Protein AF-A0A1B9M5E2-F1 (afdb_monomer_lite)

Sequence (490 aa):
MSISGECVKQTEFSPSENTYFYKIHNIDIVFPFNMDRYLSDYNEVEIALTQNFAIAVKLNDHKIGSALYATYLADEKNEKQSSVYWLSGASKFSKGENLDENIKHTVIPHPKLSEKLGYEILSVRKETSQESASRNKLNRGILTAFFCFFVVSYFNRFWDTKELNDLFWFGVNFLAAIYFYFRKPKYKAKVRFINQVKGKINKKIVKFNEIKIGHDLKLKYPKNWQSFIPENSTFDVNLDVDIDSKKIVRYGYDMSVSKEVEQFGPPKFWGRNLWLFLVGMFYLYAVNYQAKVSDNFSFVYHQYNHDSKRWFFDDPSKLVTSDIKSGDVVKLNFLDVSLACEVPVKNQANRCIQSLIHSATTDTSFHLASSTRYFVLHGINEKISSQSGESVDQQSDKNFHVDHIVVTMSGFVSNVDYDTNHTISTLTINTQELYQKDISENLLPICVNLLLFLLLASVTIFNGIMFLLKLIQNRLRNNRIKKLYANGII

pLDDT: mean 81.45, std 15.22, range [25.69, 97.0]

Radius of gyration: 38.82 Å; chains: 1; bounding box: 81×66×91 Å

Structure (mmCIF, N/CA/C/O backbone):
data_AF-A0A1B9M5E2-F1
#
_entry.id   AF-A0A1B9M5E2-F1
#
loop_
_atom_site.group_PDB
_atom_site.id
_atom_site.type_symbol
_atom_site.label_atom_id
_atom_site.label_alt_id
_atom_site.label_comp_id
_atom_site.label_asym_id
_atom_site.label_entity_id
_atom_site.label_seq_id
_atom_site.pdbx_PDB_ins_code
_atom_site.Cartn_x
_atom_site.Cartn_y
_atom_site.Cartn_z
_atom_site.occupancy
_atom_site.B_iso_or_equiv
_atom_site.auth_seq_id
_atom_site.auth_comp_id
_atom_site.auth_asym_id
_atom_site.auth_atom_id
_atom_site.pdbx_PDB_model_num
ATOM 1 N N . MET A 1 1 ? -21.268 -46.090 30.034 1.00 86.00 1 MET A N 1
ATOM 2 C CA . MET A 1 1 ? -21.660 -46.657 31.346 1.00 86.00 1 MET A CA 1
ATOM 3 C C . MET A 1 1 ? -22.835 -45.835 31.850 1.00 86.00 1 MET A C 1
ATOM 5 O O . MET A 1 1 ? -22.751 -44.624 31.715 1.00 86.00 1 MET A O 1
ATOM 9 N N . SER A 1 2 ? -23.925 -46.446 32.326 1.00 89.50 2 SER A N 1
ATOM 10 C CA . SER A 1 2 ? -25.046 -45.697 32.926 1.00 89.50 2 SER A CA 1
ATOM 11 C C . SER A 1 2 ? -24.920 -45.745 34.443 1.00 89.50 2 SER A C 1
ATOM 13 O O . SER A 1 2 ? -24.608 -46.800 34.997 1.00 89.50 2 SER A O 1
ATOM 15 N N . ILE A 1 3 ? -25.101 -44.601 35.089 1.00 91.62 3 ILE A N 1
ATOM 16 C CA . ILE A 1 3 ? -25.125 -44.456 36.542 1.00 91.62 3 ILE A CA 1
ATOM 17 C C . ILE A 1 3 ? -26.343 -43.623 36.911 1.00 91.62 3 ILE A C 1
ATOM 19 O O . ILE A 1 3 ? -26.669 -42.662 36.220 1.00 91.62 3 ILE A O 1
ATOM 23 N N . SER A 1 4 ? -27.015 -43.977 37.997 1.00 90.88 4 SER A N 1
ATOM 24 C CA . SER A 1 4 ? -28.169 -43.230 38.482 1.00 90.88 4 SER A CA 1
ATOM 25 C C . SER A 1 4 ? -27.966 -42.802 39.923 1.00 90.88 4 SER A C 1
ATOM 27 O O . SER A 1 4 ? -27.207 -43.443 40.644 1.00 90.88 4 SER A O 1
ATOM 29 N N . GLY A 1 5 ? -28.594 -41.710 40.347 1.00 90.44 5 GLY A N 1
ATOM 30 C CA . GLY A 1 5 ? -28.528 -41.244 41.730 1.00 90.44 5 GLY A CA 1
ATOM 31 C C . GLY A 1 5 ? -28.767 -39.751 41.898 1.00 90.44 5 GLY A C 1
ATOM 32 O O . GLY A 1 5 ? -28.984 -39.009 40.936 1.00 90.44 5 GLY A O 1
ATOM 33 N N . GLU A 1 6 ? -28.705 -39.318 43.153 1.00 89.88 6 GLU A N 1
ATOM 34 C CA . GLU A 1 6 ? -28.688 -37.903 43.504 1.00 89.88 6 GLU A CA 1
ATOM 35 C C . GLU A 1 6 ? -27.359 -37.278 43.060 1.00 89.88 6 GLU A C 1
ATOM 37 O O . GLU A 1 6 ? -26.288 -37.882 43.186 1.00 89.88 6 GLU A O 1
ATOM 42 N N . CYS A 1 7 ? -27.437 -36.072 42.503 1.00 87.31 7 CYS A N 1
ATOM 43 C CA . CYS A 1 7 ? -26.298 -35.391 41.915 1.00 87.31 7 CYS A CA 1
ATOM 44 C C . CYS A 1 7 ? -25.886 -34.201 42.780 1.00 87.31 7 CYS A C 1
ATOM 46 O O . CYS A 1 7 ? -26.574 -33.182 42.822 1.00 87.31 7 CYS A O 1
ATOM 48 N N . VAL A 1 8 ? -24.729 -34.305 43.435 1.00 86.25 8 VAL A N 1
ATOM 49 C CA . VAL A 1 8 ? -24.229 -33.254 44.330 1.00 86.25 8 VAL A CA 1
ATOM 50 C C . VAL A 1 8 ? -23.219 -32.386 43.587 1.00 86.25 8 VAL A C 1
ATOM 52 O O . VAL A 1 8 ? -22.197 -32.879 43.105 1.00 86.25 8 VAL A O 1
ATOM 55 N N . LYS A 1 9 ? -23.489 -31.081 43.489 1.00 85.38 9 LYS A N 1
ATOM 56 C CA . LYS A 1 9 ? -22.559 -30.108 42.900 1.00 85.38 9 LYS A CA 1
ATOM 57 C C . LYS A 1 9 ? -21.347 -29.922 43.813 1.00 85.38 9 LYS A C 1
ATOM 59 O O . LYS A 1 9 ? -21.508 -29.551 44.973 1.00 85.38 9 LYS A O 1
ATOM 64 N N . GLN A 1 10 ? -20.143 -30.133 43.288 1.00 81.06 10 GLN A N 1
ATOM 65 C CA . GLN A 1 10 ? -18.903 -29.840 44.002 1.00 81.06 10 GLN A CA 1
ATOM 66 C C . GLN A 1 10 ? -18.427 -28.410 43.715 1.00 81.06 10 GLN A C 1
ATOM 68 O O . GLN A 1 10 ? -18.617 -27.865 42.627 1.00 81.06 10 GLN A O 1
ATOM 73 N N . THR A 1 11 ? -17.829 -27.776 44.723 1.00 57.81 11 THR A N 1
ATOM 74 C CA . THR A 1 11 ? -17.414 -26.364 44.718 1.00 57.81 11 THR A CA 1
ATOM 75 C C . THR A 1 11 ? -16.064 -26.102 44.053 1.00 57.81 11 THR A C 1
ATOM 77 O O . THR A 1 11 ? -15.691 -24.936 43.913 1.00 57.81 11 THR A O 1
ATOM 80 N N . GLU A 1 12 ? -15.334 -27.132 43.618 1.00 54.78 12 GLU A N 1
ATOM 81 C CA . GLU A 1 12 ? -14.042 -26.944 42.955 1.00 54.78 12 GLU A CA 1
ATOM 82 C C . GLU A 1 12 ? -14.234 -26.439 41.519 1.00 54.78 12 GLU A C 1
ATOM 84 O O . GLU A 1 12 ? -14.534 -27.163 40.573 1.00 54.78 12 GLU A O 1
ATOM 89 N N . PHE A 1 13 ? -14.119 -25.122 41.393 1.00 53.09 13 PHE A N 1
ATOM 90 C CA . PHE A 1 13 ? -14.175 -24.370 40.154 1.00 53.09 13 PHE A CA 1
ATOM 91 C C . PHE A 1 13 ? -12.818 -24.440 39.449 1.00 53.09 13 PHE A C 1
ATOM 93 O O . PHE A 1 13 ? -11.824 -23.979 40.006 1.00 53.09 13 PHE A O 1
ATOM 100 N N . SER A 1 14 ? -12.768 -24.948 38.213 1.00 49.34 14 SER A N 1
ATOM 101 C CA . SER A 1 14 ? -11.597 -24.745 37.351 1.00 49.34 14 SER A CA 1
ATOM 102 C C . SER A 1 14 ? -11.673 -23.349 36.710 1.00 49.34 14 SER A C 1
ATOM 104 O O . SER A 1 14 ? -12.530 -23.122 35.844 1.00 49.34 14 SER A O 1
ATOM 106 N N . PRO A 1 15 ? -10.798 -22.389 37.080 1.00 44.62 15 PRO A N 1
ATOM 107 C CA . PRO A 1 15 ? -10.915 -20.999 36.635 1.00 44.62 15 PRO A CA 1
ATOM 108 C C . PRO A 1 15 ? -10.666 -20.785 35.144 1.00 44.62 15 PRO A C 1
ATOM 110 O O . PRO A 1 15 ? -11.011 -19.734 34.605 1.00 44.62 15 PRO A O 1
ATOM 113 N N . SER A 1 16 ? -10.047 -21.755 34.469 1.00 43.22 16 SER A N 1
ATOM 114 C CA . SER A 1 16 ? -9.716 -21.651 33.049 1.00 43.22 16 SER A CA 1
ATOM 115 C C . SER A 1 16 ? -10.883 -21.990 32.122 1.00 43.22 16 SER A C 1
ATOM 117 O O . SER A 1 16 ? -10.883 -21.512 30.989 1.00 43.22 16 SER A O 1
ATOM 119 N N . GLU A 1 17 ? -11.868 -22.775 32.579 1.00 50.56 17 GLU A N 1
ATOM 120 C CA . GLU A 1 17 ? -12.925 -23.324 31.708 1.00 50.56 17 GLU A CA 1
ATOM 121 C C . GLU A 1 17 ? -14.359 -23.076 32.190 1.00 50.56 17 GLU A C 1
ATOM 123 O O . GLU A 1 17 ? -15.295 -23.338 31.441 1.00 50.56 17 GLU A O 1
ATOM 128 N N . ASN A 1 18 ? -14.555 -22.484 33.375 1.00 55.53 18 ASN A N 1
ATOM 129 C CA . ASN A 1 18 ? -15.895 -22.181 33.896 1.00 55.53 18 ASN A CA 1
ATOM 130 C C . ASN A 1 18 ? -16.772 -23.450 34.054 1.00 55.53 18 ASN A C 1
ATOM 132 O O . ASN A 1 18 ? -17.993 -23.394 33.912 1.00 55.53 18 ASN A O 1
ATOM 136 N N . THR A 1 19 ? -16.137 -24.592 34.335 1.00 63.69 19 THR A N 1
ATOM 137 C CA . THR A 1 19 ? -16.762 -25.922 34.401 1.00 63.69 19 THR A CA 1
ATOM 138 C C . THR A 1 19 ? -16.916 -26.359 35.858 1.00 63.69 19 THR A C 1
ATOM 140 O O . THR A 1 19 ? -15.962 -26.270 36.632 1.00 63.69 19 THR A O 1
ATOM 143 N N . TYR A 1 20 ? -18.109 -26.831 36.231 1.00 77.56 20 TYR A N 1
ATOM 144 C CA . TYR A 1 20 ? -18.397 -27.389 37.556 1.00 77.56 20 TYR A CA 1
ATOM 145 C C . TYR A 1 20 ? -18.292 -28.915 37.538 1.00 77.56 20 TYR A C 1
ATOM 147 O O . TYR A 1 20 ? -18.754 -29.557 36.590 1.00 77.56 20 TYR A O 1
ATOM 155 N N . PHE A 1 21 ? -17.743 -29.483 38.611 1.00 84.06 21 PHE A N 1
ATOM 156 C CA . PHE A 1 21 ? -17.773 -30.920 38.860 1.00 84.06 21 PHE A CA 1
ATOM 157 C C . PHE A 1 21 ? -19.003 -31.297 39.685 1.00 84.06 21 PHE A C 1
ATOM 159 O O . PHE A 1 21 ? -19.445 -30.560 40.568 1.00 84.06 21 PHE A O 1
ATOM 166 N N . TYR A 1 22 ? -19.550 -32.466 39.393 1.00 89.25 22 TYR A N 1
ATOM 167 C CA . TYR A 1 22 ? -20.706 -33.041 40.064 1.00 89.25 22 TYR A CA 1
ATOM 168 C C . TYR A 1 22 ? -20.375 -34.463 40.498 1.00 89.25 22 TYR A C 1
ATOM 170 O O . TYR A 1 22 ? -19.611 -35.136 39.819 1.00 89.25 22 TYR A O 1
ATOM 178 N N . LYS A 1 23 ? -20.933 -34.945 41.608 1.00 89.50 23 LYS A N 1
ATOM 179 C CA . LYS A 1 23 ? -20.671 -36.303 42.096 1.00 89.50 23 LYS A CA 1
ATOM 180 C C . LYS A 1 23 ? -21.949 -37.117 42.200 1.00 89.50 23 LYS A C 1
ATOM 182 O O . LYS A 1 23 ? -22.924 -36.670 42.798 1.00 89.50 23 LYS A O 1
ATOM 187 N N . ILE A 1 24 ? -21.894 -38.325 41.639 1.00 89.75 24 ILE A N 1
ATOM 188 C CA . ILE A 1 24 ? -22.909 -39.377 41.777 1.00 89.75 24 ILE A CA 1
ATOM 189 C C . ILE A 1 24 ? -22.171 -40.647 42.199 1.00 89.75 24 ILE A C 1
ATOM 191 O O . ILE A 1 24 ? -21.230 -41.061 41.525 1.00 89.75 24 ILE A O 1
ATOM 195 N N . HIS A 1 25 ? -22.558 -41.249 43.328 1.00 83.94 25 HIS A N 1
ATOM 196 C CA . HIS A 1 25 ? -21.968 -42.502 43.831 1.00 83.94 25 HIS A CA 1
ATOM 197 C C . HIS A 1 25 ? -20.424 -42.515 43.859 1.00 83.94 25 HIS A C 1
ATOM 199 O O . HIS A 1 25 ? -19.782 -43.501 43.510 1.00 83.94 25 HIS A O 1
ATOM 205 N N . ASN A 1 26 ? -19.824 -41.400 44.291 1.00 84.12 26 ASN A N 1
ATOM 206 C CA . ASN A 1 26 ? -18.374 -41.193 44.385 1.00 84.12 26 ASN A CA 1
ATOM 207 C C . ASN A 1 26 ? -17.606 -41.094 43.047 1.00 84.12 26 ASN A C 1
ATOM 209 O O . ASN A 1 26 ? -16.379 -41.096 43.061 1.00 84.12 26 ASN A O 1
ATOM 213 N N . ILE A 1 27 ? -18.303 -40.948 41.918 1.00 86.38 27 ILE A N 1
ATOM 214 C CA . ILE A 1 27 ? -17.710 -40.655 40.606 1.00 86.38 27 ILE A CA 1
ATOM 215 C C . ILE A 1 27 ? -17.845 -39.158 40.331 1.00 86.38 27 ILE A C 1
ATOM 217 O O . ILE A 1 27 ? -18.956 -38.628 40.399 1.00 86.38 27 ILE A O 1
ATOM 221 N N . ASP A 1 28 ? -16.738 -38.493 40.000 1.00 89.44 28 ASP A N 1
ATOM 222 C CA . ASP A 1 28 ? -16.749 -37.094 39.567 1.00 89.44 28 ASP A CA 1
ATOM 223 C C . ASP A 1 28 ? -17.133 -37.002 38.086 1.00 89.44 28 ASP A C 1
ATOM 225 O O . ASP A 1 28 ? -16.550 -37.662 37.223 1.00 89.44 28 ASP A O 1
ATOM 229 N N . ILE A 1 29 ? -18.144 -36.192 37.797 1.00 90.38 29 ILE A N 1
ATOM 230 C CA . ILE A 1 29 ? -18.811 -36.057 36.507 1.00 90.38 29 ILE A CA 1
ATOM 231 C C . ILE A 1 29 ? -18.772 -34.595 36.079 1.00 90.38 29 ILE A C 1
ATOM 233 O O . ILE A 1 29 ? -19.069 -33.685 36.853 1.00 90.38 29 ILE A O 1
ATOM 237 N N . VAL A 1 30 ? -18.462 -34.379 34.809 1.00 90.38 30 VAL A N 1
ATOM 238 C CA . VAL A 1 30 ? -18.560 -33.089 34.136 1.00 90.38 30 VAL A CA 1
ATOM 239 C C . VAL A 1 30 ? -19.780 -33.098 33.222 1.00 90.38 30 VAL A C 1
ATOM 241 O O . VAL A 1 30 ? -19.924 -33.981 32.369 1.00 90.38 30 VAL A O 1
ATOM 244 N N . PHE A 1 31 ? -20.639 -32.089 33.375 1.00 89.88 31 PHE A N 1
ATOM 245 C CA . PHE A 1 31 ? -21.773 -31.841 32.487 1.00 89.88 31 PHE A CA 1
ATOM 246 C C . PHE A 1 31 ? -21.391 -30.819 31.407 1.00 89.88 31 PHE A C 1
ATOM 248 O O . PHE A 1 31 ? -21.314 -29.622 31.695 1.00 89.88 31 PHE A O 1
ATOM 255 N N . PRO A 1 32 ? -21.151 -31.247 30.156 1.00 86.19 32 PRO A N 1
ATOM 256 C CA . PRO A 1 32 ? -20.847 -30.324 29.070 1.00 86.19 32 PRO A CA 1
ATOM 257 C C . PRO A 1 32 ? -22.091 -29.524 28.652 1.00 86.19 32 PRO A C 1
ATOM 259 O O . PRO A 1 32 ? -23.224 -29.926 28.905 1.00 86.19 32 PRO A O 1
ATOM 262 N N . PHE A 1 33 ? -21.884 -28.389 27.978 1.00 85.81 33 PHE A N 1
ATOM 263 C CA . PHE A 1 33 ? -22.941 -27.587 27.333 1.00 85.81 33 PHE A CA 1
ATOM 264 C C . PHE A 1 33 ? -24.124 -27.209 28.242 1.00 85.81 33 PHE A C 1
ATOM 266 O O . PHE A 1 33 ? -25.263 -27.148 27.773 1.00 85.81 33 PHE A O 1
ATOM 273 N N . ASN A 1 34 ? -23.853 -26.949 29.526 1.00 84.75 34 ASN A N 1
ATOM 274 C CA . ASN A 1 34 ? -24.856 -26.640 30.552 1.00 84.75 34 ASN A CA 1
ATOM 275 C C . ASN A 1 34 ? -25.940 -27.722 30.675 1.00 84.75 34 ASN A C 1
ATOM 277 O O . ASN A 1 34 ? -27.127 -27.421 30.828 1.00 84.75 34 ASN A O 1
ATOM 281 N N . MET A 1 35 ? -25.556 -28.997 30.541 1.00 87.56 35 MET A N 1
ATOM 282 C CA . MET A 1 35 ? -26.475 -30.114 30.766 1.00 87.56 35 MET A CA 1
ATOM 283 C C . MET A 1 35 ? -26.994 -30.156 32.206 1.00 87.56 35 MET A C 1
ATOM 285 O O . MET A 1 35 ? -28.086 -30.658 32.426 1.00 87.56 35 MET A O 1
ATOM 289 N N . ASP A 1 36 ? -26.291 -29.549 33.158 1.00 87.38 36 ASP A N 1
ATOM 290 C CA . ASP A 1 36 ? -26.710 -29.411 34.555 1.00 87.38 36 ASP A CA 1
ATOM 291 C C . ASP A 1 36 ? -28.093 -28.758 34.746 1.00 87.38 36 ASP A C 1
ATOM 293 O O . ASP A 1 36 ? -28.761 -29.016 35.742 1.00 87.38 36 ASP A O 1
ATOM 297 N N . ARG A 1 37 ? -28.597 -27.996 33.767 1.00 86.81 37 ARG A N 1
ATOM 298 C CA . ARG A 1 37 ? -29.985 -27.485 33.780 1.00 86.81 37 ARG A CA 1
ATOM 299 C C . ARG A 1 37 ? -31.067 -28.569 33.709 1.00 86.81 37 ARG A C 1
ATOM 301 O O . ARG A 1 37 ? -32.234 -28.265 33.930 1.00 86.81 37 ARG A O 1
ATOM 308 N N . TYR A 1 38 ? -30.698 -29.784 33.313 1.00 89.62 38 TYR A N 1
ATOM 309 C CA . TYR A 1 38 ? -31.599 -30.930 33.203 1.00 89.62 38 TYR A CA 1
ATOM 310 C C . TYR A 1 38 ? -31.542 -31.837 34.433 1.00 89.62 38 TYR A C 1
ATOM 312 O O . TYR A 1 38 ? -32.099 -32.933 34.396 1.00 89.62 38 TYR A O 1
ATOM 320 N N . LEU A 1 39 ? -30.852 -31.410 35.496 1.00 90.56 39 LEU A N 1
ATOM 321 C CA . LEU A 1 39 ? -30.828 -32.125 36.762 1.00 90.56 39 LEU A CA 1
ATOM 322 C C . LEU A 1 39 ? -32.213 -32.122 37.422 1.00 90.56 39 LEU A C 1
ATOM 324 O O . LEU A 1 39 ? -32.949 -31.139 37.376 1.00 90.56 39 LEU A O 1
ATOM 328 N N . SER A 1 40 ? -32.527 -33.236 38.067 1.00 89.25 40 SER A N 1
ATOM 329 C CA . SER A 1 40 ? -33.670 -33.435 38.955 1.00 89.25 40 SER A CA 1
ATOM 330 C C . SER A 1 40 ? -33.195 -34.059 40.273 1.00 89.25 40 SER A C 1
ATOM 332 O O . SER A 1 40 ? -31.995 -34.286 40.445 1.00 89.25 40 SER A O 1
ATOM 334 N N . ASP A 1 41 ? -34.108 -34.354 41.197 1.00 88.19 41 ASP A N 1
ATOM 335 C CA . ASP A 1 41 ? -33.763 -34.977 42.484 1.00 88.19 41 ASP A CA 1
ATOM 336 C C . ASP A 1 41 ? -33.109 -36.363 42.302 1.00 88.19 41 ASP A C 1
ATOM 338 O O . ASP A 1 41 ? -32.246 -36.762 43.082 1.00 88.19 41 ASP A O 1
ATOM 342 N N . TYR A 1 42 ? -33.458 -37.080 41.227 1.00 91.00 42 TYR A N 1
ATOM 343 C CA . TYR A 1 42 ? -32.872 -38.372 40.878 1.00 91.00 42 TYR A CA 1
ATOM 344 C C . TYR A 1 42 ? -32.545 -38.432 39.389 1.00 91.00 42 TYR A C 1
ATOM 346 O O . TYR A 1 42 ? -33.432 -38.337 38.546 1.00 91.00 42 TYR A O 1
ATOM 354 N N . ASN A 1 43 ? -31.267 -38.605 39.054 1.00 91.69 43 ASN A N 1
ATOM 355 C CA . ASN A 1 43 ? -30.799 -38.497 37.676 1.00 91.69 43 ASN A CA 1
ATOM 356 C C . ASN A 1 43 ? -30.312 -39.834 37.144 1.00 91.69 43 ASN A C 1
ATOM 358 O O . ASN A 1 43 ? -29.637 -40.564 37.863 1.00 91.69 43 ASN A O 1
ATOM 362 N N . GLU A 1 44 ? -30.580 -40.112 35.872 1.00 93.81 44 GLU A N 1
ATOM 363 C CA . GLU A 1 44 ? -29.910 -41.164 35.110 1.00 93.81 44 GLU A CA 1
ATOM 364 C C . GLU A 1 44 ? -28.884 -40.520 34.173 1.00 93.81 44 GLU A C 1
ATOM 366 O O . GLU A 1 44 ? -29.222 -39.665 33.357 1.00 93.81 44 GLU A O 1
ATOM 371 N N . VAL A 1 45 ? -27.613 -40.897 34.285 1.00 93.75 45 VAL A N 1
ATOM 372 C CA . VAL A 1 45 ? -26.521 -40.301 33.511 1.00 93.75 45 VAL A CA 1
ATOM 373 C C . VAL A 1 45 ? -25.778 -41.387 32.751 1.00 93.75 45 VAL A C 1
ATOM 375 O O . VAL A 1 45 ? -25.157 -42.269 33.343 1.00 93.75 45 VAL A O 1
ATOM 378 N N . GLU A 1 46 ? -25.769 -41.291 31.423 1.00 94.44 46 GLU A N 1
ATOM 379 C CA . GLU A 1 46 ? -24.837 -42.071 30.615 1.00 94.44 46 GLU A CA 1
ATOM 380 C C . GLU A 1 46 ? -23.523 -41.304 30.527 1.00 94.44 46 GLU A C 1
ATOM 382 O O . GLU A 1 46 ? -23.467 -40.182 30.018 1.00 94.44 46 GLU A O 1
ATOM 387 N N . ILE A 1 47 ? -22.456 -41.926 31.013 1.00 93.19 47 ILE A N 1
ATOM 388 C CA . ILE A 1 47 ? -21.125 -41.340 31.083 1.00 93.19 47 ILE A CA 1
ATOM 389 C C . ILE A 1 47 ? -20.116 -42.057 30.183 1.00 93.19 47 ILE A C 1
ATOM 391 O O . ILE A 1 47 ? -20.170 -43.280 29.976 1.00 93.19 47 ILE A O 1
ATOM 395 N N . ALA A 1 48 ? -19.151 -41.275 29.703 1.00 92.50 48 ALA A N 1
ATOM 396 C CA . ALA A 1 48 ? -17.888 -41.730 29.142 1.00 92.50 48 ALA A CA 1
ATOM 397 C C . ALA A 1 48 ? -16.771 -41.470 30.163 1.00 92.50 48 ALA A C 1
ATOM 399 O O . ALA A 1 48 ? -16.573 -40.335 30.595 1.00 92.50 48 ALA A O 1
ATOM 400 N N . LEU A 1 49 ? -16.061 -42.521 30.572 1.00 90.12 49 LEU A N 1
ATOM 401 C CA . LEU A 1 49 ? -14.969 -42.416 31.540 1.00 90.12 49 LEU A CA 1
ATOM 402 C C . LEU A 1 49 ? -13.713 -41.848 30.869 1.00 90.12 49 LEU A C 1
ATOM 404 O O . LEU A 1 49 ? -13.327 -42.289 29.787 1.00 90.12 49 LEU A O 1
ATOM 408 N N . THR A 1 50 ? -13.064 -40.896 31.533 1.00 86.12 50 THR A N 1
ATOM 409 C CA . THR A 1 50 ? -11.704 -40.438 31.219 1.00 86.12 50 THR A CA 1
ATOM 410 C C . THR A 1 50 ? -10.737 -40.924 32.303 1.00 86.12 50 THR A C 1
ATOM 412 O O . THR A 1 50 ? -11.144 -41.621 33.230 1.00 86.12 50 THR A O 1
ATOM 415 N N . GLN A 1 51 ? -9.453 -40.566 32.207 1.00 83.81 51 GLN A N 1
ATOM 416 C CA . GLN A 1 51 ? -8.456 -40.941 33.219 1.00 83.81 51 GLN A CA 1
ATOM 417 C C . GLN A 1 51 ? -8.758 -40.354 34.608 1.00 83.81 51 GLN A C 1
ATOM 419 O O . GLN A 1 51 ? -8.430 -40.989 35.604 1.00 83.81 51 GLN A O 1
ATOM 424 N N . ASN A 1 52 ? -9.398 -39.178 34.673 1.00 82.81 52 ASN A N 1
ATOM 425 C CA . ASN A 1 52 ? -9.537 -38.413 35.920 1.00 82.81 52 ASN A CA 1
ATOM 426 C C . ASN A 1 52 ? -10.995 -38.127 36.320 1.00 82.81 52 ASN A C 1
ATOM 428 O O . ASN A 1 52 ? -11.255 -37.837 37.480 1.00 82.81 52 ASN A O 1
ATOM 432 N N . PHE A 1 53 ? -11.941 -38.167 35.379 1.00 87.19 53 PHE A N 1
ATOM 433 C CA . PHE A 1 53 ? -13.363 -37.883 35.624 1.00 87.19 53 PHE A CA 1
ATOM 434 C C . PHE A 1 53 ? -14.255 -38.510 34.544 1.00 87.19 53 PHE A C 1
ATOM 436 O O . PHE A 1 53 ? -13.783 -38.994 33.516 1.00 87.19 53 PHE A O 1
ATOM 443 N N . ALA A 1 54 ? -15.563 -38.483 34.744 1.00 89.94 54 ALA A N 1
ATOM 444 C CA . ALA A 1 54 ? -16.561 -38.926 33.785 1.00 89.94 54 ALA A CA 1
ATOM 445 C C . ALA A 1 54 ? -17.168 -37.735 33.025 1.00 89.94 54 ALA A C 1
ATOM 447 O O . ALA A 1 54 ? -17.461 -36.700 33.611 1.00 89.94 54 ALA A O 1
ATOM 448 N N . ILE A 1 55 ? -17.405 -37.867 31.722 1.00 90.88 55 ILE A N 1
ATOM 449 C CA . ILE A 1 55 ? -18.145 -36.871 30.932 1.00 90.88 55 ILE A CA 1
ATOM 450 C C . ILE A 1 55 ? -19.554 -37.396 30.694 1.00 90.88 55 ILE A C 1
ATOM 452 O O . ILE A 1 55 ? -19.716 -38.507 30.186 1.00 90.88 55 ILE A O 1
ATOM 456 N N . ALA A 1 56 ? -20.572 -36.600 31.015 1.00 92.12 56 ALA A N 1
ATOM 457 C CA . ALA A 1 56 ? -21.954 -36.949 30.710 1.00 92.12 56 ALA A CA 1
ATOM 458 C C . ALA A 1 56 ? -22.228 -36.859 29.198 1.00 92.12 56 ALA A C 1
ATOM 460 O O . ALA A 1 56 ? -22.131 -35.795 28.586 1.00 92.12 56 ALA A O 1
ATOM 461 N N . VAL A 1 57 ? -22.593 -37.991 28.602 1.00 92.75 57 VAL A N 1
ATOM 462 C CA . VAL A 1 57 ? -23.013 -38.134 27.199 1.00 92.75 57 VAL A CA 1
ATOM 463 C C . VAL A 1 57 ? -24.540 -38.065 27.083 1.00 92.75 57 VAL A C 1
ATOM 465 O O . VAL A 1 57 ? -25.077 -37.656 26.050 1.00 92.75 57 VAL A O 1
ATOM 468 N N . LYS A 1 58 ? -25.253 -38.409 28.156 1.00 93.50 58 LYS A N 1
ATOM 469 C CA . LYS A 1 58 ? -26.698 -38.229 28.306 1.00 93.50 58 LYS A CA 1
ATOM 470 C C . LYS A 1 58 ? -27.011 -37.989 29.779 1.00 93.50 58 LYS A C 1
ATOM 472 O O . LYS A 1 58 ? -26.386 -38.599 30.639 1.00 93.50 58 LYS A O 1
ATOM 477 N N . LEU A 1 59 ? -27.958 -37.105 30.050 1.00 93.25 59 LEU A N 1
ATOM 478 C CA . LEU A 1 59 ? -28.497 -36.834 31.377 1.00 93.25 59 LEU A CA 1
ATOM 479 C C . LEU A 1 59 ? -30.018 -36.855 31.264 1.00 93.25 59 LEU A C 1
ATOM 481 O O . LEU A 1 59 ? -30.589 -36.057 30.518 1.00 93.25 59 LEU A O 1
ATOM 485 N N . ASN A 1 60 ? -30.654 -37.772 31.985 1.00 92.19 60 ASN A N 1
ATOM 486 C CA . ASN A 1 60 ? -32.073 -38.083 31.883 1.00 92.19 60 ASN A CA 1
ATOM 487 C C . ASN A 1 60 ? -32.434 -38.321 30.405 1.00 92.19 60 ASN A C 1
ATOM 489 O O . ASN A 1 60 ? -31.704 -39.010 29.690 1.00 92.19 60 ASN A O 1
ATOM 493 N N . ASP A 1 61 ? -33.487 -37.694 29.892 1.00 90.69 61 ASP A N 1
ATOM 494 C CA . ASP A 1 61 ? -33.890 -37.838 28.488 1.00 90.69 61 ASP A CA 1
ATOM 495 C C . ASP A 1 61 ? -33.083 -36.967 27.503 1.00 90.69 61 ASP A C 1
ATOM 497 O O . ASP A 1 61 ? -33.365 -36.935 26.301 1.00 90.69 61 ASP A O 1
ATOM 501 N N . HIS A 1 62 ? -32.043 -36.266 27.971 1.00 91.00 62 HIS A N 1
ATOM 502 C CA . HIS A 1 62 ? -31.285 -35.306 27.171 1.00 91.00 62 HIS A CA 1
ATOM 503 C C . HIS A 1 62 ? -29.900 -35.829 26.789 1.00 91.00 62 HIS A C 1
ATOM 505 O O . HIS A 1 62 ? -29.012 -36.004 27.622 1.00 91.00 62 HIS A O 1
ATOM 511 N N . LYS A 1 63 ? -29.672 -36.011 25.485 1.00 92.94 63 LYS A N 1
ATOM 512 C CA . LYS A 1 63 ? -28.357 -36.367 24.932 1.00 92.94 63 LYS A CA 1
ATOM 513 C C . LYS A 1 63 ? -27.453 -35.139 24.818 1.00 92.94 63 LYS A C 1
ATOM 515 O O . LYS A 1 63 ? -27.923 -34.028 24.548 1.00 92.94 63 LYS A O 1
ATOM 520 N N . ILE A 1 64 ? -26.144 -35.358 24.876 1.00 89.75 64 ILE A N 1
ATOM 521 C CA . ILE A 1 64 ? -25.117 -34.322 24.701 1.00 89.75 64 ILE A CA 1
ATOM 522 C C . ILE A 1 64 ? -25.291 -33.535 23.395 1.00 89.75 64 ILE A C 1
ATOM 524 O O . ILE A 1 64 ? -25.159 -32.315 23.392 1.00 89.75 64 ILE A O 1
ATOM 528 N N . GLY A 1 65 ? -25.689 -34.197 22.301 1.00 87.12 65 GLY A N 1
ATOM 529 C CA . GLY A 1 65 ? -25.954 -33.540 21.016 1.00 87.12 65 GLY A CA 1
ATOM 530 C C . GLY A 1 65 ? -27.132 -32.560 21.066 1.00 87.12 65 GLY A C 1
ATOM 531 O O . GLY A 1 65 ? -27.039 -31.459 20.527 1.00 87.12 65 GLY A O 1
ATOM 532 N N . SER A 1 66 ? -28.218 -32.912 21.765 1.00 86.31 66 SER A N 1
ATOM 533 C CA . SER A 1 66 ? -29.358 -32.002 21.957 1.00 86.31 66 SER A CA 1
ATOM 534 C C . SER A 1 66 ? -29.013 -30.819 22.861 1.00 86.31 66 SER A C 1
ATOM 536 O O . SER A 1 66 ? -29.441 -29.698 22.588 1.00 86.31 66 SER A O 1
ATOM 538 N N . ALA A 1 67 ? -28.193 -31.038 23.893 1.00 85.75 67 ALA A N 1
ATOM 539 C CA . ALA A 1 67 ? -27.714 -29.967 24.759 1.00 85.75 67 ALA A CA 1
ATOM 540 C C . ALA A 1 67 ? -26.780 -29.005 24.009 1.00 85.75 67 ALA A C 1
ATOM 542 O O . ALA A 1 67 ? -26.974 -27.792 24.084 1.00 85.75 67 ALA A O 1
ATOM 543 N N . LEU A 1 68 ? -25.844 -29.538 23.215 1.00 86.06 68 LEU A N 1
ATOM 544 C CA . LEU A 1 68 ? -24.976 -28.763 22.327 1.00 86.06 68 LEU A CA 1
ATOM 545 C C . LEU A 1 68 ? -25.793 -27.910 21.348 1.00 86.06 68 LEU A C 1
ATOM 547 O O . LEU A 1 68 ? -25.555 -26.710 21.238 1.00 86.06 68 LEU A O 1
ATOM 551 N N . TYR A 1 69 ? -26.781 -28.505 20.673 1.00 83.62 69 TYR A N 1
ATOM 552 C CA . TYR A 1 69 ? -27.631 -27.786 19.721 1.00 83.62 69 TYR A CA 1
ATOM 553 C C . TYR A 1 69 ? -28.452 -26.676 20.393 1.00 83.62 69 TYR A C 1
ATOM 555 O O . TYR A 1 69 ? -28.525 -25.557 19.889 1.00 83.62 69 TYR A O 1
ATOM 563 N N . ALA A 1 70 ? -29.021 -26.943 21.570 1.00 83.75 70 ALA A N 1
ATOM 564 C CA . ALA A 1 70 ? -29.747 -25.935 22.336 1.00 83.75 70 ALA A CA 1
ATOM 565 C C . ALA A 1 70 ? -28.838 -24.789 22.822 1.00 83.75 70 ALA A C 1
ATOM 567 O O . ALA A 1 70 ? -29.273 -23.638 22.849 1.00 83.75 70 ALA A O 1
ATOM 568 N N . THR A 1 71 ? -27.584 -25.081 23.179 1.00 82.56 71 THR A N 1
ATOM 569 C CA . THR A 1 71 ? -26.580 -24.064 23.531 1.00 82.56 71 THR A CA 1
ATOM 570 C C . THR A 1 71 ? -26.197 -23.224 22.315 1.00 82.56 71 THR A C 1
ATOM 572 O O . THR A 1 71 ? -26.246 -22.001 22.392 1.00 82.56 71 THR A O 1
ATOM 575 N N . TYR A 1 72 ? -25.967 -23.854 21.160 1.00 82.31 72 TYR A N 1
ATOM 576 C CA . TYR A 1 72 ? -25.739 -23.151 19.895 1.00 82.31 72 TYR A CA 1
ATOM 577 C C . TYR A 1 72 ? -26.889 -22.191 19.540 1.00 82.31 72 TYR A C 1
ATOM 579 O O . TYR A 1 72 ? -26.651 -21.021 19.243 1.00 82.31 72 TYR A O 1
ATOM 587 N N . LEU A 1 73 ? -28.146 -22.644 19.633 1.00 83.50 73 LEU A N 1
ATOM 588 C CA . LEU A 1 73 ? -29.315 -21.794 19.374 1.00 83.50 73 LEU A CA 1
ATOM 589 C C . LEU A 1 73 ? -29.435 -20.631 20.371 1.00 83.50 73 LEU A C 1
ATOM 591 O O . LEU A 1 73 ? -29.860 -19.531 20.004 1.00 83.50 73 LEU A O 1
ATOM 595 N N . ALA A 1 74 ? -29.084 -20.859 21.639 1.00 81.75 74 ALA A N 1
ATOM 596 C CA . ALA A 1 74 ? -29.073 -19.811 22.653 1.00 81.75 74 ALA A CA 1
ATOM 597 C C . ALA A 1 74 ? -27.998 -18.753 22.358 1.00 81.75 74 ALA A C 1
ATOM 599 O O . ALA A 1 74 ? -28.288 -17.556 22.453 1.00 81.75 74 ALA A O 1
ATOM 600 N N . ASP A 1 75 ? -26.806 -19.178 21.941 1.00 78.69 75 ASP A N 1
ATOM 601 C CA . ASP A 1 75 ? -25.705 -18.294 21.555 1.00 78.69 75 ASP A CA 1
ATOM 602 C C . ASP A 1 75 ? -26.053 -17.477 20.309 1.00 78.69 75 ASP A C 1
ATOM 604 O O . ASP A 1 75 ? -25.914 -16.253 20.319 1.00 78.69 75 ASP A O 1
ATOM 608 N N . GLU A 1 76 ? -26.625 -18.108 19.280 1.00 80.69 76 GLU A N 1
ATOM 609 C CA . GLU A 1 76 ? -27.076 -17.417 18.068 1.00 80.69 76 GLU A CA 1
ATOM 610 C C . GLU A 1 76 ? -28.156 -16.367 18.391 1.00 80.69 76 GLU A C 1
ATOM 612 O O . GLU A 1 76 ? -28.129 -15.231 17.900 1.00 80.69 76 GLU A O 1
ATOM 617 N N . LYS A 1 77 ? -29.110 -16.708 19.269 1.00 83.00 77 LYS A N 1
ATOM 618 C CA . LYS A 1 77 ? -30.139 -15.770 19.740 1.00 83.00 77 LYS A CA 1
ATOM 619 C C . LYS A 1 77 ? -29.521 -14.602 20.511 1.00 83.00 77 LYS A C 1
ATOM 621 O O . LYS A 1 77 ? -29.952 -13.461 20.326 1.00 83.00 77 LYS A O 1
ATOM 626 N N . ASN A 1 78 ? -28.528 -14.863 21.357 1.00 80.19 78 ASN A N 1
ATOM 627 C CA . ASN A 1 78 ? -27.818 -13.833 22.112 1.00 80.19 78 ASN A CA 1
ATOM 628 C C . ASN A 1 78 ? -27.007 -12.909 21.192 1.00 80.19 78 ASN A C 1
ATOM 630 O O . ASN A 1 78 ? -27.066 -11.692 21.363 1.00 80.19 78 ASN A O 1
ATOM 634 N N . GLU A 1 79 ? -26.323 -13.448 20.183 1.00 81.00 79 GLU A N 1
ATOM 635 C CA . GLU A 1 79 ? -25.561 -12.667 19.203 1.00 81.00 79 GLU A CA 1
ATOM 636 C C . GLU A 1 79 ? -26.475 -11.754 18.374 1.00 81.00 79 GLU A C 1
ATOM 638 O O . GLU A 1 79 ? -26.190 -10.561 18.206 1.00 81.00 79 GLU A O 1
ATOM 643 N N . LYS A 1 80 ? -27.627 -12.273 17.925 1.00 83.62 80 LYS A N 1
ATOM 644 C CA . LYS A 1 80 ? -28.656 -11.471 17.245 1.00 83.62 80 LYS A CA 1
ATOM 645 C C . LYS A 1 80 ? -29.176 -10.354 18.149 1.00 83.62 80 LYS A C 1
ATOM 647 O O . LYS A 1 80 ? -29.223 -9.202 17.721 1.00 83.62 80 LYS A O 1
ATOM 652 N N . GLN A 1 81 ? -29.516 -10.657 19.404 1.00 83.44 81 GLN A N 1
ATOM 653 C CA . GLN A 1 81 ? -29.986 -9.654 20.370 1.00 83.44 81 GLN A CA 1
ATOM 654 C C . GLN A 1 81 ? -28.927 -8.585 20.670 1.00 83.44 81 GLN A C 1
ATOM 656 O O . GLN A 1 81 ? -29.253 -7.399 20.686 1.00 83.44 81 GLN A O 1
ATOM 661 N N . SER A 1 82 ? -27.664 -8.979 20.852 1.00 84.25 82 SER A N 1
ATOM 662 C CA . SER A 1 82 ? -26.548 -8.052 21.065 1.00 84.25 82 SER A CA 1
ATOM 663 C C . SER A 1 82 ? -26.331 -7.146 19.852 1.00 84.25 82 SER A C 1
ATOM 665 O O . SER A 1 82 ? -26.169 -5.936 20.006 1.00 84.25 82 SER A O 1
ATOM 667 N N . SER A 1 83 ? -26.403 -7.701 18.639 1.00 84.81 83 SER A N 1
ATOM 668 C CA . SER A 1 83 ? -26.249 -6.943 17.393 1.00 84.81 83 SER A CA 1
ATOM 669 C C . SER A 1 83 ? -27.378 -5.931 17.192 1.00 84.81 83 SER A C 1
ATOM 671 O O . SER A 1 83 ? -27.117 -4.771 16.869 1.00 84.81 83 SER A O 1
ATOM 673 N N . VAL A 1 84 ? -28.627 -6.334 17.444 1.00 84.81 84 VAL A N 1
ATOM 674 C CA . VAL A 1 84 ? -29.786 -5.429 17.405 1.00 84.81 84 VAL A CA 1
ATOM 675 C C . VAL A 1 84 ? -29.650 -4.337 18.462 1.00 84.81 84 VAL A C 1
ATOM 677 O O . VAL A 1 84 ? -29.840 -3.165 18.146 1.00 84.81 84 VAL A O 1
ATOM 680 N N . TYR A 1 85 ? -29.256 -4.682 19.691 1.00 86.69 85 TYR A N 1
ATOM 681 C CA . TYR A 1 85 ? -29.052 -3.696 20.753 1.00 86.69 85 TYR A CA 1
ATOM 682 C C . TYR A 1 85 ? -27.942 -2.697 20.409 1.00 86.69 85 TYR A C 1
ATOM 684 O O . TYR A 1 85 ? -28.140 -1.491 20.545 1.00 86.69 85 TYR A O 1
ATOM 692 N N . TRP A 1 86 ? -26.812 -3.178 19.882 1.00 88.12 86 TRP A N 1
ATOM 693 C CA . TRP A 1 86 ? -25.683 -2.350 19.449 1.00 88.12 86 TRP A CA 1
ATOM 694 C C . TRP A 1 86 ? -26.081 -1.316 18.391 1.00 88.12 86 TRP A C 1
ATOM 696 O O . TRP A 1 86 ? -25.645 -0.165 18.442 1.00 88.12 86 TRP A O 1
ATOM 706 N N . LEU A 1 87 ? -26.931 -1.727 17.447 1.00 85.56 87 LEU A N 1
ATOM 707 C CA . LEU A 1 87 ? -27.434 -0.876 16.371 1.00 85.56 87 LEU A CA 1
ATOM 708 C C . LEU A 1 87 ? -28.650 -0.038 16.785 1.00 85.56 87 LEU A C 1
ATOM 710 O O . LEU A 1 87 ? -28.976 0.926 16.092 1.00 85.56 87 LEU A O 1
ATOM 714 N N . SER A 1 88 ? -29.309 -0.362 17.902 1.00 78.56 88 SER A N 1
ATOM 715 C CA . SER A 1 88 ? -30.562 0.279 18.320 1.00 78.56 88 SER A CA 1
ATOM 716 C C . SER A 1 88 ? -30.407 1.791 18.489 1.00 78.56 88 SER A C 1
ATOM 718 O O . SER A 1 88 ? -31.247 2.550 18.004 1.00 78.56 88 SER A O 1
ATOM 720 N N . GLY A 1 89 ? -29.274 2.235 19.040 1.00 66.56 89 GLY A N 1
ATOM 721 C CA . GLY A 1 89 ? -28.951 3.650 19.192 1.00 66.56 89 GLY A CA 1
ATOM 722 C C . GLY A 1 89 ? -28.835 4.410 17.865 1.00 66.56 89 GLY A C 1
ATOM 723 O O . GLY A 1 89 ? -29.169 5.589 17.816 1.00 66.56 89 GLY A O 1
ATOM 724 N N . ALA A 1 90 ? -28.420 3.744 16.780 1.00 66.81 90 ALA A N 1
ATOM 725 C CA . ALA A 1 90 ? -28.316 4.352 15.452 1.00 66.81 90 ALA A CA 1
ATOM 726 C C . ALA A 1 90 ? -29.553 4.139 14.563 1.00 66.81 90 ALA A C 1
ATOM 728 O O . ALA A 1 90 ? -29.738 4.861 13.586 1.00 66.81 90 ALA A O 1
ATOM 729 N N . SER A 1 91 ? -30.397 3.155 14.885 1.00 61.03 91 SER A N 1
ATOM 730 C CA . SER A 1 91 ? -31.548 2.749 14.066 1.00 61.03 91 SER A CA 1
ATOM 731 C C . SER A 1 91 ? -32.626 3.828 13.912 1.00 61.03 91 SER A C 1
ATOM 733 O O . SER A 1 91 ? -33.359 3.815 12.927 1.00 61.03 91 SER A O 1
ATOM 735 N N . LYS A 1 92 ? -32.685 4.800 14.833 1.00 56.28 92 LYS A N 1
ATOM 736 C CA . LYS A 1 92 ? -33.574 5.968 14.724 1.00 56.28 92 LYS A CA 1
ATOM 737 C C . LYS A 1 92 ? -33.099 7.012 13.706 1.00 56.28 92 LYS A C 1
ATOM 739 O O . LYS A 1 92 ? -33.876 7.892 13.360 1.00 56.28 92 LYS A O 1
ATOM 744 N N . PHE A 1 93 ? -31.870 6.917 13.193 1.00 58.56 93 PHE A N 1
ATOM 745 C CA . PHE A 1 93 ? -31.353 7.856 12.198 1.00 58.56 93 PHE A CA 1
ATOM 746 C C . PHE A 1 93 ? -31.657 7.357 10.783 1.00 58.56 93 PHE A C 1
ATOM 748 O O . PHE A 1 93 ? -30.890 6.606 10.174 1.00 58.56 93 PHE A O 1
ATOM 755 N N . SER A 1 94 ? -32.793 7.800 10.243 1.00 46.12 94 SER A N 1
ATOM 756 C CA . SER A 1 94 ? -33.070 7.713 8.808 1.00 46.12 94 SER A CA 1
ATOM 757 C C . SER A 1 94 ? -31.960 8.418 8.011 1.00 46.12 94 SER A C 1
ATOM 759 O O . SER A 1 94 ? -31.420 9.447 8.427 1.00 46.12 94 SER A O 1
ATOM 761 N N . LYS A 1 95 ? -31.613 7.863 6.842 1.00 45.16 95 LYS A N 1
ATOM 762 C CA . LYS A 1 95 ? -30.719 8.475 5.843 1.00 45.16 95 LYS A CA 1
ATOM 763 C C . LYS A 1 95 ? -31.288 9.846 5.424 1.00 45.16 95 LYS A C 1
ATOM 765 O O . LYS A 1 95 ? -32.015 9.927 4.442 1.00 45.16 95 LYS A O 1
ATOM 770 N N . GLY A 1 96 ? -30.949 10.922 6.131 1.00 48.00 96 GLY A N 1
ATOM 771 C CA . GLY A 1 96 ? -31.351 12.274 5.723 1.00 48.00 96 GLY A CA 1
ATOM 772 C C . GLY A 1 96 ? -31.367 13.345 6.810 1.00 48.00 96 GLY A C 1
ATOM 773 O O . GLY A 1 96 ? -31.303 14.519 6.463 1.00 48.00 96 GLY A O 1
ATOM 774 N N . GLU A 1 97 ? -31.403 12.995 8.099 1.00 48.66 97 GLU A N 1
ATOM 775 C CA . GLU A 1 97 ? -31.454 14.020 9.150 1.00 48.66 97 GLU A CA 1
ATOM 776 C C . GLU A 1 97 ? -30.086 14.684 9.386 1.00 48.66 97 GLU A C 1
ATOM 778 O O . GLU A 1 97 ? -29.078 14.047 9.729 1.00 48.66 97 GLU A O 1
ATOM 783 N N . ASN A 1 98 ? -30.056 16.008 9.208 1.00 45.50 98 ASN A N 1
ATOM 784 C CA . ASN A 1 98 ? -28.946 16.878 9.585 1.00 45.50 98 ASN A CA 1
ATOM 785 C C . ASN A 1 98 ? -28.842 16.946 11.113 1.00 45.50 98 ASN A C 1
ATOM 787 O O . ASN A 1 98 ? -29.241 17.928 11.725 1.00 45.50 98 ASN A O 1
ATOM 791 N N . LEU A 1 99 ? -28.306 15.900 11.746 1.00 53.06 99 LEU A N 1
ATOM 792 C CA . LEU A 1 99 ? -27.910 16.026 13.149 1.00 53.06 99 LEU A CA 1
ATOM 793 C C . LEU A 1 99 ? -26.767 17.028 13.249 1.00 53.06 99 LEU A C 1
ATOM 795 O O . LEU A 1 99 ? -25.742 16.856 12.580 1.00 53.06 99 LEU A O 1
ATOM 799 N N . ASP A 1 100 ? -26.957 18.038 14.077 1.00 55.88 100 ASP A N 1
ATOM 800 C CA . ASP A 1 100 ? -25.896 18.936 14.494 1.00 55.88 100 ASP A CA 1
ATOM 801 C C . ASP A 1 100 ? -24.799 18.126 15.216 1.00 55.88 100 ASP A C 1
ATOM 803 O O . ASP A 1 100 ? -25.100 17.173 15.942 1.00 55.88 100 ASP A O 1
ATOM 807 N N . GLU A 1 101 ? -23.522 18.458 15.005 1.00 56.00 101 GLU A N 1
ATOM 808 C CA . GLU A 1 101 ? -22.387 17.705 15.579 1.00 56.00 101 GLU A CA 1
ATOM 809 C C . GLU A 1 101 ? -22.394 17.730 17.121 1.00 56.00 101 GLU A C 1
ATOM 811 O O . GLU A 1 101 ? -21.799 16.862 17.763 1.00 56.00 101 GLU A O 1
ATOM 816 N N . ASN A 1 102 ? -23.121 18.684 17.712 1.00 56.75 102 ASN A N 1
ATOM 817 C CA . ASN A 1 102 ? -23.172 18.933 19.150 1.00 56.75 102 ASN A CA 1
ATOM 818 C C . ASN A 1 102 ? -24.346 18.261 19.883 1.00 56.75 102 ASN A C 1
ATOM 820 O O . ASN A 1 102 ? -24.357 18.246 21.116 1.00 56.75 102 ASN A O 1
ATOM 824 N N . ILE A 1 103 ? -25.330 17.695 19.173 1.00 60.72 103 ILE A N 1
ATOM 825 C CA . ILE A 1 103 ? -26.520 17.119 19.816 1.00 60.72 103 ILE A CA 1
ATOM 826 C C . ILE A 1 103 ? -26.256 15.652 20.173 1.00 60.72 103 ILE A C 1
ATOM 828 O O . ILE A 1 103 ? -26.082 14.789 19.311 1.00 60.72 103 ILE A O 1
ATOM 832 N N . LYS A 1 104 ? -26.239 15.362 21.478 1.00 63.06 104 LYS A N 1
ATOM 833 C CA . LYS A 1 104 ? -26.244 13.994 22.010 1.00 63.06 104 LYS A CA 1
ATOM 834 C C . LYS A 1 104 ? -27.683 13.528 22.153 1.00 63.06 104 LYS A C 1
ATOM 836 O O . LYS A 1 104 ? -28.472 14.182 22.831 1.00 63.06 104 LYS A O 1
ATOM 841 N N . HIS A 1 105 ? -28.004 12.376 21.579 1.00 66.75 105 HIS A N 1
ATOM 842 C CA . HIS A 1 105 ? -29.310 11.758 21.772 1.00 66.75 105 HIS A CA 1
ATOM 843 C C . HIS A 1 105 ? -29.214 10.663 22.819 1.00 66.75 105 HIS A C 1
ATOM 845 O O . HIS A 1 105 ? -28.568 9.639 22.595 1.00 66.75 105 HIS A O 1
ATOM 851 N N . THR A 1 106 ? -29.864 10.881 23.956 1.00 68.12 106 THR A N 1
ATOM 852 C CA . THR A 1 106 ? -30.011 9.867 24.998 1.00 68.12 106 THR A CA 1
ATOM 853 C C . THR A 1 106 ? -30.809 8.691 24.446 1.00 68.12 106 THR A C 1
ATOM 855 O O . THR A 1 106 ? -31.887 8.868 23.871 1.00 68.12 106 THR A O 1
ATOM 858 N N . VAL A 1 107 ? -30.265 7.484 24.584 1.00 73.12 107 VAL A N 1
ATOM 859 C CA . VAL A 1 107 ? -30.969 6.259 24.198 1.00 73.12 107 VAL A CA 1
ATOM 860 C C . VAL A 1 107 ? -31.928 5.894 25.328 1.00 73.12 107 VAL A C 1
ATOM 862 O O . VAL A 1 107 ? -31.605 6.064 26.500 1.00 73.12 107 VAL A O 1
ATOM 865 N N . ILE A 1 108 ? -33.129 5.420 24.986 1.00 70.00 108 ILE A N 1
ATOM 866 C CA . ILE A 1 108 ? -34.085 4.954 25.997 1.00 70.00 108 ILE A CA 1
ATOM 867 C C . ILE A 1 108 ? -33.451 3.754 26.720 1.00 70.00 108 ILE A C 1
ATOM 869 O O . ILE A 1 108 ? -33.056 2.801 26.039 1.00 70.00 108 ILE A O 1
ATOM 873 N N . PRO A 1 109 ? -33.356 3.769 28.062 1.00 65.19 109 PRO A N 1
ATOM 874 C CA . PRO A 1 109 ? -32.759 2.670 28.805 1.00 65.19 109 PRO A CA 1
ATOM 875 C C . PRO A 1 109 ? -33.494 1.359 28.517 1.00 65.19 109 PRO A C 1
ATOM 877 O O . PRO A 1 109 ? -34.715 1.272 28.649 1.00 65.19 109 PRO A O 1
ATOM 880 N N . HIS A 1 110 ? -32.745 0.316 28.160 1.00 76.50 110 HIS A N 1
ATOM 881 C CA . HIS A 1 110 ? -33.244 -1.058 28.095 1.00 76.50 110 HIS A CA 1
ATOM 882 C C . HIS A 1 110 ? -32.648 -1.859 29.262 1.00 76.50 110 HIS A C 1
ATOM 884 O O . HIS A 1 110 ? -31.720 -2.639 29.045 1.00 76.50 110 HIS A O 1
ATOM 890 N N . PRO A 1 111 ? -33.154 -1.686 30.501 1.00 77.44 111 PRO A N 1
ATOM 891 C CA . PRO A 1 111 ? -32.510 -2.205 31.710 1.00 77.44 111 PRO A CA 1
ATOM 892 C C . PRO A 1 111 ? -32.332 -3.725 31.674 1.00 77.44 111 PRO A C 1
ATOM 894 O O . PRO A 1 111 ? -31.230 -4.208 31.891 1.00 77.44 111 PRO A O 1
ATOM 897 N N . LYS A 1 112 ? -33.364 -4.475 31.257 1.00 81.81 112 LYS A N 1
ATOM 898 C CA . LYS A 1 112 ? -33.301 -5.945 31.138 1.00 81.81 112 LYS A CA 1
ATOM 899 C C . LYS A 1 112 ? -32.205 -6.432 30.184 1.00 81.81 112 LYS A C 1
ATOM 901 O O . LYS A 1 112 ? -31.617 -7.486 30.396 1.00 81.81 112 LYS A O 1
ATOM 906 N N . LEU A 1 113 ? -31.969 -5.700 29.093 1.00 81.44 113 LEU A N 1
ATOM 907 C CA . LEU A 1 113 ? -30.994 -6.098 28.077 1.00 81.44 113 LEU A CA 1
ATOM 908 C C . LEU A 1 113 ? -29.587 -5.611 28.433 1.00 81.44 113 LEU A C 1
ATOM 910 O O . LEU A 1 113 ? -28.627 -6.331 28.184 1.00 81.44 113 LEU A O 1
ATOM 914 N N . SER A 1 114 ? -29.486 -4.436 29.057 1.00 83.06 114 SER A N 1
ATOM 915 C CA . SER A 1 114 ? -28.249 -3.905 29.633 1.00 83.06 114 SER A CA 1
ATOM 916 C C . SER A 1 114 ? -27.702 -4.837 30.715 1.00 83.06 114 SER A C 1
ATOM 918 O O . SER A 1 114 ? -26.543 -5.239 30.651 1.00 83.06 114 SER A O 1
ATOM 920 N N . GLU A 1 115 ? -28.563 -5.276 31.637 1.00 85.62 115 GLU A N 1
ATOM 921 C CA . GLU A 1 115 ? -28.224 -6.247 32.680 1.00 85.62 115 GLU A CA 1
ATOM 922 C C . GLU A 1 115 ? -27.773 -7.580 32.070 1.00 85.62 115 GLU A C 1
ATOM 924 O O . GLU A 1 115 ? -26.692 -8.069 32.384 1.00 85.62 115 GLU A O 1
ATOM 929 N N . LYS A 1 116 ? -28.541 -8.115 31.109 1.00 85.06 116 LYS A N 1
ATOM 930 C CA . LYS A 1 116 ? -28.202 -9.365 30.413 1.00 85.06 116 LYS A CA 1
ATOM 931 C C . LYS A 1 116 ? -26.883 -9.294 29.634 1.00 85.06 116 LYS A C 1
ATOM 933 O O . LYS A 1 116 ? -26.217 -10.312 29.485 1.00 85.06 116 LYS A O 1
ATOM 938 N N . LEU A 1 117 ? -26.538 -8.146 29.053 1.00 86.44 117 LEU A N 1
ATOM 939 C CA . LEU A 1 117 ? -25.332 -7.989 28.232 1.00 86.44 117 LEU A CA 1
ATOM 940 C C . LEU A 1 117 ? -24.128 -7.482 29.035 1.00 86.44 117 LEU A C 1
ATOM 942 O O . LEU A 1 117 ? -22.995 -7.633 28.576 1.00 86.44 117 LEU A O 1
ATOM 946 N N . GLY A 1 118 ? -24.350 -6.937 30.231 1.00 87.31 118 GLY A N 1
ATOM 947 C CA . GLY A 1 118 ? -23.320 -6.377 31.105 1.00 87.31 118 GLY A CA 1
ATOM 948 C C . GLY A 1 118 ? -22.768 -5.027 30.632 1.00 87.31 118 GLY A C 1
ATOM 949 O O . GLY A 1 118 ? -21.642 -4.675 30.988 1.00 87.31 118 GLY A O 1
ATOM 950 N N . TYR A 1 119 ? -23.510 -4.299 29.791 1.00 91.12 119 TYR A N 1
ATOM 951 C CA . TYR A 1 119 ? -23.166 -2.943 29.356 1.00 91.12 119 TYR A CA 1
ATOM 952 C C . TYR A 1 119 ? -24.402 -2.146 28.932 1.00 91.12 119 TYR A C 1
ATOM 954 O O . TYR A 1 119 ? -25.356 -2.690 28.376 1.00 91.12 119 TYR A O 1
ATOM 962 N N . GLU A 1 120 ? -24.326 -0.831 29.108 1.00 91.62 120 GLU A N 1
ATOM 963 C CA . GLU A 1 120 ? -25.384 0.117 28.780 1.00 91.62 120 GLU A CA 1
ATOM 964 C C . GLU A 1 120 ? -24.944 1.072 27.665 1.00 91.62 120 GLU A C 1
ATOM 966 O O . GLU A 1 120 ? -23.826 1.588 27.677 1.00 91.62 120 GLU A O 1
ATOM 971 N N . ILE A 1 121 ? -25.832 1.347 26.707 1.00 90.38 121 ILE A N 1
ATOM 972 C CA . ILE A 1 121 ? -25.659 2.432 25.733 1.00 90.38 121 ILE A CA 1
ATOM 973 C C . ILE A 1 121 ? -26.379 3.672 26.271 1.00 90.38 121 ILE A C 1
ATOM 975 O O . ILE A 1 121 ? -27.605 3.709 26.305 1.00 90.38 121 ILE A O 1
ATOM 979 N N . LEU A 1 122 ? -25.614 4.686 26.669 1.00 90.25 122 LEU A N 1
ATOM 980 C CA . LEU A 1 122 ? -26.118 5.922 27.273 1.00 90.25 122 LEU A CA 1
ATOM 981 C C . LEU A 1 122 ? -26.679 6.886 26.222 1.00 90.25 122 LEU A C 1
ATOM 983 O O . LEU A 1 122 ? -27.752 7.468 26.376 1.00 90.25 122 LEU A O 1
ATOM 987 N N . SER A 1 123 ? -25.923 7.100 25.148 1.00 88.12 123 SER A N 1
ATOM 988 C CA . SER A 1 123 ? -26.295 8.041 24.097 1.00 88.12 123 SER A CA 1
ATOM 989 C C . SER A 1 123 ? -25.616 7.704 22.775 1.00 88.12 123 SER A C 1
ATOM 991 O O . SER A 1 123 ? -24.645 6.942 22.735 1.00 88.12 123 SER A O 1
ATOM 993 N N . VAL A 1 124 ? -26.113 8.300 21.694 1.00 88.56 124 VAL A N 1
ATOM 994 C CA . VAL A 1 124 ? -25.459 8.271 20.384 1.00 88.56 124 VAL A CA 1
ATOM 995 C C . VAL A 1 124 ? -25.186 9.690 19.914 1.00 88.56 124 VAL A C 1
ATOM 997 O O . VAL A 1 124 ? -26.022 10.586 20.053 1.00 88.56 124 VAL A O 1
ATOM 1000 N N . ARG A 1 125 ? -23.996 9.888 19.348 1.00 88.62 125 ARG A N 1
ATOM 1001 C CA . ARG A 1 125 ? -23.573 11.143 18.719 1.00 88.62 125 ARG A CA 1
ATOM 1002 C C . ARG A 1 125 ? -22.921 10.886 17.365 1.00 88.62 125 ARG A C 1
ATOM 1004 O O . ARG A 1 125 ? -22.543 9.756 17.051 1.00 88.62 125 ARG A O 1
ATOM 1011 N N . LYS A 1 126 ? -22.740 11.939 16.573 1.00 87.25 126 LYS A N 1
ATOM 1012 C CA . LYS A 1 126 ? -21.883 11.895 15.380 1.00 87.25 126 LYS A CA 1
ATOM 1013 C C . LYS A 1 126 ? -20.398 11.891 15.767 1.00 87.25 126 LYS A C 1
ATOM 1015 O O . LYS A 1 126 ? -20.020 12.384 16.834 1.00 87.25 126 LYS A O 1
ATOM 1020 N N . GLU A 1 127 ? -19.561 11.305 14.908 1.00 87.81 127 GLU A N 1
ATOM 1021 C CA . GLU A 1 127 ? -18.101 11.454 14.997 1.00 87.81 127 GLU A CA 1
ATOM 1022 C C . GLU A 1 127 ? -17.734 12.943 14.922 1.00 87.81 127 GLU A C 1
ATOM 1024 O O . GLU A 1 127 ? -18.319 13.678 14.126 1.00 87.81 127 GLU A O 1
ATOM 1029 N N . THR A 1 128 ? -16.773 13.393 15.731 1.00 89.31 128 THR A N 1
ATOM 1030 C CA . THR A 1 128 ? -16.278 14.775 15.629 1.00 89.31 128 THR A CA 1
ATOM 1031 C C . THR A 1 128 ? -15.408 14.948 14.384 1.00 89.31 128 THR A C 1
ATOM 1033 O O . THR A 1 128 ? -14.874 13.979 13.826 1.00 89.31 128 THR A O 1
ATOM 1036 N N . SER A 1 129 ? -15.193 16.193 13.951 1.00 87.62 129 SER A N 1
ATOM 1037 C CA . SER A 1 129 ? -14.287 16.489 12.832 1.00 87.62 129 SER A CA 1
ATOM 1038 C C . SER A 1 129 ? -12.859 15.954 13.065 1.00 87.62 129 SER A C 1
ATOM 1040 O O . SER A 1 129 ? -12.234 15.419 12.142 1.00 87.62 129 SER A O 1
ATOM 1042 N N . GLN A 1 130 ? -12.368 16.004 14.308 1.00 90.56 130 GLN A N 1
ATOM 1043 C CA . GLN A 1 130 ? -11.067 15.480 14.728 1.00 90.56 130 GLN A CA 1
ATOM 1044 C C . GLN A 1 130 ? -11.019 13.946 14.661 1.00 90.56 130 GLN A C 1
ATOM 1046 O O . GLN A 1 130 ? -10.068 13.372 14.119 1.00 90.56 130 GLN A O 1
ATOM 1051 N N . GLU A 1 131 ? -12.061 13.264 15.144 1.00 90.50 131 GLU A N 1
ATOM 1052 C CA . GLU A 1 131 ? -12.197 11.806 15.035 1.00 90.50 131 GLU A CA 1
ATOM 1053 C C . GLU A 1 131 ? -12.254 11.376 13.561 1.00 90.50 131 GLU A C 1
ATOM 1055 O O . GLU A 1 131 ? -11.529 10.466 13.146 1.00 90.50 131 GLU A O 1
ATOM 1060 N N . SER A 1 132 ? -13.005 12.101 12.727 1.00 88.06 132 SER A N 1
ATOM 1061 C CA . SER A 1 132 ? -13.078 11.860 11.282 1.00 88.06 132 SER A CA 1
ATOM 1062 C C . SER A 1 132 ? -11.732 12.079 10.577 1.00 88.06 132 SER A C 1
ATOM 1064 O O . SER A 1 132 ? -11.389 11.356 9.633 1.00 88.06 132 SER A O 1
ATOM 1066 N N . ALA A 1 133 ? -10.930 13.048 11.032 1.00 86.81 133 ALA A N 1
ATOM 1067 C CA . ALA A 1 133 ? -9.579 13.292 10.526 1.00 86.81 133 ALA A CA 1
ATOM 1068 C C . ALA A 1 133 ? -8.591 12.173 10.908 1.00 86.81 133 ALA A C 1
ATOM 1070 O O . ALA A 1 133 ? -7.638 11.915 10.168 1.00 86.81 133 ALA A O 1
ATOM 1071 N N . SER A 1 134 ? -8.840 11.465 12.015 1.00 87.81 134 SER A N 1
ATOM 1072 C CA . SER A 1 134 ? -8.049 10.303 12.445 1.00 87.81 134 SER A CA 1
ATOM 1073 C C . SER A 1 134 ? -8.302 9.033 11.620 1.00 87.81 134 SER A C 1
ATOM 1075 O O . SER A 1 134 ? -7.513 8.081 11.651 1.00 87.81 134 SER A O 1
ATOM 1077 N N . ARG A 1 135 ? -9.385 9.015 10.834 1.00 84.88 135 ARG A N 1
ATOM 1078 C CA . ARG A 1 135 ? -9.834 7.847 10.079 1.00 84.88 135 ARG A CA 1
ATOM 1079 C C . ARG A 1 135 ? -9.131 7.730 8.731 1.00 84.88 135 ARG A C 1
ATOM 1081 O O . ARG A 1 135 ? -9.175 8.630 7.894 1.00 84.88 135 ARG A O 1
ATOM 1088 N N . ASN A 1 136 ? -8.551 6.557 8.468 1.00 76.94 136 ASN A N 1
ATOM 1089 C CA . ASN A 1 136 ? -8.023 6.247 7.142 1.00 76.94 136 ASN A CA 1
ATOM 1090 C C . ASN A 1 136 ? -9.183 6.079 6.150 1.00 76.94 136 ASN A C 1
ATOM 1092 O O . ASN A 1 136 ? -9.904 5.085 6.196 1.00 76.94 136 ASN A O 1
ATOM 1096 N N . LYS A 1 137 ? -9.338 7.030 5.224 1.00 74.62 137 LYS A N 1
ATOM 1097 C CA . LYS A 1 137 ? -10.386 7.026 4.186 1.00 74.62 137 LYS A CA 1
ATOM 1098 C C . LYS A 1 137 ? -10.033 6.157 2.962 1.00 74.62 137 LYS A C 1
ATOM 1100 O O . LYS A 1 137 ? -10.602 6.347 1.896 1.00 74.62 137 LYS A O 1
ATOM 1105 N N . LEU A 1 138 ? -9.086 5.219 3.108 1.00 68.62 138 LEU A N 1
ATOM 1106 C CA . LEU A 1 138 ? -8.717 4.192 2.116 1.00 68.62 138 LEU A CA 1
ATOM 1107 C C . LEU A 1 138 ? -8.306 4.723 0.729 1.00 68.62 138 LEU A C 1
ATOM 1109 O O . LEU A 1 138 ? -8.406 4.012 -0.268 1.00 68.62 138 LEU A O 1
ATOM 1113 N N . ASN A 1 139 ? -7.762 5.937 0.639 1.00 75.12 139 ASN A N 1
ATOM 1114 C CA . ASN A 1 139 ? -7.217 6.424 -0.627 1.00 75.12 139 ASN A CA 1
ATOM 1115 C C . ASN A 1 139 ? -5.857 5.765 -0.914 1.00 75.12 139 ASN A C 1
ATOM 1117 O O . ASN A 1 139 ? -4.834 6.232 -0.420 1.00 75.12 139 ASN A O 1
ATOM 1121 N N . ARG A 1 140 ? -5.848 4.680 -1.695 1.00 75.69 140 ARG A N 1
ATOM 1122 C CA . ARG A 1 140 ? -4.626 3.945 -2.070 1.00 75.69 140 ARG A CA 1
ATOM 1123 C C . ARG A 1 140 ? -3.942 4.474 -3.339 1.00 75.69 140 ARG A C 1
ATOM 1125 O O . ARG A 1 140 ? -2.859 4.012 -3.652 1.00 75.69 140 ARG A O 1
ATOM 1132 N N . GLY A 1 141 ? -4.530 5.445 -4.048 1.00 82.69 141 GLY A N 1
ATOM 1133 C CA . GLY A 1 141 ? -3.964 5.962 -5.305 1.00 82.69 141 GLY A CA 1
ATOM 1134 C C . GLY A 1 141 ? -4.095 5.014 -6.504 1.00 82.69 141 GLY A C 1
ATOM 1135 O O . GLY A 1 141 ? -3.444 5.240 -7.517 1.00 82.69 141 GLY A O 1
ATOM 1136 N N . ILE A 1 142 ? -4.946 3.984 -6.405 1.00 86.00 142 ILE A N 1
ATOM 1137 C CA . ILE A 1 142 ? -5.154 2.959 -7.447 1.00 86.00 142 ILE A CA 1
ATOM 1138 C C . ILE A 1 142 ? -5.501 3.595 -8.794 1.00 86.00 142 ILE A C 1
ATOM 1140 O O . ILE A 1 142 ? -4.969 3.193 -9.818 1.00 86.00 142 ILE A O 1
ATOM 1144 N N . LEU A 1 143 ? -6.353 4.620 -8.788 1.00 88.75 143 LEU A N 1
ATOM 1145 C CA . LEU A 1 143 ? -6.790 5.265 -10.020 1.00 88.75 143 LEU A CA 1
ATOM 1146 C C . LEU A 1 143 ? -5.639 6.009 -10.716 1.00 88.75 143 LEU A C 1
ATOM 1148 O O . LEU A 1 143 ? -5.501 5.917 -11.926 1.00 88.75 143 LEU A O 1
ATOM 1152 N N . THR A 1 144 ? -4.751 6.662 -9.959 1.00 90.62 144 THR A N 1
ATOM 1153 C CA . THR A 1 144 ? -3.517 7.237 -10.517 1.00 90.62 144 THR A CA 1
ATOM 1154 C C . THR A 1 144 ? -2.630 6.152 -11.122 1.00 90.62 144 THR A C 1
ATOM 1156 O O . THR A 1 144 ? -2.185 6.304 -12.250 1.00 90.62 144 THR A O 1
ATOM 1159 N N . ALA A 1 145 ? -2.409 5.046 -10.402 1.00 89.38 145 ALA A N 1
ATOM 1160 C CA . ALA A 1 145 ? -1.600 3.928 -10.888 1.00 89.38 145 ALA A CA 1
ATOM 1161 C C . ALA A 1 145 ? -2.166 3.304 -12.178 1.00 89.38 145 ALA A C 1
ATOM 1163 O O . ALA A 1 145 ? -1.400 2.971 -13.080 1.00 89.38 145 ALA A O 1
ATOM 1164 N N . PHE A 1 146 ? -3.494 3.197 -12.271 1.00 91.44 146 PHE A N 1
ATOM 1165 C CA . PHE A 1 146 ? -4.211 2.732 -13.456 1.00 91.44 146 PHE A CA 1
ATOM 1166 C C . PHE A 1 146 ? -3.964 3.644 -14.660 1.00 91.44 146 PHE A C 1
ATOM 1168 O O . PHE A 1 146 ? -3.591 3.160 -15.718 1.00 91.44 146 PHE A O 1
ATOM 1175 N N . PHE A 1 147 ? -4.078 4.964 -14.508 1.00 93.06 147 PHE A N 1
ATOM 1176 C CA . PHE A 1 147 ? -3.777 5.880 -15.613 1.00 93.06 147 PHE A CA 1
ATOM 1177 C C . PHE A 1 147 ? -2.284 5.901 -15.975 1.00 93.06 147 PHE A C 1
ATOM 1179 O O . PHE A 1 147 ? -1.950 5.941 -17.155 1.00 93.06 147 PHE A O 1
ATOM 1186 N N . CYS A 1 148 ? -1.377 5.780 -14.998 1.00 90.12 148 CYS A N 1
ATOM 1187 C CA . CYS A 1 148 ? 0.059 5.642 -15.266 1.00 90.12 148 CYS A CA 1
ATOM 1188 C C . CYS A 1 148 ? 0.394 4.395 -16.102 1.00 90.12 148 CYS A C 1
ATOM 1190 O O . CYS A 1 148 ? 1.291 4.466 -16.937 1.00 90.12 148 CYS A O 1
ATOM 1192 N N . PHE A 1 149 ? -0.336 3.286 -15.925 1.00 90.25 149 PHE A N 1
ATOM 1193 C CA . PHE A 1 149 ? -0.186 2.092 -16.766 1.00 90.25 149 PHE A CA 1
ATOM 1194 C C . PHE A 1 149 ? -0.387 2.421 -18.248 1.00 90.25 149 PHE A C 1
ATOM 1196 O O . PHE A 1 149 ? 0.451 2.088 -19.087 1.00 90.25 149 PHE A O 1
ATOM 1203 N N . PHE A 1 150 ? -1.487 3.109 -18.565 1.00 92.56 150 PHE A N 1
ATOM 1204 C CA . PHE A 1 150 ? -1.805 3.497 -19.936 1.00 92.56 150 PHE A CA 1
ATOM 1205 C C . PHE A 1 150 ? -0.823 4.525 -20.481 1.00 92.56 150 PHE A C 1
ATOM 1207 O O . PHE A 1 150 ? -0.454 4.421 -21.642 1.00 92.56 150 PHE A O 1
ATOM 1214 N N . VAL A 1 151 ? -0.349 5.467 -19.658 1.00 90.94 151 VAL A N 1
ATOM 1215 C CA . VAL A 1 151 ? 0.704 6.413 -20.064 1.00 90.94 151 VAL A CA 1
ATOM 1216 C C . VAL A 1 151 ? 1.937 5.661 -20.562 1.00 90.94 151 VAL A C 1
ATOM 1218 O O . VAL A 1 151 ? 2.372 5.903 -21.680 1.00 90.94 151 VAL A O 1
ATOM 1221 N N . VAL A 1 152 ? 2.465 4.716 -19.777 1.00 87.81 152 VAL A N 1
ATOM 1222 C CA . VAL A 1 152 ? 3.645 3.930 -20.179 1.00 87.81 152 VAL A CA 1
ATOM 1223 C C . VAL A 1 152 ? 3.337 3.067 -21.407 1.00 87.81 152 VAL A C 1
ATOM 1225 O O . VAL A 1 152 ? 4.125 3.024 -22.344 1.00 87.81 152 VAL A O 1
ATOM 1228 N N . SER A 1 153 ? 2.167 2.427 -21.440 1.00 88.69 153 SER A N 1
ATOM 1229 C CA . SER A 1 153 ? 1.784 1.524 -22.532 1.00 88.69 153 SER A CA 1
ATOM 1230 C C . SER A 1 153 ? 1.620 2.247 -23.872 1.00 88.69 153 SER A C 1
ATOM 1232 O O . SER A 1 153 ? 2.185 1.810 -24.870 1.00 88.69 153 SER A O 1
ATOM 1234 N N . TYR A 1 154 ? 0.881 3.362 -23.905 1.00 90.62 154 TYR A N 1
ATOM 1235 C CA . TYR A 1 154 ? 0.698 4.158 -25.123 1.00 90.62 154 TYR A CA 1
ATOM 1236 C C . TYR A 1 154 ? 1.984 4.855 -25.545 1.00 90.62 154 TYR A C 1
ATOM 1238 O O . TYR A 1 154 ? 2.228 4.981 -26.738 1.00 90.62 154 TYR A O 1
ATOM 1246 N N . PHE A 1 155 ? 2.828 5.261 -24.594 1.00 86.12 155 PHE A N 1
ATOM 1247 C CA . PHE A 1 155 ? 4.141 5.805 -24.916 1.00 86.12 155 PHE A CA 1
ATOM 1248 C C . PHE A 1 155 ? 5.023 4.777 -25.633 1.00 86.12 155 PHE A C 1
ATOM 1250 O O . PHE A 1 155 ? 5.576 5.072 -26.689 1.00 86.12 155 PHE A O 1
ATOM 1257 N N . ASN A 1 156 ? 5.095 3.552 -25.105 1.00 82.31 156 ASN A N 1
ATOM 1258 C CA . ASN A 1 156 ? 5.852 2.475 -25.739 1.00 82.31 156 ASN A CA 1
ATOM 1259 C C . ASN A 1 156 ? 5.262 2.111 -27.107 1.00 82.31 156 ASN A C 1
ATOM 1261 O O . ASN A 1 156 ? 6.002 1.993 -28.077 1.00 82.31 156 ASN A O 1
ATOM 1265 N N . ARG A 1 157 ? 3.928 2.017 -27.217 1.00 85.19 157 ARG A N 1
ATOM 1266 C CA . ARG A 1 157 ? 3.262 1.716 -28.492 1.00 85.19 157 ARG A CA 1
ATOM 1267 C C . ARG A 1 157 ? 3.500 2.800 -29.539 1.00 85.19 157 ARG A C 1
ATOM 1269 O O . ARG A 1 157 ? 3.866 2.465 -30.657 1.00 85.19 157 ARG A O 1
ATOM 1276 N N . PHE A 1 158 ? 3.383 4.075 -29.162 1.00 84.50 158 PHE A N 1
ATOM 1277 C CA . PHE A 1 158 ? 3.721 5.205 -30.030 1.00 84.50 158 PHE A CA 1
ATOM 1278 C C . PHE A 1 158 ? 5.149 5.090 -30.559 1.00 84.50 158 PHE A C 1
ATOM 1280 O O . PHE A 1 158 ? 5.425 5.459 -31.698 1.00 84.50 158 PHE A O 1
ATOM 1287 N N . TRP A 1 159 ? 6.069 4.573 -29.744 1.00 76.56 159 TRP A N 1
ATOM 1288 C CA . TRP A 1 159 ? 7.449 4.406 -30.161 1.00 76.56 159 TRP A CA 1
ATOM 1289 C C . TRP A 1 159 ? 7.628 3.404 -31.289 1.00 76.56 159 TRP A C 1
ATOM 1291 O O . TRP A 1 159 ? 8.438 3.661 -32.183 1.00 76.56 159 TRP A O 1
ATOM 1301 N N . ASP A 1 160 ? 6.859 2.324 -31.243 1.00 75.56 160 ASP A N 1
ATOM 1302 C CA . ASP A 1 160 ? 6.889 1.248 -32.226 1.00 75.56 160 ASP A CA 1
ATOM 1303 C C . ASP A 1 160 ? 6.093 1.612 -33.489 1.00 75.56 160 ASP A C 1
ATOM 1305 O O . ASP A 1 160 ? 6.541 1.351 -34.601 1.00 75.56 160 ASP A O 1
ATOM 1309 N N . THR A 1 161 ? 4.921 2.236 -33.338 1.00 81.44 161 THR A N 1
ATOM 1310 C CA . THR A 1 161 ? 3.968 2.466 -34.442 1.00 81.44 161 THR A CA 1
ATOM 1311 C C . THR A 1 161 ? 4.098 3.841 -35.093 1.00 81.44 161 THR A C 1
ATOM 1313 O O . THR A 1 161 ? 3.709 4.017 -36.245 1.00 81.44 161 THR A O 1
ATOM 1316 N N . LYS A 1 162 ? 4.609 4.837 -34.355 1.00 79.88 162 LYS A N 1
ATOM 1317 C CA . LYS A 1 162 ? 4.582 6.272 -34.702 1.00 79.88 162 LYS A CA 1
ATOM 1318 C C . LYS A 1 162 ? 3.174 6.827 -34.980 1.00 79.88 162 LYS A C 1
ATOM 1320 O O . LYS A 1 162 ? 3.033 7.884 -35.594 1.00 79.88 162 LYS A O 1
ATOM 1325 N N . GLU A 1 163 ? 2.120 6.162 -34.506 1.00 86.12 163 GLU A N 1
ATOM 1326 C CA . GLU A 1 163 ? 0.734 6.584 -34.732 1.00 86.12 163 GLU A CA 1
ATOM 1327 C C . GLU A 1 163 ? 0.332 7.781 -33.856 1.00 86.12 163 GLU A C 1
ATOM 1329 O O . GLU A 1 163 ? 0.384 7.724 -32.628 1.00 86.12 163 GLU A O 1
ATOM 1334 N N . LEU A 1 164 ? -0.203 8.847 -34.463 1.00 88.50 164 LEU A N 1
ATOM 1335 C CA . LEU A 1 164 ? -0.711 10.021 -33.728 1.00 88.50 164 LEU A CA 1
ATOM 1336 C C . LEU A 1 164 ? -1.811 9.682 -32.706 1.00 88.50 164 LEU A C 1
ATOM 1338 O O . LEU A 1 164 ? -1.937 10.358 -31.685 1.00 88.50 164 LEU A O 1
ATOM 1342 N N . ASN A 1 165 ? -2.591 8.626 -32.956 1.00 91.88 165 ASN A N 1
ATOM 1343 C CA . ASN A 1 165 ? -3.611 8.142 -32.028 1.00 91.88 165 ASN A CA 1
ATOM 1344 C C . ASN A 1 165 ? -3.002 7.731 -30.673 1.00 91.88 165 ASN A C 1
ATOM 1346 O O . ASN A 1 165 ? -3.573 8.025 -29.624 1.00 91.88 165 ASN A O 1
ATOM 1350 N N . ASP A 1 166 ? -1.812 7.128 -30.675 1.00 90.25 166 ASP A N 1
ATOM 1351 C CA . ASP A 1 166 ? -1.132 6.719 -29.442 1.00 90.25 166 ASP A CA 1
ATOM 1352 C C . ASP A 1 166 ? -0.669 7.922 -28.626 1.00 90.25 166 ASP A C 1
ATOM 1354 O O . ASP A 1 166 ? -0.819 7.940 -27.403 1.00 90.25 166 ASP A O 1
ATOM 1358 N N . LEU A 1 167 ? -0.200 8.972 -29.303 1.00 89.25 167 LEU A N 1
ATOM 1359 C CA . LEU A 1 167 ? 0.175 10.226 -28.657 1.00 89.25 167 LEU A CA 1
ATOM 1360 C C . LEU A 1 167 ? -1.040 10.941 -28.039 1.00 89.25 167 LEU A C 1
ATOM 1362 O O . LEU A 1 167 ? -0.950 11.478 -26.930 1.00 89.25 167 LEU A O 1
ATOM 1366 N N . PHE A 1 168 ? -2.192 10.914 -28.717 1.00 92.75 168 PHE A N 1
ATOM 1367 C CA . PHE A 1 168 ? -3.444 11.449 -28.176 1.00 92.75 168 PHE A CA 1
ATOM 1368 C C . PHE A 1 168 ? -3.850 10.723 -26.886 1.00 92.75 168 PHE A C 1
ATOM 1370 O O . PHE A 1 168 ? -4.076 11.361 -25.851 1.00 92.75 168 PHE A O 1
ATOM 1377 N N . TRP A 1 169 ? -3.878 9.386 -26.907 1.00 94.56 169 TRP A N 1
ATOM 1378 C CA . TRP A 1 169 ? -4.230 8.597 -25.725 1.00 94.56 169 TRP A CA 1
ATOM 1379 C C . TRP A 1 169 ? -3.204 8.726 -24.603 1.00 94.56 169 TRP A C 1
ATOM 1381 O O . TRP A 1 169 ? -3.597 8.801 -23.435 1.00 94.56 169 TRP A O 1
ATOM 1391 N N . PHE A 1 170 ? -1.915 8.829 -24.925 1.00 92.62 170 PHE A N 1
ATOM 1392 C CA . PHE A 1 170 ? -0.877 9.174 -23.958 1.00 92.62 170 PHE A CA 1
ATOM 1393 C C . PHE A 1 170 ? -1.223 10.475 -23.213 1.00 92.62 170 PHE A C 1
ATOM 1395 O O . PHE A 1 170 ? -1.280 10.478 -21.980 1.00 92.62 170 PHE A O 1
ATOM 1402 N N . GLY A 1 171 ? -1.537 11.554 -23.941 1.00 92.25 171 GLY A N 1
ATOM 1403 C CA . GLY A 1 171 ? -1.854 12.861 -23.357 1.00 92.25 171 GLY A CA 1
ATOM 1404 C C . GLY A 1 171 ? -3.092 12.841 -22.454 1.00 92.25 171 GLY A C 1
ATOM 1405 O O . GLY A 1 171 ? -3.052 13.344 -21.327 1.00 92.25 171 GLY A O 1
ATOM 1406 N N . VAL A 1 172 ? -4.175 12.195 -22.900 1.00 96.19 172 VAL A N 1
ATOM 1407 C CA . VAL A 1 172 ? -5.417 12.056 -22.115 1.00 96.19 172 VAL A CA 1
ATOM 1408 C C . VAL A 1 172 ? -5.163 11.307 -20.803 1.00 96.19 172 VAL A C 1
ATOM 1410 O O . VAL A 1 172 ? -5.573 11.764 -19.730 1.00 96.19 172 VAL A O 1
ATOM 1413 N N . ASN A 1 173 ? -4.452 10.178 -20.861 1.00 96.00 173 ASN A N 1
ATOM 1414 C CA . ASN A 1 173 ? -4.150 9.379 -19.672 1.00 96.00 173 ASN A CA 1
ATOM 1415 C C . ASN A 1 173 ? -3.175 10.100 -18.731 1.00 96.00 173 ASN A C 1
ATOM 1417 O O . ASN A 1 173 ? -3.313 9.998 -17.511 1.00 96.00 173 ASN A O 1
ATOM 1421 N N . PHE A 1 174 ? -2.236 10.878 -19.269 1.00 92.75 174 PHE A N 1
ATOM 1422 C CA . PHE A 1 174 ? -1.302 11.665 -18.470 1.00 92.75 174 PHE A CA 1
ATOM 1423 C C . PHE A 1 174 ? -2.022 12.753 -17.662 1.00 92.75 174 PHE A C 1
ATOM 1425 O O . PHE A 1 174 ? -1.837 12.854 -16.445 1.00 92.75 174 PHE A O 1
ATOM 1432 N N . LEU A 1 175 ? -2.927 13.501 -18.299 1.00 95.06 175 LEU A N 1
ATOM 1433 C CA . LEU A 1 175 ? -3.761 14.493 -17.615 1.00 95.06 175 LEU A CA 1
ATOM 1434 C C . LEU A 1 175 ? -4.664 13.847 -16.557 1.00 95.06 175 LEU A C 1
ATOM 1436 O O . LEU A 1 175 ? -4.782 14.365 -15.442 1.00 95.06 175 LEU A O 1
ATOM 1440 N N . ALA A 1 176 ? -5.254 12.688 -16.860 1.00 94.69 176 ALA A N 1
ATOM 1441 C CA . ALA A 1 176 ? -6.045 11.932 -15.894 1.00 94.69 176 ALA A CA 1
ATOM 1442 C C . ALA A 1 176 ? -5.198 11.475 -14.691 1.00 94.69 176 ALA A C 1
ATOM 1444 O O . ALA A 1 176 ? -5.626 11.627 -13.542 1.00 94.69 176 ALA A O 1
ATOM 1445 N N . ALA A 1 177 ? -3.977 10.979 -14.919 1.00 92.12 177 ALA A N 1
ATOM 1446 C CA . ALA A 1 177 ? -3.056 10.583 -13.856 1.00 92.12 177 ALA A CA 1
ATOM 1447 C C . ALA A 1 177 ? -2.723 11.764 -12.929 1.00 92.12 177 ALA A C 1
ATOM 1449 O O . ALA A 1 177 ? -2.844 11.628 -11.706 1.00 92.12 177 ALA A O 1
ATOM 1450 N N . ILE A 1 178 ? -2.393 12.932 -13.495 1.00 91.25 178 ILE A N 1
ATOM 1451 C CA . ILE A 1 178 ? -2.151 14.177 -12.745 1.00 91.25 178 ILE A CA 1
ATOM 1452 C C . ILE A 1 178 ? -3.387 14.558 -11.929 1.00 91.25 178 ILE A C 1
ATOM 1454 O O . ILE A 1 178 ? -3.301 14.791 -10.719 1.00 91.25 178 ILE A O 1
ATOM 1458 N N . TYR A 1 179 ? -4.557 14.571 -12.566 1.00 92.19 179 TYR A N 1
ATOM 1459 C CA . TYR A 1 179 ? -5.807 14.922 -11.911 1.00 92.19 179 TYR A CA 1
ATOM 1460 C C . TYR A 1 179 ? -6.099 14.010 -10.717 1.00 92.19 179 TYR A C 1
ATOM 1462 O O . TYR A 1 179 ? -6.345 14.499 -9.614 1.00 92.19 179 TYR A O 1
ATOM 1470 N N . PHE A 1 180 ? -6.017 12.687 -10.882 1.00 89.50 180 PHE A N 1
ATOM 1471 C CA . PHE A 1 180 ? -6.270 11.745 -9.789 1.00 89.50 180 PHE A CA 1
ATOM 1472 C C . PHE A 1 180 ? -5.158 11.718 -8.742 1.00 89.50 180 PHE A C 1
ATOM 1474 O O . PHE A 1 180 ? -5.420 11.395 -7.579 1.00 89.50 180 PHE A O 1
ATOM 1481 N N . TYR A 1 181 ? -3.940 12.119 -9.108 1.00 88.56 181 TYR A N 1
ATOM 1482 C CA . TYR A 1 181 ? -2.878 12.348 -8.141 1.00 88.56 181 TYR A CA 1
ATOM 1483 C C . TYR A 1 181 ? -3.242 13.526 -7.223 1.00 88.56 181 TYR A C 1
ATOM 1485 O O . TYR A 1 181 ? -3.255 13.380 -5.997 1.00 88.56 181 TYR A O 1
ATOM 1493 N N . PHE A 1 182 ? -3.612 14.687 -7.753 1.00 86.62 182 PHE A N 1
ATOM 1494 C CA . PHE A 1 182 ? -3.918 15.840 -6.895 1.00 86.62 182 PHE A CA 1
ATOM 1495 C C . PHE A 1 182 ? -5.309 15.790 -6.265 1.00 86.62 182 PHE A C 1
ATOM 1497 O O . PHE A 1 182 ? -5.512 16.301 -5.157 1.00 86.62 182 PHE A O 1
ATOM 1504 N N . ARG A 1 183 ? -6.265 15.111 -6.902 1.00 82.50 183 ARG A N 1
ATOM 1505 C CA . ARG A 1 183 ? -7.615 14.952 -6.370 1.00 82.50 183 ARG A CA 1
ATOM 1506 C C . ARG A 1 183 ? -7.572 14.138 -5.084 1.00 82.50 183 ARG A C 1
ATOM 1508 O O . ARG A 1 183 ? -7.448 12.914 -5.068 1.00 82.50 183 ARG A O 1
ATOM 1515 N N . LYS A 1 184 ? -7.781 14.825 -3.964 1.00 66.00 184 LYS A N 1
ATOM 1516 C CA . LYS A 1 184 ? -8.232 14.168 -2.740 1.00 66.00 184 LYS A CA 1
ATOM 1517 C C . LYS A 1 184 ? -9.660 13.703 -3.020 1.00 66.00 184 LYS A C 1
ATOM 1519 O O . LYS A 1 184 ? -10.507 14.559 -3.288 1.00 66.00 184 LYS A O 1
ATOM 1524 N N . PRO A 1 185 ? -9.955 12.391 -3.020 1.00 62.19 185 PRO A N 1
ATOM 1525 C CA . PRO A 1 185 ? -11.321 11.944 -3.180 1.00 62.19 185 PRO A CA 1
ATOM 1526 C C . PRO A 1 185 ? -12.119 12.591 -2.055 1.00 62.19 185 PRO A C 1
ATOM 1528 O O . PRO A 1 185 ? -11.889 12.316 -0.875 1.00 62.19 185 PRO A O 1
ATOM 1531 N N . LYS A 1 186 ? -13.037 13.487 -2.431 1.00 56.19 186 LYS A N 1
ATOM 1532 C CA . LYS A 1 186 ? -14.122 13.936 -1.569 1.00 56.19 186 LYS A CA 1
ATOM 1533 C C . LYS A 1 186 ? -15.046 12.733 -1.412 1.00 56.19 186 LYS A C 1
ATOM 1535 O O . LYS A 1 186 ? -16.147 12.713 -1.948 1.00 56.19 186 LYS A O 1
ATOM 1540 N N . TYR A 1 187 ? -14.586 11.689 -0.720 1.00 53.50 187 TYR A N 1
ATOM 1541 C CA . TYR A 1 187 ? -15.532 10.828 -0.043 1.00 53.50 187 TYR A CA 1
ATOM 1542 C C . TYR A 1 187 ? -16.311 11.807 0.823 1.00 53.50 187 TYR A C 1
ATOM 1544 O O . TYR A 1 187 ? -15.729 12.396 1.737 1.00 53.50 187 TYR A O 1
ATOM 1552 N N . LYS A 1 188 ? -17.588 12.039 0.488 1.00 50.12 188 LYS A N 1
ATOM 1553 C CA . LYS A 1 188 ? -18.586 12.415 1.485 1.00 50.12 188 LYS A CA 1
ATOM 1554 C C . LYS A 1 188 ? -18.439 11.324 2.528 1.00 50.12 188 LYS A C 1
ATOM 1556 O O . LYS A 1 188 ? -18.918 10.211 2.326 1.00 50.12 188 LYS A O 1
ATOM 1561 N N . ALA A 1 189 ? -17.545 11.547 3.486 1.00 56.09 189 ALA A N 1
ATOM 1562 C CA . ALA A 1 189 ? -17.144 10.520 4.412 1.00 56.09 189 ALA A CA 1
ATOM 1563 C C . ALA A 1 189 ? -18.441 10.219 5.131 1.00 56.09 189 ALA A C 1
ATOM 1565 O O . ALA A 1 189 ? -18.973 11.122 5.767 1.00 56.09 189 ALA A O 1
ATOM 1566 N N . LYS A 1 190 ? -19.007 9.027 4.894 1.00 68.69 190 LYS A N 1
ATOM 1567 C CA . LYS A 1 190 ? -20.232 8.602 5.563 1.00 68.69 190 LYS A CA 1
ATOM 1568 C C . LYS A 1 190 ? -20.002 8.928 7.031 1.00 68.69 190 LYS A C 1
ATOM 1570 O O . LYS A 1 190 ? -19.030 8.416 7.603 1.00 68.69 190 LYS A O 1
ATOM 1575 N N . VAL A 1 191 ? -20.769 9.897 7.531 1.00 75.56 191 VAL A N 1
ATOM 1576 C CA . VAL A 1 191 ? -20.633 10.362 8.905 1.00 75.56 191 VAL A CA 1
ATOM 1577 C C . VAL A 1 191 ? -20.879 9.133 9.748 1.00 75.56 191 VAL A C 1
ATOM 1579 O O . VAL A 1 191 ? -21.846 8.402 9.514 1.00 75.56 191 VAL A O 1
ATOM 1582 N N . ARG A 1 192 ? -19.932 8.843 10.630 1.00 85.38 192 ARG A N 1
ATOM 1583 C CA . ARG A 1 192 ? -20.055 7.698 11.514 1.00 85.38 192 ARG A CA 1
ATOM 1584 C C . ARG A 1 192 ? -20.728 8.123 12.797 1.00 85.38 192 ARG A C 1
ATOM 1586 O O . ARG A 1 192 ? -20.623 9.272 13.222 1.00 85.38 192 ARG A O 1
ATOM 1593 N N . PHE A 1 193 ? -21.434 7.170 13.374 1.00 88.75 193 PHE A N 1
ATOM 1594 C CA . PHE A 1 193 ? -22.091 7.323 14.653 1.00 88.75 193 PHE A CA 1
ATOM 1595 C C . PHE A 1 193 ? -21.251 6.647 15.728 1.00 88.75 193 PHE A C 1
ATOM 1597 O O . PHE A 1 193 ? -20.604 5.622 15.487 1.00 88.75 193 PHE A O 1
ATOM 1604 N N . ILE A 1 194 ? -21.263 7.261 16.900 1.00 91.81 194 ILE A N 1
ATOM 1605 C CA . ILE A 1 194 ? -20.492 6.873 18.066 1.00 91.81 194 ILE A CA 1
ATOM 1606 C C . ILE A 1 194 ? -21.478 6.557 19.190 1.00 91.81 194 ILE A C 1
ATOM 1608 O O . ILE A 1 194 ? -22.242 7.433 19.601 1.00 91.81 194 ILE A O 1
ATOM 1612 N N . ASN A 1 195 ? -21.441 5.325 19.692 1.00 92.56 195 ASN A N 1
ATOM 1613 C CA . ASN A 1 195 ? -22.159 4.924 20.898 1.00 92.56 195 ASN A CA 1
ATOM 1614 C C . ASN A 1 195 ? -21.354 5.352 22.128 1.00 92.56 195 ASN A C 1
ATOM 1616 O O . ASN A 1 195 ? -20.166 5.0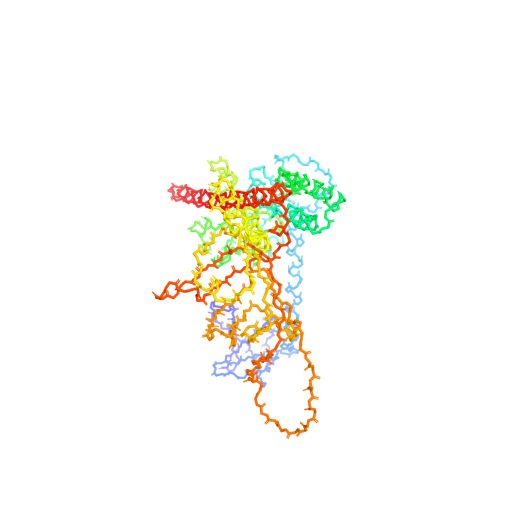42 22.227 1.00 92.56 195 ASN A O 1
ATOM 1620 N N . GLN A 1 196 ? -22.004 6.020 23.077 1.00 93.00 196 GLN A N 1
ATOM 1621 C CA . GLN A 1 196 ? -21.472 6.220 24.421 1.00 93.00 196 GLN A CA 1
ATOM 1622 C C . GLN A 1 196 ? -21.902 5.038 25.280 1.00 93.00 196 GLN A C 1
ATOM 1624 O O . GLN A 1 196 ? -23.088 4.854 25.538 1.00 93.00 196 GLN A O 1
ATOM 1629 N N . VAL A 1 197 ? -20.941 4.211 25.663 1.00 92.75 197 VAL A N 1
ATOM 1630 C CA . VAL A 1 197 ? -21.149 2.935 26.342 1.00 92.75 197 VAL A CA 1
ATOM 1631 C C . VAL A 1 197 ? -20.616 3.032 27.761 1.00 92.75 197 VAL A C 1
ATOM 1633 O O . VAL A 1 197 ? -19.548 3.600 27.984 1.00 92.75 197 VAL A O 1
ATOM 1636 N N . LYS A 1 198 ? -21.333 2.440 28.707 1.00 93.75 198 LYS A N 1
ATOM 1637 C CA . LYS A 1 198 ? -20.894 2.262 30.086 1.00 93.75 198 LYS A CA 1
ATOM 1638 C C . LYS A 1 198 ? -20.886 0.776 30.422 1.00 93.75 198 LYS A C 1
ATOM 1640 O O . LYS A 1 198 ? -21.867 0.084 30.167 1.00 93.75 198 LYS A O 1
ATOM 1645 N N . GLY A 1 199 ? -19.782 0.273 30.961 1.00 92.50 199 GLY A N 1
ATOM 1646 C CA . GLY A 1 199 ? -19.694 -1.123 31.390 1.00 92.50 199 GLY A CA 1
ATOM 1647 C C . GLY A 1 199 ? -18.319 -1.504 31.924 1.00 92.50 199 GLY A C 1
ATOM 1648 O O . GLY A 1 199 ? -17.366 -0.724 31.828 1.00 92.50 199 GLY A O 1
ATOM 1649 N N . LYS A 1 200 ? -18.217 -2.711 32.487 1.00 92.94 200 LYS A N 1
ATOM 1650 C CA . LYS A 1 200 ? -16.971 -3.235 33.065 1.00 92.94 200 LYS A CA 1
ATOM 1651 C C . LYS A 1 200 ? -16.111 -3.944 32.031 1.00 92.94 200 LYS A C 1
ATOM 1653 O O . LYS A 1 200 ? -16.612 -4.667 31.168 1.00 92.94 200 LYS A O 1
ATOM 1658 N N . ILE A 1 201 ? -14.803 -3.757 32.150 1.00 93.06 201 ILE A N 1
ATOM 1659 C CA . ILE A 1 201 ? -13.797 -4.466 31.368 1.00 93.06 201 ILE A CA 1
ATOM 1660 C C . ILE A 1 201 ? -13.580 -5.818 32.029 1.00 93.06 201 ILE A C 1
ATOM 1662 O O . ILE A 1 201 ? -13.004 -5.910 33.110 1.00 93.06 201 ILE A O 1
ATOM 1666 N N . ASN A 1 202 ? -14.011 -6.872 31.351 1.00 91.88 202 ASN A N 1
ATOM 1667 C CA . ASN A 1 202 ? -13.858 -8.230 31.856 1.00 91.88 202 ASN A CA 1
ATOM 1668 C C . ASN A 1 202 ? -12.482 -8.798 31.524 1.00 91.88 202 ASN A C 1
ATOM 1670 O O . ASN A 1 202 ? -11.897 -9.531 32.317 1.00 91.88 202 ASN A O 1
ATOM 1674 N N . LYS A 1 203 ? -11.969 -8.475 30.333 1.00 93.19 203 LYS A N 1
ATOM 1675 C CA . LYS A 1 203 ? -10.679 -8.980 29.869 1.00 93.19 203 LYS A CA 1
ATOM 1676 C C . LYS A 1 203 ? -10.082 -8.096 28.792 1.00 93.19 203 LYS A C 1
ATOM 1678 O O . LYS A 1 203 ? -10.771 -7.715 27.844 1.00 93.19 203 LYS A O 1
ATOM 1683 N N . LYS A 1 204 ? -8.777 -7.882 28.863 1.00 93.25 204 LYS A N 1
ATOM 1684 C CA . LYS A 1 204 ? -7.976 -7.300 27.791 1.00 93.25 204 LYS A CA 1
ATOM 1685 C C . LYS A 1 204 ? -7.268 -8.386 26.982 1.00 93.25 204 LYS A C 1
ATOM 1687 O O . LYS A 1 204 ? -6.779 -9.388 27.494 1.00 93.25 204 LYS A O 1
ATOM 1692 N N . ILE A 1 205 ? -7.252 -8.202 25.668 1.00 92.75 205 ILE A N 1
ATOM 1693 C CA . ILE A 1 205 ? -6.672 -9.110 24.681 1.00 92.75 205 ILE A CA 1
ATOM 1694 C C . ILE A 1 205 ? -5.579 -8.345 23.937 1.00 92.75 205 ILE A C 1
ATOM 1696 O O . ILE A 1 205 ? -5.799 -7.702 22.906 1.00 92.75 205 ILE A O 1
ATOM 1700 N N . VAL A 1 206 ? -4.366 -8.440 24.477 1.00 91.44 206 VAL A N 1
ATOM 1701 C CA . VAL A 1 206 ? -3.205 -7.657 24.040 1.00 91.44 206 VAL A CA 1
ATOM 1702 C C . VAL A 1 206 ? -2.864 -7.878 22.562 1.00 91.44 206 VAL A C 1
ATOM 1704 O O . VAL A 1 206 ? -2.591 -6.918 21.848 1.00 91.44 206 VAL A O 1
ATOM 1707 N N . LYS A 1 207 ? -2.934 -9.124 22.070 1.00 91.50 207 LYS A N 1
ATOM 1708 C CA . LYS A 1 207 ? -2.555 -9.493 20.691 1.00 91.50 207 LYS A CA 1
ATOM 1709 C C . LYS A 1 207 ? -3.328 -8.719 19.616 1.00 91.50 207 LYS A C 1
ATOM 1711 O O . LYS A 1 207 ? -2.765 -8.399 18.571 1.00 91.50 207 LYS A O 1
ATOM 1716 N N . PHE A 1 208 ? -4.601 -8.421 19.871 1.00 90.69 208 PHE A N 1
ATOM 1717 C CA . PHE A 1 208 ? -5.495 -7.774 18.905 1.00 90.69 208 PHE A CA 1
ATOM 1718 C C . PHE A 1 208 ? -5.821 -6.319 19.257 1.00 90.69 208 PHE A C 1
ATOM 1720 O O . PHE A 1 208 ? -6.532 -5.657 18.502 1.00 90.69 208 PHE A O 1
ATOM 1727 N N . ASN A 1 209 ? -5.254 -5.798 20.352 1.00 94.94 209 ASN A N 1
ATOM 1728 C CA . ASN A 1 209 ? -5.623 -4.515 20.948 1.00 94.94 209 ASN A CA 1
ATOM 1729 C C . ASN A 1 209 ? -7.131 -4.432 21.222 1.00 94.94 209 ASN A C 1
ATOM 1731 O O . ASN A 1 209 ? -7.794 -3.475 20.818 1.00 94.94 209 ASN A O 1
ATOM 1735 N N . GLU A 1 210 ? -7.675 -5.471 21.851 1.00 96.19 210 GLU A N 1
ATOM 1736 C CA . GLU A 1 210 ? -9.106 -5.596 22.119 1.00 96.19 210 GLU A CA 1
ATOM 1737 C C . GLU A 1 210 ? -9.390 -5.661 23.617 1.00 96.19 210 GLU A C 1
ATOM 1739 O O . GLU A 1 210 ? -8.602 -6.211 24.380 1.00 96.19 210 GLU A O 1
ATOM 1744 N N . ILE A 1 211 ? -10.529 -5.124 24.038 1.00 94.94 211 ILE A N 1
ATOM 1745 C CA . ILE A 1 211 ? -11.114 -5.380 25.355 1.00 94.94 211 ILE A CA 1
ATOM 1746 C C . ILE A 1 211 ? -12.479 -6.038 25.190 1.00 94.94 211 ILE A C 1
ATOM 1748 O O . ILE A 1 211 ? -13.202 -5.754 24.233 1.00 94.94 211 ILE A O 1
ATOM 1752 N N . LYS A 1 212 ? -12.824 -6.912 26.132 1.00 94.50 212 LYS A N 1
ATOM 1753 C CA . LYS A 1 212 ? -14.164 -7.465 26.299 1.00 94.50 212 LYS A CA 1
ATOM 1754 C C . LYS A 1 212 ? -14.903 -6.692 27.380 1.00 94.50 212 LYS A C 1
ATOM 1756 O O . LYS A 1 212 ? -14.403 -6.583 28.500 1.00 94.50 212 LYS A O 1
ATOM 1761 N N . ILE A 1 213 ? -16.084 -6.196 27.035 1.00 91.75 213 ILE A N 1
ATOM 1762 C CA . ILE A 1 213 ? -16.987 -5.490 27.944 1.00 91.75 213 ILE A CA 1
ATOM 1763 C C . ILE A 1 213 ? -18.270 -6.284 28.091 1.00 91.75 213 ILE A C 1
ATOM 1765 O O . ILE A 1 213 ? -18.798 -6.797 27.099 1.00 91.75 213 ILE A O 1
ATOM 1769 N N . GLY A 1 214 ? -18.757 -6.386 29.326 1.00 85.12 214 GLY A N 1
ATOM 1770 C CA . GLY A 1 214 ? -19.895 -7.243 29.627 1.00 85.12 214 GLY A CA 1
ATOM 1771 C C . GLY A 1 214 ? -19.640 -8.677 29.152 1.00 85.12 214 GLY A C 1
ATOM 1772 O O . GLY A 1 214 ? -18.497 -9.140 29.111 1.00 85.12 214 GLY A O 1
ATOM 1773 N N . HIS A 1 215 ? -20.684 -9.395 28.755 1.00 80.75 215 HIS A N 1
ATOM 1774 C CA . HIS A 1 215 ? -20.545 -10.822 28.460 1.00 80.75 215 HIS A CA 1
ATOM 1775 C C . HIS A 1 215 ? -19.643 -11.126 27.248 1.00 80.75 215 HIS A C 1
ATOM 1777 O O . HIS A 1 215 ? -18.790 -12.007 27.351 1.00 80.75 215 HIS A O 1
ATOM 1783 N N . ASP A 1 216 ? -19.761 -10.401 26.125 1.00 82.25 216 ASP A N 1
ATOM 1784 C CA . ASP A 1 216 ? -18.900 -10.664 24.951 1.00 82.25 216 ASP A CA 1
ATOM 1785 C C . ASP A 1 216 ? -18.698 -9.478 23.984 1.00 82.25 216 ASP A C 1
ATOM 1787 O O . ASP A 1 216 ? -18.292 -9.664 22.832 1.00 82.25 216 ASP A O 1
ATOM 1791 N N . LEU A 1 217 ? -18.939 -8.228 24.404 1.00 90.12 217 LEU A N 1
ATOM 1792 C CA . LEU A 1 217 ? -18.715 -7.090 23.507 1.00 90.12 217 LEU A CA 1
ATOM 1793 C C . LEU A 1 217 ? -17.211 -6.843 23.322 1.00 90.12 217 LEU A C 1
ATOM 1795 O O . LEU A 1 217 ? -16.547 -6.263 24.179 1.00 90.12 217 LEU A O 1
ATOM 1799 N N . LYS A 1 218 ? -16.677 -7.260 22.171 1.00 94.12 218 LYS A N 1
ATOM 1800 C CA . LYS A 1 218 ? -15.278 -7.032 21.777 1.00 94.12 218 LYS A CA 1
ATOM 1801 C C . LYS A 1 218 ? -15.112 -5.659 21.134 1.00 94.12 218 LYS A C 1
ATOM 1803 O O . LYS A 1 218 ? -15.690 -5.393 20.076 1.00 94.12 218 LYS A O 1
ATOM 1808 N N . LEU A 1 219 ? -14.290 -4.814 21.748 1.00 95.69 219 LEU A N 1
ATOM 1809 C CA . LEU A 1 219 ? -13.989 -3.461 21.287 1.00 95.69 219 LEU A CA 1
ATOM 1810 C C . LEU A 1 219 ? -12.494 -3.278 21.048 1.00 95.69 219 LEU A C 1
ATOM 1812 O O . LEU A 1 219 ? -11.676 -3.711 21.853 1.00 95.69 219 LEU A O 1
ATOM 1816 N N . LYS A 1 220 ? -12.133 -2.588 19.966 1.00 96.56 220 LYS A N 1
ATOM 1817 C CA . LYS A 1 220 ? -10.740 -2.331 19.575 1.00 96.56 220 LYS A CA 1
ATOM 1818 C C . LYS A 1 220 ? -10.262 -0.989 20.100 1.00 96.56 220 LYS A C 1
ATOM 1820 O O . LYS A 1 220 ? -10.854 0.036 19.771 1.00 96.56 220 LYS A O 1
ATOM 1825 N N . TYR A 1 221 ? -9.150 -0.963 20.820 1.00 94.25 221 TYR A N 1
ATOM 1826 C CA . TYR A 1 221 ? -8.517 0.278 21.261 1.00 94.25 221 TYR A CA 1
ATOM 1827 C C . TYR A 1 221 ? -7.300 0.658 20.393 1.00 94.25 221 TYR A C 1
ATOM 1829 O O . TYR A 1 221 ? -6.663 -0.202 19.772 1.00 94.25 221 TYR A O 1
ATOM 1837 N N . PRO A 1 222 ? -6.939 1.953 20.321 1.00 93.12 222 PRO A N 1
ATOM 1838 C CA . PRO A 1 222 ? -5.701 2.405 19.691 1.00 93.12 222 PRO A CA 1
ATOM 1839 C C . PRO A 1 222 ? -4.456 1.768 20.322 1.00 93.12 222 PRO A C 1
ATOM 1841 O O . PRO A 1 222 ? -4.302 1.737 21.538 1.00 93.12 222 PRO A O 1
ATOM 1844 N N . LYS A 1 223 ? -3.505 1.302 19.501 1.00 91.25 223 LYS A N 1
ATOM 1845 C CA . LYS A 1 223 ? -2.295 0.595 19.978 1.00 91.25 223 LYS A CA 1
ATOM 1846 C C . LYS A 1 223 ? -1.481 1.400 21.004 1.00 91.25 223 LYS A C 1
ATOM 1848 O O . LYS A 1 223 ? -0.846 0.834 21.885 1.00 91.25 223 LYS A O 1
ATOM 1853 N N . ASN A 1 224 ? -1.476 2.725 20.891 1.00 89.75 224 ASN A N 1
ATOM 1854 C CA . ASN A 1 224 ? -0.798 3.626 21.822 1.00 89.75 224 ASN A CA 1
ATOM 1855 C C . ASN A 1 224 ? -1.441 3.672 23.220 1.00 89.75 224 ASN A C 1
ATOM 1857 O O . ASN A 1 224 ? -0.770 4.129 24.137 1.00 89.75 224 ASN A O 1
ATOM 1861 N N . TRP A 1 225 ? -2.669 3.172 23.394 1.00 92.31 225 TRP A N 1
ATOM 1862 C CA . TRP A 1 225 ? -3.363 3.102 24.688 1.00 92.31 225 TRP A CA 1
ATOM 1863 C C . TRP A 1 225 ? -3.095 1.799 25.446 1.00 92.31 225 TRP A C 1
ATOM 1865 O O . TRP A 1 225 ? -3.447 1.678 26.612 1.00 92.31 225 TRP A O 1
ATOM 1875 N N . GLN A 1 226 ? -2.449 0.819 24.805 1.00 92.06 226 GLN A N 1
ATOM 1876 C CA . GLN A 1 226 ? -2.273 -0.534 25.338 1.00 92.06 226 GLN A CA 1
ATOM 1877 C C . GLN A 1 226 ? -1.684 -0.577 26.756 1.00 92.06 226 GLN A C 1
ATOM 1879 O O . GLN A 1 226 ? -2.081 -1.434 27.537 1.00 92.06 226 GLN A O 1
ATOM 1884 N N . SER A 1 227 ? -0.750 0.314 27.089 1.00 90.88 227 SER A N 1
ATOM 1885 C CA . SER A 1 227 ? -0.107 0.355 28.411 1.00 90.88 227 SER A CA 1
ATOM 1886 C C . SER A 1 227 ? -0.964 1.014 29.496 1.00 90.88 227 SER A C 1
ATOM 1888 O O . SER A 1 227 ? -0.668 0.837 30.667 1.00 90.88 227 SER A O 1
ATOM 1890 N N . PHE A 1 228 ? -2.003 1.758 29.115 1.00 90.75 228 PHE A N 1
ATOM 1891 C CA . PHE A 1 228 ? -2.826 2.568 30.022 1.00 90.75 228 PHE A CA 1
ATOM 1892 C C . PHE A 1 228 ? -4.219 1.969 30.257 1.00 90.75 228 PHE A C 1
ATOM 1894 O O . PHE A 1 228 ? -4.953 2.416 31.130 1.00 90.75 228 PHE A O 1
ATOM 1901 N N . ILE A 1 229 ? -4.597 0.958 29.472 1.00 91.94 229 ILE A N 1
ATOM 1902 C CA . ILE A 1 229 ? -5.846 0.215 29.658 1.00 91.94 229 ILE A CA 1
ATOM 1903 C C . ILE A 1 229 ? -5.575 -0.959 30.611 1.00 91.94 229 ILE A C 1
ATOM 1905 O O . ILE A 1 229 ? -4.666 -1.752 30.324 1.00 91.94 229 ILE A O 1
ATOM 1909 N N . PRO A 1 230 ? -6.345 -1.104 31.705 1.00 91.56 230 PRO A N 1
ATOM 1910 C CA . PRO A 1 230 ? -6.158 -2.181 32.671 1.00 91.56 230 PRO A CA 1
ATOM 1911 C C . PRO A 1 230 ? -6.575 -3.543 32.090 1.00 91.56 230 PRO A C 1
ATOM 1913 O O . PRO A 1 230 ? -7.296 -3.614 31.092 1.00 91.56 230 PRO A O 1
ATOM 1916 N N . GLU A 1 231 ? -6.107 -4.638 32.695 1.00 91.38 231 GLU A N 1
ATOM 1917 C CA . GLU A 1 231 ? -6.466 -6.002 32.262 1.00 91.38 231 GLU A CA 1
ATOM 1918 C C . GLU A 1 231 ? -7.951 -6.319 32.508 1.00 91.38 231 GLU A C 1
ATOM 1920 O O . GLU A 1 231 ? -8.604 -6.958 31.679 1.00 91.38 231 GLU A O 1
ATOM 1925 N N . ASN A 1 232 ? -8.489 -5.812 33.616 1.00 91.69 232 ASN A N 1
ATOM 1926 C CA . ASN A 1 232 ? -9.895 -5.832 34.002 1.00 91.69 232 ASN A CA 1
ATOM 1927 C C . ASN A 1 232 ? -10.253 -4.527 34.741 1.00 91.69 232 ASN A C 1
ATOM 1929 O O . ASN A 1 232 ? -9.368 -3.779 35.156 1.00 91.69 232 ASN A O 1
ATOM 1933 N N . SER A 1 233 ? -11.542 -4.222 34.897 1.00 89.69 233 SER A N 1
ATOM 1934 C CA . SER A 1 233 ? -11.997 -3.074 35.690 1.00 89.69 233 SER A CA 1
ATOM 1935 C C . SER A 1 233 ? -12.995 -3.497 36.764 1.00 89.69 233 SER A C 1
ATOM 1937 O O . SER A 1 233 ? -13.923 -4.264 36.518 1.00 89.69 233 SER A O 1
ATOM 1939 N N . THR A 1 234 ? -12.815 -2.971 37.974 1.00 86.69 234 THR A N 1
ATOM 1940 C CA . THR A 1 234 ? -13.730 -3.185 39.107 1.00 86.69 234 THR A CA 1
ATOM 1941 C C . THR A 1 234 ? -15.011 -2.357 38.967 1.00 86.69 234 THR A C 1
ATOM 1943 O O . THR A 1 234 ? -16.102 -2.809 39.336 1.00 86.69 234 THR A O 1
ATOM 1946 N N . PHE A 1 235 ? -14.883 -1.166 38.382 1.00 87.94 235 PHE A N 1
ATOM 1947 C CA . PHE A 1 235 ? -15.959 -0.207 38.145 1.00 87.94 235 PHE A CA 1
ATOM 1948 C C . PHE A 1 235 ? -16.316 -0.113 36.662 1.00 87.94 235 PHE A C 1
ATOM 1950 O O . PHE A 1 235 ? -15.533 -0.501 35.785 1.00 87.94 235 PHE A O 1
ATOM 1957 N N . ASP A 1 236 ? -17.501 0.429 36.398 1.00 90.56 236 ASP A N 1
ATOM 1958 C CA . ASP A 1 236 ? -17.931 0.741 35.042 1.00 90.56 236 ASP A CA 1
ATOM 1959 C C . ASP A 1 236 ? -17.099 1.885 34.469 1.00 90.56 236 ASP A C 1
ATOM 1961 O O . ASP A 1 236 ? -16.906 2.921 35.110 1.00 90.56 236 ASP A O 1
ATOM 1965 N N . VAL A 1 237 ? -16.659 1.718 33.226 1.00 92.81 237 VAL A N 1
ATOM 1966 C CA . VAL A 1 237 ? -15.912 2.734 32.490 1.00 92.81 237 VAL A CA 1
ATOM 1967 C C . VAL A 1 237 ? -16.804 3.318 31.401 1.00 92.81 237 VAL A C 1
ATOM 1969 O O . VAL A 1 237 ? -17.502 2.588 30.696 1.00 92.81 237 VAL A O 1
ATOM 1972 N N . ASN A 1 238 ? -16.759 4.641 31.246 1.00 94.75 238 ASN A N 1
ATOM 1973 C CA . ASN A 1 238 ? -17.431 5.346 30.157 1.00 94.75 238 ASN A CA 1
ATOM 1974 C C . ASN A 1 238 ? -16.549 5.341 28.905 1.00 94.75 238 ASN A C 1
ATOM 1976 O O . ASN A 1 238 ? -15.394 5.768 28.953 1.00 94.75 238 ASN A O 1
ATOM 1980 N N . LEU A 1 239 ? -17.097 4.904 27.778 1.00 95.25 239 LEU A N 1
ATOM 1981 C CA . LEU A 1 239 ? -16.394 4.768 26.508 1.00 95.25 239 LEU A CA 1
ATOM 1982 C C . LEU A 1 239 ? -17.192 5.407 25.383 1.00 95.25 239 LEU A C 1
ATOM 1984 O O . LEU A 1 239 ? -18.409 5.281 25.333 1.00 95.25 239 LEU A O 1
ATOM 1988 N N . ASP A 1 240 ? -16.499 6.002 24.421 1.00 95.12 240 ASP A N 1
ATOM 1989 C CA . ASP A 1 240 ? -17.108 6.372 23.146 1.00 95.12 240 ASP A CA 1
ATOM 1990 C C . ASP A 1 240 ? -16.579 5.420 22.075 1.00 95.12 240 ASP A C 1
ATOM 1992 O O . ASP A 1 240 ? -15.364 5.247 21.935 1.00 95.12 240 ASP A O 1
ATOM 1996 N N . VAL A 1 241 ? -17.484 4.793 21.325 1.00 94.81 241 VAL A N 1
ATOM 1997 C CA . VAL A 1 241 ? -17.164 3.684 20.424 1.00 94.81 241 VAL A CA 1
ATOM 1998 C C . VAL A 1 241 ? -17.821 3.875 19.063 1.00 94.81 241 VAL A C 1
ATOM 2000 O O . VAL A 1 241 ? -19.032 4.040 18.956 1.00 94.81 241 VAL A O 1
ATOM 2003 N N . ASP A 1 242 ? -17.021 3.786 18.006 1.00 92.88 242 ASP A N 1
ATOM 2004 C CA . ASP A 1 242 ? -17.491 3.773 16.623 1.00 92.88 242 ASP A CA 1
ATOM 2005 C C . ASP A 1 242 ? -18.361 2.541 16.351 1.00 92.88 242 ASP A C 1
ATOM 2007 O O . ASP A 1 242 ? -17.903 1.409 16.517 1.00 92.88 242 ASP A O 1
ATOM 2011 N N . ILE A 1 243 ? -19.601 2.758 15.906 1.00 90.44 243 ILE A N 1
ATOM 2012 C CA . ILE A 1 243 ? -20.589 1.681 15.733 1.00 90.44 243 ILE A CA 1
ATOM 2013 C C . ILE A 1 243 ? -20.136 0.662 14.684 1.00 90.44 243 ILE A C 1
ATOM 2015 O O . ILE A 1 243 ? -20.215 -0.543 14.929 1.00 90.44 243 ILE A O 1
ATOM 2019 N N . ASP A 1 244 ? -19.628 1.140 13.544 1.00 87.81 244 ASP A N 1
ATOM 2020 C CA . ASP A 1 244 ? -19.277 0.299 12.396 1.00 87.81 244 ASP A CA 1
ATOM 2021 C C . ASP A 1 244 ? -18.030 -0.557 12.669 1.00 87.81 244 ASP A C 1
ATOM 2023 O O . ASP A 1 244 ? -17.984 -1.742 12.349 1.00 87.81 244 ASP A O 1
ATOM 2027 N N . SER A 1 245 ? -16.973 0.049 13.216 1.00 88.69 245 SER A N 1
ATOM 2028 C CA . SER A 1 245 ? -15.674 -0.611 13.396 1.00 88.69 245 SER A CA 1
ATOM 2029 C C . SER A 1 245 ? -15.417 -1.127 14.807 1.00 88.69 245 SER A C 1
ATOM 2031 O O . SER A 1 245 ? -14.373 -1.749 15.024 1.00 88.69 245 SER A O 1
ATOM 2033 N N . LYS A 1 246 ? -16.336 -0.867 15.750 1.00 92.44 246 LYS A N 1
ATOM 2034 C CA . LYS A 1 246 ? -16.204 -1.171 17.185 1.00 92.44 246 LYS A CA 1
ATOM 2035 C C . LYS A 1 246 ? -14.894 -0.644 17.777 1.00 92.44 246 LYS A C 1
ATOM 2037 O O . LYS A 1 246 ? -14.292 -1.266 18.652 1.00 92.44 246 LYS A O 1
ATOM 2042 N N . LYS A 1 247 ? -14.408 0.487 17.256 1.00 94.50 247 LYS A N 1
ATOM 2043 C CA . LYS A 1 247 ? -13.177 1.135 17.718 1.00 94.50 247 LYS A CA 1
ATOM 2044 C C . LYS A 1 247 ? -13.493 2.162 18.786 1.00 94.50 247 LYS A C 1
ATOM 2046 O O . LYS A 1 247 ? -14.350 3.014 18.584 1.00 94.50 247 LYS A O 1
ATOM 2051 N N . ILE A 1 248 ? -12.755 2.109 19.882 1.00 95.44 248 ILE A N 1
ATOM 2052 C CA . ILE A 1 248 ? -12.855 3.074 20.967 1.00 95.44 248 ILE A CA 1
ATOM 2053 C C . ILE A 1 248 ? -12.189 4.375 20.511 1.00 95.44 248 ILE A C 1
ATOM 2055 O O . ILE A 1 248 ? -11.022 4.379 20.113 1.00 95.44 248 ILE A O 1
ATOM 2059 N N . VAL A 1 249 ? -12.947 5.467 20.549 1.00 94.94 249 VAL A N 1
ATOM 2060 C CA . VAL A 1 249 ? -12.483 6.827 20.235 1.00 94.94 249 VAL A CA 1
ATOM 2061 C C . VAL A 1 249 ? -12.268 7.665 21.496 1.00 94.94 249 VAL A C 1
ATOM 2063 O O . VAL A 1 249 ? -11.481 8.611 21.473 1.00 94.94 249 VAL A O 1
ATOM 2066 N N . ARG A 1 250 ? -12.882 7.275 22.620 1.00 95.12 250 ARG A N 1
ATOM 2067 C CA . ARG A 1 250 ? -12.628 7.842 23.950 1.00 95.12 250 ARG A CA 1
ATOM 2068 C C . ARG A 1 250 ? -12.703 6.760 25.017 1.00 95.12 250 ARG A C 1
ATOM 2070 O O . ARG A 1 250 ? -13.617 5.941 24.987 1.00 95.12 250 ARG A O 1
ATOM 2077 N N . TYR A 1 251 ? -11.767 6.794 25.954 1.00 93.31 251 TYR A N 1
ATOM 2078 C CA . TYR A 1 251 ? -11.741 5.957 27.143 1.00 93.31 251 TYR A CA 1
ATOM 2079 C C . TYR A 1 251 ? -11.709 6.851 28.384 1.00 93.31 251 TYR A C 1
ATOM 2081 O O . TYR A 1 251 ? -10.748 7.597 28.588 1.00 93.31 251 TYR A O 1
ATOM 2089 N N . GLY A 1 252 ? -12.767 6.789 29.195 1.00 88.56 252 GLY A N 1
ATOM 2090 C CA . GLY A 1 252 ? -12.919 7.619 30.386 1.00 88.56 252 GLY A CA 1
ATOM 2091 C C . GLY A 1 252 ? -12.854 9.117 30.074 1.00 88.56 252 GLY A C 1
ATOM 2092 O O . GLY A 1 252 ? -13.348 9.585 29.041 1.00 88.56 252 GLY A O 1
ATOM 2093 N N . TYR A 1 253 ? -12.233 9.870 30.980 1.00 82.69 253 TYR A N 1
ATOM 2094 C CA . TYR A 1 253 ? -12.004 11.313 30.835 1.00 82.69 253 TYR A CA 1
ATOM 2095 C C . TYR A 1 253 ? -10.595 11.643 30.305 1.00 82.69 253 TYR A C 1
ATOM 2097 O O . TYR A 1 253 ? -10.373 12.727 29.739 1.00 82.69 253 TYR A O 1
ATOM 2105 N N . ASP A 1 254 ? -9.682 10.675 30.400 1.00 79.56 254 ASP A N 1
ATOM 2106 C CA . ASP A 1 254 ? -8.241 10.887 30.252 1.00 79.56 254 ASP A CA 1
ATOM 2107 C C . ASP A 1 254 ? -7.764 10.658 28.815 1.00 79.56 254 ASP A C 1
ATOM 2109 O O . ASP A 1 254 ? -6.948 11.420 28.292 1.00 79.56 254 ASP A O 1
ATOM 2113 N N . MET A 1 255 ? -8.320 9.655 28.124 1.00 91.31 255 MET A N 1
ATOM 2114 C CA . MET A 1 255 ? -7.864 9.245 26.793 1.00 91.31 255 MET A CA 1
ATOM 2115 C C . MET A 1 255 ? -8.927 9.513 25.727 1.00 91.31 255 MET A C 1
ATOM 2117 O O . MET A 1 255 ? -10.051 9.023 25.789 1.00 91.31 255 MET A O 1
ATOM 2121 N N . SER A 1 256 ? -8.574 10.298 24.709 1.00 94.00 256 SER A N 1
ATOM 2122 C CA . SER A 1 256 ? -9.485 10.686 23.629 1.00 94.00 256 SER A CA 1
ATOM 2123 C C . SER A 1 256 ? -8.726 10.928 22.336 1.00 94.00 256 SER A C 1
ATOM 2125 O O . SER A 1 256 ? -7.821 11.761 22.293 1.00 94.00 256 SER A O 1
ATOM 2127 N N . VAL A 1 257 ? -9.154 10.265 21.260 1.00 93.75 257 VAL A N 1
ATOM 2128 C CA . VAL A 1 257 ? -8.614 10.464 19.908 1.00 93.75 257 VAL A CA 1
ATOM 2129 C C . VAL A 1 257 ? -8.811 11.910 19.451 1.00 93.75 257 VAL A C 1
ATOM 2131 O O . VAL A 1 257 ? -7.929 12.468 18.803 1.00 93.75 257 VAL A O 1
ATOM 2134 N N . SER A 1 258 ? -9.925 12.546 19.827 1.00 92.75 258 SER A N 1
ATOM 2135 C CA . SER A 1 258 ? -10.173 13.955 19.504 1.00 92.75 258 SER A CA 1
ATOM 2136 C C . SER A 1 258 ? -9.104 14.864 20.119 1.00 92.75 258 SER A C 1
ATOM 2138 O O . SER A 1 258 ? -8.500 15.655 19.397 1.00 92.75 258 SER A O 1
ATOM 2140 N N . LYS A 1 259 ? -8.799 14.684 21.416 1.00 92.06 259 LYS A N 1
ATOM 2141 C CA . LYS A 1 259 ? -7.745 15.446 22.117 1.00 92.06 259 LYS A CA 1
ATOM 2142 C C . LYS A 1 259 ? -6.360 15.184 21.512 1.00 92.06 259 LYS A C 1
ATOM 2144 O O . LYS A 1 259 ? -5.574 16.110 21.341 1.00 92.06 259 LYS A O 1
ATOM 214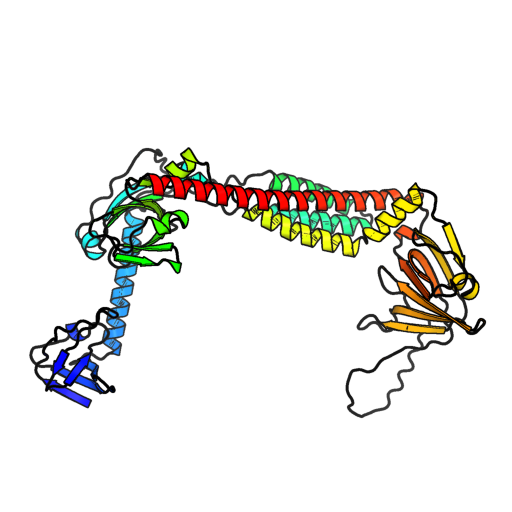9 N N . GLU A 1 260 ? -6.057 13.936 21.138 1.00 94.06 260 GLU A N 1
ATOM 2150 C CA . GLU A 1 260 ? -4.785 13.615 20.471 1.00 94.06 260 GLU A CA 1
ATOM 2151 C C . GLU A 1 260 ? -4.618 14.354 19.139 1.00 94.06 260 GLU A C 1
ATOM 2153 O O . GLU A 1 260 ? -3.519 14.798 18.803 1.00 94.06 260 GLU A O 1
ATOM 2158 N N . VAL A 1 261 ? -5.683 14.416 18.335 1.00 93.75 261 VAL A N 1
ATOM 2159 C CA . VAL A 1 261 ? -5.664 15.073 17.023 1.00 93.75 261 VAL A CA 1
ATOM 2160 C C . VAL A 1 261 ? -5.591 16.586 17.175 1.00 93.75 261 VAL A C 1
ATOM 2162 O O . VAL A 1 261 ? -4.902 17.228 16.389 1.00 93.75 261 VAL A O 1
ATOM 2165 N N . GLU A 1 262 ? -6.250 17.145 18.182 1.00 92.62 262 GLU A N 1
ATOM 2166 C CA . GLU A 1 262 ? -6.175 18.567 18.507 1.00 92.62 262 GLU A CA 1
ATOM 2167 C C . GLU A 1 262 ? -4.752 18.985 18.907 1.00 92.62 262 GLU A C 1
ATOM 2169 O O . GLU A 1 262 ? -4.215 19.941 18.357 1.00 92.62 262 GLU A O 1
ATOM 2174 N N . GLN A 1 263 ? -4.095 18.222 19.786 1.00 92.50 263 GLN A N 1
ATOM 2175 C CA . GLN A 1 263 ? -2.763 18.572 20.294 1.00 92.50 263 GLN A CA 1
ATOM 2176 C C . GLN A 1 263 ? -1.614 18.216 19.340 1.00 92.50 263 GLN A C 1
ATOM 2178 O O . GLN A 1 263 ? -0.626 18.944 19.250 1.00 92.50 263 GLN A O 1
ATOM 2183 N N . PHE A 1 264 ? -1.699 17.081 18.638 1.00 93.62 264 PHE A N 1
ATOM 2184 C CA . PHE A 1 264 ? -0.584 16.554 17.833 1.00 93.62 264 PHE A CA 1
ATOM 2185 C C . PHE A 1 264 ? -0.886 16.454 16.336 1.00 93.62 264 PHE A C 1
ATOM 2187 O O . PHE A 1 264 ? -0.037 16.001 15.560 1.00 93.62 264 PHE A O 1
ATOM 2194 N N . GLY A 1 265 ? -2.083 16.854 15.915 1.00 92.56 265 GLY A N 1
ATOM 2195 C CA . GLY A 1 265 ? -2.552 16.717 14.544 1.00 92.56 265 GLY A CA 1
ATOM 2196 C C . GLY A 1 265 ? -3.010 15.294 14.180 1.00 92.56 265 GLY A C 1
ATOM 2197 O O . GLY A 1 265 ? -2.763 14.313 14.899 1.00 92.56 265 GLY A O 1
ATOM 2198 N N . PRO A 1 266 ? -3.677 15.146 13.019 1.00 91.81 266 PRO A N 1
ATOM 2199 C CA . PRO A 1 266 ? -4.163 13.856 12.554 1.00 91.81 266 PRO A CA 1
ATOM 2200 C C . PRO A 1 266 ? -3.017 12.937 12.090 1.00 91.81 266 PRO A C 1
ATOM 2202 O O . PRO A 1 266 ? -2.007 13.420 11.560 1.00 91.81 266 PRO A O 1
ATOM 2205 N N . PRO A 1 267 ? -3.180 11.604 12.210 1.00 91.38 267 PRO A N 1
ATOM 2206 C CA . PRO A 1 267 ? -2.265 10.624 11.638 1.00 91.38 267 PRO A CA 1
ATOM 2207 C C . PRO A 1 267 ? -2.020 10.868 10.147 1.00 91.38 267 PRO A C 1
ATOM 2209 O O . PRO A 1 267 ? -2.932 11.137 9.362 1.00 91.38 267 PRO A O 1
ATOM 2212 N N . LYS A 1 268 ? -0.768 10.717 9.722 1.00 91.44 268 LYS A N 1
ATOM 2213 C CA . LYS A 1 268 ? -0.375 10.875 8.325 1.00 91.44 268 LYS A CA 1
ATOM 2214 C C . LYS A 1 268 ? -0.511 9.545 7.593 1.00 91.44 268 LYS A C 1
ATOM 2216 O O . LYS A 1 268 ? 0.319 8.649 7.740 1.00 91.44 268 LYS A O 1
ATOM 2221 N N . PHE A 1 269 ? -1.547 9.401 6.773 1.00 88.56 269 PHE A N 1
ATOM 2222 C CA . PHE A 1 269 ? -1.747 8.177 5.993 1.00 88.56 269 PHE A CA 1
ATOM 2223 C C . PHE A 1 269 ? -0.676 8.032 4.905 1.00 88.56 269 PHE A C 1
ATOM 2225 O O . PHE A 1 269 ? -0.574 8.851 3.983 1.00 88.56 269 PHE A O 1
ATOM 2232 N N . TRP A 1 270 ? 0.128 6.978 5.033 1.00 89.88 270 TRP A N 1
ATOM 2233 C CA . TRP A 1 270 ? 1.274 6.681 4.172 1.00 89.88 270 TRP A CA 1
ATOM 2234 C C . TRP A 1 270 ? 0.955 5.675 3.057 1.00 89.88 270 TRP A C 1
ATOM 2236 O O . TRP A 1 270 ? 1.687 5.610 2.075 1.00 89.88 270 TRP A O 1
ATOM 2246 N N . GLY A 1 271 ? -0.159 4.938 3.162 1.00 87.56 271 GLY A N 1
ATOM 2247 C CA . GLY A 1 271 ? -0.492 3.835 2.250 1.00 87.56 271 GLY A CA 1
ATOM 2248 C C . GLY A 1 271 ? -0.539 4.224 0.771 1.00 87.56 271 GLY A C 1
ATOM 2249 O O . GLY A 1 271 ? -0.068 3.464 -0.064 1.00 87.56 271 GLY A O 1
ATOM 2250 N N . ARG A 1 272 ? -1.033 5.426 0.440 1.00 89.00 272 ARG A N 1
ATOM 2251 C CA . ARG A 1 272 ? -1.026 5.937 -0.940 1.00 89.00 272 ARG A CA 1
ATOM 2252 C C . ARG A 1 272 ? 0.386 6.045 -1.517 1.00 89.00 272 ARG A C 1
ATOM 2254 O O . ARG A 1 272 ? 0.617 5.628 -2.641 1.00 89.00 272 ARG A O 1
ATOM 2261 N N . ASN A 1 273 ? 1.302 6.643 -0.759 1.00 92.31 273 ASN A N 1
ATOM 2262 C CA . ASN A 1 273 ? 2.671 6.872 -1.211 1.00 92.31 273 ASN A CA 1
ATOM 2263 C C . ASN A 1 273 ? 3.439 5.556 -1.326 1.00 92.31 273 ASN A C 1
ATOM 2265 O O . ASN A 1 273 ? 4.187 5.404 -2.280 1.00 92.31 273 ASN A O 1
ATOM 2269 N N . LEU A 1 274 ? 3.192 4.588 -0.430 1.00 92.19 274 LEU A N 1
ATOM 2270 C CA . LEU A 1 274 ? 3.759 3.247 -0.586 1.00 92.19 274 LEU A CA 1
ATOM 2271 C C . LEU A 1 274 ? 3.294 2.601 -1.896 1.00 92.19 274 LEU A C 1
ATOM 2273 O O . LEU A 1 274 ? 4.121 2.121 -2.658 1.00 92.19 274 LEU A O 1
ATOM 2277 N N . TRP A 1 275 ? 1.986 2.600 -2.169 1.00 90.62 275 TRP A N 1
ATOM 2278 C CA . TRP A 1 275 ? 1.456 1.987 -3.391 1.00 90.62 275 TRP A CA 1
ATOM 2279 C C . TRP A 1 275 ? 2.008 2.643 -4.656 1.00 90.62 275 TRP A C 1
ATOM 2281 O O . TRP A 1 275 ? 2.440 1.938 -5.561 1.00 90.62 275 TRP A O 1
ATOM 2291 N N . LEU A 1 276 ? 2.048 3.977 -4.704 1.00 91.88 276 LEU A N 1
ATOM 2292 C CA . LEU A 1 276 ? 2.625 4.700 -5.839 1.00 91.88 276 LEU A CA 1
ATOM 2293 C C . LEU A 1 276 ? 4.131 4.457 -5.984 1.00 91.88 276 LEU A C 1
ATOM 2295 O O . LEU A 1 276 ? 4.610 4.367 -7.106 1.00 91.88 276 LEU A O 1
ATOM 2299 N N . PHE A 1 277 ? 4.864 4.313 -4.878 1.00 95.00 277 PHE A N 1
ATOM 2300 C CA . PHE A 1 277 ? 6.280 3.954 -4.907 1.00 95.00 277 PHE A CA 1
ATOM 2301 C C . PHE A 1 277 ? 6.497 2.547 -5.479 1.00 95.00 277 PHE A C 1
ATOM 2303 O O . PHE A 1 277 ? 7.283 2.389 -6.403 1.00 95.00 277 PHE A O 1
ATOM 2310 N N . LEU A 1 278 ? 5.768 1.537 -4.990 1.00 93.38 278 LEU A N 1
ATOM 2311 C CA . LEU A 1 278 ? 5.905 0.153 -5.464 1.00 93.38 278 LEU A CA 1
ATOM 2312 C C . LEU A 1 278 ? 5.546 0.011 -6.948 1.00 93.38 278 LEU A C 1
ATOM 2314 O O . LEU A 1 278 ? 6.272 -0.626 -7.706 1.00 93.38 278 LEU A O 1
ATOM 2318 N N . VAL A 1 279 ? 4.448 0.640 -7.370 1.00 91.94 279 VAL A N 1
ATOM 2319 C CA . VAL A 1 279 ? 4.032 0.651 -8.778 1.00 91.94 279 VAL A CA 1
ATOM 2320 C C . VAL A 1 279 ? 5.026 1.437 -9.640 1.00 91.94 279 VAL A C 1
ATOM 2322 O O . VAL A 1 279 ? 5.372 0.996 -10.730 1.00 91.94 279 VAL A O 1
ATOM 2325 N N . GLY A 1 280 ? 5.526 2.573 -9.148 1.00 92.88 280 GLY A N 1
ATOM 2326 C CA . GLY A 1 280 ? 6.552 3.361 -9.830 1.00 92.88 280 GLY A CA 1
ATOM 2327 C C . GLY A 1 280 ? 7.851 2.582 -10.036 1.00 92.88 280 GLY A C 1
ATOM 2328 O O . GLY A 1 280 ? 8.385 2.579 -11.139 1.00 92.88 280 GLY A O 1
ATOM 2329 N N . MET A 1 281 ? 8.307 1.838 -9.023 1.00 94.50 281 MET A N 1
ATOM 2330 C CA . MET A 1 281 ? 9.468 0.943 -9.125 1.00 94.50 281 MET A CA 1
ATOM 2331 C C . MET A 1 281 ? 9.271 -0.136 -10.193 1.00 94.50 281 MET A C 1
ATOM 2333 O O . MET A 1 281 ? 10.177 -0.387 -10.985 1.00 94.50 281 MET A O 1
ATOM 2337 N N . PHE A 1 282 ? 8.081 -0.740 -10.251 1.00 91.94 282 PHE A N 1
ATOM 2338 C CA . PHE A 1 282 ? 7.745 -1.707 -11.294 1.00 91.94 282 PHE A CA 1
ATOM 2339 C C . PHE A 1 282 ? 7.809 -1.080 -12.695 1.00 91.94 282 PHE A C 1
ATOM 2341 O O . PHE A 1 282 ? 8.428 -1.650 -13.592 1.00 91.94 282 PHE A O 1
ATOM 2348 N N . TYR A 1 283 ? 7.234 0.113 -12.885 1.00 88.50 283 TYR A N 1
ATOM 2349 C CA . TYR A 1 283 ? 7.299 0.798 -14.179 1.00 88.50 283 TYR A CA 1
ATOM 2350 C C . TYR A 1 283 ? 8.707 1.245 -14.548 1.00 88.50 283 TYR A C 1
ATOM 2352 O O . TYR A 1 283 ? 9.077 1.126 -15.709 1.00 88.50 283 TYR A O 1
ATOM 2360 N N . LEU A 1 284 ? 9.512 1.707 -13.592 1.00 91.44 284 LEU A N 1
ATOM 2361 C CA . LEU A 1 284 ? 10.914 2.034 -13.844 1.00 91.44 284 LEU A CA 1
ATOM 2362 C C . LEU A 1 284 ? 11.693 0.820 -14.322 1.00 91.44 284 LEU A C 1
ATOM 2364 O O . LEU A 1 284 ? 12.443 0.929 -15.284 1.00 91.44 284 LEU A O 1
ATOM 2368 N N . TYR A 1 285 ? 11.485 -0.332 -13.688 1.00 90.12 285 TYR A N 1
ATOM 2369 C CA . TYR A 1 285 ? 12.095 -1.577 -14.131 1.00 90.12 285 TYR A CA 1
ATOM 2370 C C . TYR A 1 285 ? 11.642 -1.950 -15.549 1.00 90.12 285 TYR A C 1
ATOM 2372 O O . TYR A 1 285 ? 12.482 -2.220 -16.404 1.00 90.12 285 TYR A O 1
ATOM 2380 N N . ALA A 1 286 ? 10.334 -1.896 -15.825 1.00 85.75 286 ALA A N 1
ATOM 2381 C CA . ALA A 1 286 ? 9.782 -2.220 -17.139 1.00 85.75 286 ALA A CA 1
ATOM 2382 C C . ALA A 1 286 ? 10.294 -1.278 -18.244 1.00 85.75 286 ALA A C 1
ATOM 2384 O O . ALA A 1 286 ? 10.726 -1.747 -19.296 1.00 85.75 286 ALA A O 1
ATOM 2385 N N . VAL A 1 287 ? 10.300 0.036 -17.996 1.00 84.81 287 VAL A N 1
ATOM 2386 C CA . VAL A 1 287 ? 10.817 1.044 -18.934 1.00 84.81 287 VAL A CA 1
ATOM 2387 C C . VAL A 1 287 ? 12.322 0.886 -19.115 1.00 84.81 287 VAL A C 1
ATOM 2389 O O . VAL A 1 287 ? 12.788 0.897 -20.246 1.00 84.81 287 VAL A O 1
ATOM 2392 N N . ASN A 1 288 ? 13.091 0.676 -18.043 1.00 86.75 288 ASN A N 1
ATOM 2393 C CA . ASN A 1 288 ? 14.533 0.439 -18.146 1.00 86.75 288 ASN A CA 1
ATOM 2394 C C . ASN A 1 288 ? 14.848 -0.802 -18.992 1.00 86.75 288 ASN A C 1
ATOM 2396 O O . ASN A 1 288 ? 15.752 -0.771 -19.824 1.00 86.75 288 ASN A O 1
ATOM 2400 N N . TYR A 1 289 ? 14.079 -1.875 -18.801 1.00 83.06 289 TYR A N 1
ATOM 2401 C CA . TYR A 1 289 ? 14.234 -3.114 -19.553 1.00 83.06 289 TYR A CA 1
ATOM 2402 C C . TYR A 1 289 ? 13.888 -2.940 -21.039 1.00 83.06 289 TYR A C 1
ATOM 2404 O O . TYR A 1 289 ? 14.668 -3.355 -21.893 1.00 83.06 289 TYR A O 1
ATOM 2412 N N . GLN A 1 290 ? 12.754 -2.304 -21.357 1.00 78.56 290 GLN A N 1
ATOM 2413 C CA . GLN A 1 290 ? 12.291 -2.133 -22.740 1.00 78.56 290 GLN A CA 1
ATOM 2414 C C . GLN A 1 290 ? 13.072 -1.059 -23.503 1.00 78.56 290 GLN A C 1
ATOM 2416 O O . GLN A 1 290 ? 13.504 -1.286 -24.630 1.00 78.56 290 GLN A O 1
ATOM 2421 N N . ALA A 1 291 ? 13.270 0.105 -22.886 1.00 77.94 291 ALA A N 1
ATOM 2422 C CA . ALA A 1 291 ? 13.907 1.248 -23.525 1.00 77.94 291 ALA A CA 1
ATOM 2423 C C . ALA A 1 291 ? 15.436 1.213 -23.440 1.00 77.94 291 ALA A C 1
ATOM 2425 O O . ALA A 1 291 ? 16.055 2.130 -23.962 1.00 77.94 291 ALA A O 1
ATOM 2426 N N . LYS A 1 292 ? 16.049 0.227 -22.761 1.00 82.62 292 LYS A N 1
ATOM 2427 C CA . LYS A 1 292 ? 17.508 0.148 -22.544 1.00 82.62 292 LYS A CA 1
ATOM 2428 C C . LYS A 1 292 ? 18.105 1.510 -22.197 1.00 82.62 292 LYS A C 1
ATOM 2430 O O . LYS A 1 292 ? 18.942 2.057 -22.908 1.00 82.62 292 LYS A O 1
ATOM 2435 N N . VAL A 1 293 ? 17.625 2.085 -21.096 1.00 85.44 293 VAL A N 1
ATOM 2436 C CA . VAL A 1 293 ? 17.951 3.464 -20.694 1.00 85.44 293 VAL A CA 1
ATOM 2437 C C . VAL A 1 293 ? 19.462 3.696 -20.610 1.00 85.44 293 VAL A C 1
ATOM 2439 O O . VAL A 1 293 ? 19.917 4.772 -20.979 1.00 85.44 293 VAL A O 1
ATOM 2442 N N . SER A 1 294 ? 20.234 2.687 -20.194 1.00 86.06 294 SER A N 1
ATOM 2443 C CA . SER A 1 294 ? 21.703 2.738 -20.174 1.00 86.06 294 SER A CA 1
ATOM 2444 C C . SER A 1 294 ? 22.307 2.970 -21.563 1.00 86.06 294 SER A C 1
ATOM 2446 O O . SER A 1 294 ? 23.092 3.898 -21.733 1.00 86.06 294 SER A O 1
ATOM 2448 N N . ASP A 1 295 ? 21.902 2.180 -22.561 1.00 84.62 295 ASP A N 1
ATOM 2449 C CA . ASP A 1 295 ? 22.395 2.292 -23.941 1.00 84.62 295 ASP A CA 1
ATOM 2450 C C . ASP A 1 295 ? 21.963 3.632 -24.551 1.00 84.62 295 ASP A C 1
ATOM 2452 O O . ASP A 1 295 ? 22.764 4.329 -25.161 1.00 84.62 295 ASP A O 1
ATOM 2456 N N . ASN A 1 296 ? 20.719 4.054 -24.300 1.00 86.75 296 ASN A N 1
ATOM 2457 C CA . ASN A 1 296 ? 20.215 5.365 -24.713 1.00 86.75 296 ASN A CA 1
ATOM 2458 C C . ASN A 1 296 ? 20.998 6.529 -24.094 1.00 86.75 296 ASN A C 1
ATOM 2460 O O . ASN A 1 296 ? 21.288 7.511 -24.776 1.00 86.75 296 ASN A O 1
ATOM 2464 N N . PHE A 1 297 ? 21.342 6.434 -22.811 1.00 87.50 297 PHE A N 1
ATOM 2465 C CA . PHE A 1 297 ? 22.139 7.448 -22.130 1.00 87.50 297 PHE A CA 1
ATOM 2466 C C . PHE A 1 297 ? 23.569 7.491 -22.674 1.00 87.50 297 PHE A C 1
ATOM 2468 O O . PHE A 1 297 ? 24.061 8.571 -22.992 1.00 87.50 297 PHE A O 1
ATOM 2475 N N . SER A 1 298 ? 24.207 6.327 -22.828 1.00 86.50 298 SER A N 1
ATOM 2476 C CA . SER A 1 298 ? 25.551 6.202 -23.401 1.00 86.50 298 SER A CA 1
ATOM 2477 C C . SER A 1 298 ? 25.595 6.750 -24.832 1.00 86.50 298 SER A C 1
ATOM 2479 O O . SER A 1 298 ? 26.437 7.591 -25.137 1.00 86.50 298 SER A O 1
ATOM 2481 N N . PHE A 1 299 ? 24.622 6.397 -25.676 1.00 85.00 299 PHE A N 1
ATOM 2482 C CA . PHE A 1 299 ? 24.507 6.917 -27.037 1.00 85.00 299 PHE A CA 1
ATOM 2483 C C . PHE A 1 299 ? 24.407 8.448 -27.076 1.00 85.00 299 PHE A C 1
ATOM 2485 O O . PHE A 1 299 ? 25.161 9.095 -27.800 1.00 85.00 299 PHE A O 1
ATOM 2492 N N . VAL A 1 300 ? 23.516 9.052 -26.278 1.00 85.50 300 VAL A N 1
ATOM 2493 C CA . VAL A 1 300 ? 23.374 10.521 -26.223 1.00 85.50 300 VAL A CA 1
ATOM 2494 C C . VAL A 1 300 ? 24.647 11.182 -25.702 1.00 85.50 300 VAL A C 1
ATOM 2496 O O . VAL A 1 300 ? 25.058 12.206 -26.245 1.00 85.50 300 VAL A O 1
ATOM 2499 N N . TYR A 1 301 ? 25.280 10.604 -24.679 1.00 88.00 301 TYR A N 1
ATOM 2500 C CA . TYR A 1 301 ? 26.532 11.108 -24.120 1.00 88.00 301 TYR A CA 1
ATOM 2501 C C . TYR A 1 301 ? 27.644 11.137 -25.173 1.00 88.00 301 TYR A C 1
ATOM 2503 O O . TYR A 1 301 ? 28.257 12.184 -25.384 1.00 88.00 301 TYR A O 1
ATOM 2511 N N . HIS A 1 302 ? 27.859 10.021 -25.874 1.00 85.56 302 HIS A N 1
ATOM 2512 C CA . HIS A 1 302 ? 28.911 9.929 -26.882 1.00 85.56 302 HIS A CA 1
ATOM 2513 C C . HIS A 1 302 ? 28.628 10.791 -28.115 1.00 85.56 302 HIS A C 1
ATOM 2515 O O . HIS A 1 302 ? 29.519 11.407 -28.703 1.00 85.56 302 HIS A O 1
ATOM 2521 N N . GLN A 1 303 ? 27.352 10.913 -28.483 1.00 81.81 303 GLN A N 1
ATOM 2522 C CA . GLN A 1 303 ? 26.961 11.786 -29.576 1.00 81.81 303 GLN A CA 1
ATOM 2523 C C . GLN A 1 303 ? 27.171 13.266 -29.244 1.00 81.81 303 GLN A C 1
ATOM 2525 O O . GLN A 1 303 ? 27.632 14.023 -30.095 1.00 81.81 303 GLN A O 1
ATOM 2530 N N . TYR A 1 304 ? 26.840 13.682 -28.020 1.00 84.50 304 TYR A N 1
ATOM 2531 C CA . TYR A 1 304 ? 27.030 15.058 -27.563 1.00 84.50 304 TYR A CA 1
ATOM 2532 C C . TYR A 1 304 ? 28.514 15.434 -27.469 1.00 84.50 304 TYR A C 1
ATOM 2534 O O . TYR A 1 304 ? 28.893 16.549 -27.817 1.00 84.50 304 TYR A O 1
ATOM 2542 N N . ASN A 1 305 ? 29.361 14.495 -27.041 1.00 86.19 305 ASN A N 1
ATOM 2543 C CA . ASN A 1 305 ? 30.803 14.713 -26.923 1.00 86.19 305 ASN A CA 1
ATOM 2544 C C . ASN A 1 305 ? 31.568 14.535 -28.245 1.00 86.19 305 ASN A C 1
ATOM 2546 O O . ASN A 1 305 ? 32.784 14.714 -28.258 1.00 86.19 305 ASN A O 1
ATOM 2550 N N . HIS A 1 306 ? 30.877 14.207 -29.344 1.00 80.19 306 HIS A N 1
ATOM 2551 C CA . HIS A 1 306 ? 31.474 13.946 -30.659 1.00 80.19 306 HIS A CA 1
ATOM 2552 C C . HIS A 1 306 ? 32.599 12.899 -30.636 1.00 80.19 306 HIS A C 1
ATOM 2554 O O . HIS A 1 306 ? 33.532 12.965 -31.436 1.00 80.19 306 HIS A O 1
ATOM 2560 N N . ASP A 1 307 ? 32.529 11.934 -29.721 1.00 85.19 307 ASP A N 1
ATOM 2561 C CA . ASP A 1 307 ? 33.582 10.939 -29.535 1.00 85.19 307 ASP A CA 1
ATOM 2562 C C . ASP A 1 307 ? 33.199 9.551 -30.067 1.00 85.19 307 ASP A C 1
ATOM 2564 O O . ASP A 1 307 ? 34.033 8.647 -30.001 1.00 85.19 307 ASP A O 1
ATOM 2568 N N . SER A 1 308 ? 31.992 9.387 -30.620 1.00 84.56 308 SER A N 1
ATOM 2569 C CA . SER A 1 308 ? 31.559 8.169 -31.314 1.00 84.56 308 SER A CA 1
ATOM 2570 C C . SER A 1 308 ? 32.123 8.089 -32.736 1.00 84.56 308 SER A C 1
ATOM 2572 O O . SER A 1 308 ? 32.121 9.061 -33.500 1.00 84.56 308 SER A O 1
ATOM 2574 N N . LYS A 1 309 ? 32.593 6.901 -33.121 1.00 87.88 309 LYS A N 1
ATOM 2575 C CA . LYS A 1 309 ? 33.020 6.584 -34.487 1.00 87.88 309 LYS A CA 1
ATOM 2576 C C . LYS A 1 309 ? 32.034 5.622 -35.141 1.00 87.88 309 LYS A C 1
ATOM 2578 O O . LYS A 1 309 ? 31.416 4.781 -34.487 1.00 87.88 309 LYS A O 1
ATOM 2583 N N . ARG A 1 310 ? 31.884 5.747 -36.463 1.00 86.88 310 ARG A N 1
ATOM 2584 C CA . ARG A 1 310 ? 31.161 4.766 -37.281 1.00 86.88 310 ARG A CA 1
ATOM 2585 C C . ARG A 1 310 ? 32.169 3.823 -37.923 1.00 86.88 310 ARG A C 1
ATOM 2587 O O . ARG A 1 310 ? 33.056 4.279 -38.640 1.00 86.88 310 ARG A O 1
ATOM 2594 N N . TRP A 1 311 ? 31.993 2.528 -37.706 1.00 89.69 311 TRP A N 1
ATOM 2595 C CA . TRP A 1 311 ? 32.858 1.491 -38.248 1.00 89.69 311 TRP A CA 1
ATOM 2596 C C . TRP A 1 311 ? 32.107 0.593 -39.223 1.00 89.69 311 TRP A C 1
ATOM 2598 O O . TRP A 1 311 ? 30.937 0.259 -39.016 1.00 89.69 311 TRP A O 1
ATOM 2608 N N . PHE A 1 312 ? 32.801 0.175 -40.276 1.00 90.31 312 PHE A N 1
ATOM 2609 C CA . PHE A 1 312 ? 32.307 -0.792 -41.244 1.00 90.31 312 PHE A CA 1
ATOM 2610 C C . PHE A 1 312 ? 33.329 -1.912 -41.390 1.00 90.31 312 PHE A C 1
ATOM 2612 O O . PHE A 1 312 ? 34.483 -1.643 -41.722 1.00 90.31 312 PHE A O 1
ATOM 2619 N N . PHE A 1 313 ? 32.895 -3.147 -41.152 1.00 88.81 313 PHE A N 1
ATOM 2620 C CA . PHE A 1 313 ? 33.741 -4.326 -41.276 1.00 88.81 313 PHE A CA 1
ATOM 2621 C C . PHE A 1 313 ? 33.121 -5.324 -42.243 1.00 88.81 313 PHE A C 1
ATOM 2623 O O . PHE A 1 313 ? 31.984 -5.764 -42.068 1.00 88.81 313 PHE A O 1
ATOM 2630 N N . ASP A 1 314 ? 33.907 -5.677 -43.250 1.00 86.31 314 ASP A N 1
ATOM 2631 C CA . ASP A 1 314 ? 33.671 -6.761 -44.200 1.00 86.31 314 ASP A CA 1
ATOM 2632 C C . ASP A 1 314 ? 34.451 -8.037 -43.839 1.00 86.31 314 ASP A C 1
ATOM 2634 O O . ASP A 1 314 ? 34.176 -9.108 -44.372 1.00 86.31 314 ASP A O 1
ATOM 2638 N N . ASP A 1 315 ? 35.390 -7.923 -42.897 1.00 82.75 315 ASP A N 1
ATOM 2639 C CA . ASP A 1 315 ? 36.341 -8.958 -42.507 1.00 82.75 315 ASP A CA 1
ATOM 2640 C C . ASP A 1 315 ? 36.438 -9.054 -40.967 1.00 82.75 315 ASP A C 1
ATOM 2642 O O . ASP A 1 315 ? 36.732 -8.042 -40.312 1.00 82.75 315 ASP A O 1
ATOM 2646 N N . PRO A 1 316 ? 36.201 -10.242 -40.372 1.00 84.12 316 PRO A N 1
ATOM 2647 C CA . PRO A 1 316 ? 36.328 -10.475 -38.934 1.00 84.12 316 PRO A CA 1
ATOM 2648 C C . PRO A 1 316 ? 37.706 -10.133 -38.353 1.00 84.12 316 PRO A C 1
ATOM 2650 O O . PRO A 1 316 ? 37.788 -9.661 -37.221 1.00 84.12 316 PRO A O 1
ATOM 2653 N N . SER A 1 317 ? 38.795 -10.324 -39.100 1.00 82.94 317 SER A N 1
ATOM 2654 C CA . SER A 1 317 ? 40.147 -10.076 -38.579 1.00 82.94 317 SER A CA 1
ATOM 2655 C C . SER A 1 317 ? 40.413 -8.593 -38.324 1.00 82.94 317 SER A C 1
ATOM 2657 O O . SER A 1 317 ? 40.960 -8.231 -37.282 1.00 82.94 317 SER A O 1
ATOM 2659 N N . LYS A 1 318 ? 39.928 -7.720 -39.219 1.00 85.12 318 LYS A N 1
ATOM 2660 C CA . LYS A 1 318 ? 39.991 -6.259 -39.055 1.00 85.12 318 LYS A CA 1
ATOM 2661 C C . LYS A 1 318 ? 39.180 -5.787 -37.853 1.00 85.12 318 LYS A C 1
ATOM 2663 O O . LYS A 1 318 ? 39.553 -4.799 -37.225 1.00 85.12 318 LYS A O 1
ATOM 2668 N N . LEU A 1 319 ? 38.075 -6.475 -37.553 1.00 86.50 319 LEU A N 1
ATOM 2669 C CA . LEU A 1 319 ? 37.253 -6.194 -36.380 1.00 86.50 319 LEU A CA 1
ATOM 2670 C C . LEU A 1 319 ? 38.026 -6.525 -35.099 1.00 86.50 319 LEU A C 1
ATOM 2672 O O . LEU A 1 319 ? 38.136 -5.673 -34.224 1.00 86.50 319 LEU A O 1
ATOM 2676 N N . VAL A 1 320 ? 38.590 -7.730 -34.993 1.00 86.00 320 VAL A N 1
ATOM 2677 C CA . VAL A 1 320 ? 39.233 -8.214 -33.757 1.00 86.00 320 VAL A CA 1
ATOM 2678 C C . VAL A 1 320 ? 40.410 -7.334 -33.319 1.00 86.00 320 VAL A C 1
ATOM 2680 O O . VAL A 1 320 ? 40.645 -7.198 -32.121 1.00 86.00 320 VAL A O 1
ATOM 2683 N N . THR A 1 321 ? 41.117 -6.702 -34.259 1.00 85.81 321 THR A N 1
ATOM 2684 C CA . THR A 1 321 ? 42.251 -5.802 -33.977 1.00 85.81 321 THR A CA 1
ATOM 2685 C C . THR A 1 321 ? 41.875 -4.319 -33.903 1.00 85.81 321 THR A C 1
ATOM 2687 O O . THR A 1 321 ? 42.759 -3.467 -33.826 1.00 85.81 321 THR A O 1
ATOM 2690 N N . SER A 1 322 ? 40.592 -3.979 -34.023 1.00 87.88 322 SER A N 1
ATOM 2691 C CA . SER A 1 322 ? 40.147 -2.584 -34.027 1.00 87.88 322 SER A CA 1
ATOM 2692 C C . SER A 1 322 ? 39.954 -2.030 -32.615 1.00 87.88 322 SER A C 1
ATOM 2694 O O . SER A 1 322 ? 39.534 -2.740 -31.708 1.00 87.88 322 SER A O 1
ATOM 2696 N N . ASP A 1 323 ? 40.228 -0.734 -32.449 1.00 90.12 323 ASP A N 1
ATOM 2697 C CA . ASP A 1 323 ? 40.049 0.006 -31.192 1.00 90.12 323 ASP A CA 1
ATOM 2698 C C . ASP A 1 323 ? 38.602 0.525 -31.069 1.00 90.12 323 ASP A C 1
ATOM 2700 O O . ASP A 1 323 ? 38.334 1.731 -31.082 1.00 90.12 323 ASP A O 1
ATOM 2704 N N . ILE A 1 324 ? 37.644 -0.407 -31.073 1.00 90.06 324 ILE A N 1
ATOM 2705 C CA . ILE A 1 324 ? 36.217 -0.110 -30.895 1.00 90.06 324 ILE A CA 1
ATOM 2706 C C . ILE A 1 324 ? 35.935 0.130 -29.420 1.00 90.06 324 ILE A C 1
ATOM 2708 O O . ILE A 1 324 ? 36.289 -0.668 -28.554 1.00 90.06 324 ILE A O 1
ATOM 2712 N N . LYS A 1 325 ? 35.186 1.181 -29.117 1.00 89.75 325 LYS A N 1
ATOM 2713 C CA . LYS A 1 325 ? 34.726 1.427 -27.749 1.00 89.75 325 LYS A CA 1
ATOM 2714 C C . LYS A 1 325 ? 33.209 1.385 -27.649 1.00 89.75 325 LYS A C 1
ATOM 2716 O O . LYS A 1 325 ? 32.486 1.574 -28.629 1.00 89.75 325 LYS A O 1
ATOM 2721 N N . SER A 1 326 ? 32.725 1.171 -26.426 1.00 88.06 326 SER A N 1
ATOM 2722 C CA . SER A 1 326 ? 31.330 1.468 -26.091 1.00 88.06 326 SER A CA 1
ATOM 2723 C C . SER A 1 326 ? 31.023 2.913 -26.498 1.00 88.06 326 SER A C 1
ATOM 2725 O O . SER A 1 326 ? 31.851 3.801 -26.279 1.00 88.06 326 SER A O 1
ATOM 2727 N N . GLY A 1 327 ? 29.885 3.130 -27.158 1.00 84.12 327 GLY A N 1
ATOM 2728 C CA . GLY A 1 327 ? 29.562 4.421 -27.770 1.00 84.12 327 GLY A CA 1
ATOM 2729 C C . GLY A 1 327 ? 29.634 4.449 -29.298 1.00 84.12 327 GLY A C 1
ATOM 2730 O O . GLY A 1 327 ? 28.967 5.278 -29.921 1.00 84.12 327 GLY A O 1
ATOM 2731 N N . ASP A 1 328 ? 30.411 3.553 -29.909 1.00 89.00 328 ASP A N 1
ATOM 2732 C CA . ASP A 1 328 ? 30.575 3.502 -31.362 1.00 89.00 328 ASP A CA 1
ATOM 2733 C C . ASP A 1 328 ? 29.366 2.869 -32.068 1.00 89.00 328 ASP A C 1
ATOM 2735 O O . ASP A 1 328 ? 28.564 2.140 -31.480 1.00 89.00 328 ASP A O 1
ATOM 2739 N N . VAL A 1 329 ? 29.235 3.130 -33.370 1.00 88.06 329 VAL A N 1
ATOM 2740 C CA . VAL A 1 329 ? 28.237 2.480 -34.229 1.00 88.06 329 VAL A CA 1
ATOM 2741 C C . VAL A 1 329 ? 28.963 1.575 -35.206 1.00 88.06 329 VAL A C 1
ATOM 2743 O O . VAL A 1 329 ? 29.825 2.026 -35.957 1.00 88.06 329 VAL A O 1
ATOM 2746 N N . VAL A 1 330 ? 28.603 0.298 -35.221 1.00 89.44 330 VAL A N 1
ATOM 2747 C CA . VAL A 1 330 ? 29.279 -0.712 -36.036 1.00 89.44 330 VAL A CA 1
ATOM 2748 C C . VAL A 1 330 ? 28.303 -1.293 -37.050 1.00 89.44 330 VAL A C 1
ATOM 2750 O O . VAL A 1 330 ? 27.142 -1.568 -36.738 1.00 89.44 330 VAL A O 1
ATOM 2753 N N . LYS A 1 331 ? 28.788 -1.496 -38.276 1.00 88.50 331 LYS A N 1
ATOM 2754 C CA . LYS A 1 331 ? 28.120 -2.265 -39.324 1.00 88.50 331 LYS A CA 1
ATOM 2755 C C . LYS A 1 331 ? 29.023 -3.419 -39.758 1.00 88.50 331 LYS A C 1
ATOM 2757 O O . LYS A 1 331 ? 30.084 -3.197 -40.331 1.00 88.50 331 LYS A O 1
ATOM 2762 N N . LEU A 1 332 ? 28.577 -4.635 -39.474 1.00 87.56 332 LEU A N 1
ATOM 2763 C CA . LEU A 1 332 ? 29.217 -5.895 -39.830 1.00 87.56 332 LEU A CA 1
ATOM 2764 C C . LEU A 1 332 ? 28.552 -6.464 -41.081 1.00 87.56 332 LEU A C 1
ATOM 2766 O O . LEU A 1 332 ? 27.320 -6.508 -41.165 1.00 87.56 332 LEU A O 1
ATOM 2770 N N . ASN A 1 333 ? 29.361 -6.894 -42.040 1.00 86.62 333 ASN A N 1
ATOM 2771 C CA . ASN A 1 333 ? 28.909 -7.587 -43.236 1.00 86.62 333 ASN A CA 1
ATOM 2772 C C . ASN A 1 333 ? 29.905 -8.684 -43.612 1.00 86.62 333 ASN A C 1
ATOM 2774 O O . ASN A 1 333 ? 30.698 -8.515 -44.536 1.00 86.62 333 ASN A O 1
ATOM 2778 N N . PHE A 1 334 ? 29.879 -9.783 -42.865 1.00 84.06 334 PHE A N 1
ATOM 2779 C CA . PHE A 1 334 ? 30.799 -10.891 -43.078 1.00 84.06 334 PHE A CA 1
ATOM 2780 C C . PHE A 1 334 ? 30.214 -11.930 -44.031 1.00 84.06 334 PHE A C 1
ATOM 2782 O O . PHE A 1 334 ? 29.033 -12.279 -43.937 1.00 84.06 334 PHE A O 1
ATOM 2789 N N . LEU A 1 335 ? 31.065 -12.432 -44.922 1.00 77.50 335 LEU A N 1
ATOM 2790 C CA . LEU A 1 335 ? 30.774 -13.519 -45.852 1.00 77.50 335 LEU A CA 1
ATOM 2791 C C . LEU A 1 335 ? 31.547 -14.768 -45.410 1.00 77.50 335 LEU A C 1
ATOM 2793 O O . LEU A 1 335 ? 32.681 -14.642 -44.956 1.00 77.50 335 LEU A O 1
ATOM 2797 N N . ASP A 1 336 ? 30.933 -15.946 -45.550 1.00 71.56 336 ASP A N 1
ATOM 2798 C CA . ASP A 1 336 ? 31.548 -17.258 -45.286 1.00 71.56 336 ASP A CA 1
ATOM 2799 C C . ASP A 1 336 ? 32.210 -17.402 -43.906 1.00 71.56 336 ASP A C 1
ATOM 2801 O O . ASP A 1 336 ? 33.378 -17.773 -43.785 1.00 71.56 336 ASP A O 1
ATOM 2805 N N . VAL A 1 337 ? 31.446 -17.130 -42.844 1.00 75.50 337 VAL A N 1
ATOM 2806 C CA . VAL A 1 337 ? 31.922 -17.298 -41.463 1.00 75.50 337 VAL A CA 1
ATOM 2807 C C . VAL A 1 337 ? 31.188 -18.437 -40.766 1.00 75.50 337 VAL A C 1
ATOM 2809 O O . VAL A 1 337 ? 29.977 -18.602 -40.938 1.00 75.50 337 VAL A O 1
ATOM 2812 N N . SER A 1 338 ? 31.923 -19.197 -39.950 1.00 74.50 338 SER A N 1
ATOM 2813 C CA . SER A 1 338 ? 31.335 -20.216 -39.082 1.00 74.50 338 SER A CA 1
ATOM 2814 C C . SER A 1 338 ? 30.818 -19.565 -37.799 1.00 74.50 338 SER A C 1
ATOM 2816 O O . SER A 1 338 ? 31.503 -18.760 -37.162 1.00 74.50 338 SER A O 1
ATOM 2818 N N . LEU A 1 339 ? 29.575 -19.876 -37.437 1.00 76.31 339 LEU A N 1
ATOM 2819 C CA . LEU A 1 339 ? 28.919 -19.297 -36.270 1.00 76.31 339 LEU A CA 1
ATOM 2820 C C . LEU A 1 339 ? 28.315 -20.409 -35.417 1.00 76.31 339 LEU A C 1
ATOM 2822 O O . LEU A 1 339 ? 27.498 -21.195 -35.897 1.00 76.31 339 LEU A O 1
ATOM 2826 N N . ALA A 1 340 ? 28.702 -20.446 -34.142 1.00 79.94 340 ALA A N 1
ATOM 2827 C CA . ALA A 1 340 ? 28.146 -21.352 -33.146 1.00 79.94 340 ALA A CA 1
ATOM 2828 C C . ALA A 1 340 ? 27.259 -20.566 -32.175 1.00 79.94 340 ALA A C 1
ATOM 2830 O O . ALA A 1 340 ? 27.708 -19.613 -31.538 1.00 79.94 340 ALA A O 1
ATOM 2831 N N . CYS A 1 341 ? 25.981 -20.938 -32.071 1.00 79.62 341 CYS A N 1
ATOM 2832 C CA . CYS A 1 341 ? 25.074 -20.299 -31.120 1.00 79.62 341 CYS A CA 1
ATOM 2833 C C . CYS A 1 341 ? 25.279 -20.865 -29.710 1.00 79.62 341 CYS A C 1
ATOM 2835 O O . CYS A 1 341 ? 24.991 -22.037 -29.482 1.00 79.62 341 CYS A O 1
ATOM 2837 N N . GLU A 1 342 ? 25.722 -20.028 -28.773 1.00 81.06 342 GLU A N 1
ATOM 2838 C CA . GLU A 1 342 ? 25.974 -20.419 -27.379 1.00 81.06 342 GLU A CA 1
ATOM 2839 C C . GLU A 1 342 ? 24.709 -20.298 -26.524 1.00 81.06 342 GLU A C 1
ATOM 2841 O O . GLU A 1 342 ? 24.459 -21.112 -25.638 1.00 81.06 342 GLU A O 1
ATOM 2846 N N . VAL A 1 343 ? 23.881 -19.283 -26.799 1.00 78.31 343 VAL A N 1
ATOM 2847 C CA . VAL A 1 343 ? 22.649 -19.022 -26.042 1.00 78.31 343 VAL A CA 1
ATOM 2848 C C . VAL A 1 343 ? 21.449 -18.944 -26.994 1.00 78.31 343 VAL A C 1
ATOM 2850 O O . VAL A 1 343 ? 21.127 -17.860 -27.500 1.00 78.31 343 VAL A O 1
ATOM 2853 N N . PRO A 1 344 ? 20.759 -20.073 -27.255 1.00 75.25 344 PRO A N 1
ATOM 2854 C CA . PRO A 1 344 ? 19.576 -20.096 -28.108 1.00 75.25 344 PRO A CA 1
ATOM 2855 C C . PRO A 1 344 ? 18.338 -19.543 -27.391 1.00 75.25 344 PRO A C 1
ATOM 2857 O O . PRO A 1 344 ? 18.150 -19.702 -26.182 1.00 75.25 344 PRO A O 1
ATOM 2860 N N . VAL A 1 345 ? 17.428 -18.932 -28.153 1.00 76.12 345 VAL A N 1
ATOM 2861 C CA . VAL A 1 345 ? 16.125 -18.508 -27.625 1.00 76.12 345 VAL A CA 1
ATOM 2862 C C . VAL A 1 345 ? 15.214 -19.725 -27.467 1.00 76.12 345 VAL A C 1
ATOM 2864 O O . VAL A 1 345 ? 15.025 -20.515 -28.394 1.00 76.12 345 VAL A O 1
ATOM 2867 N N . LYS A 1 346 ? 14.597 -19.864 -26.287 1.00 73.81 346 LYS A N 1
ATOM 2868 C CA . LYS A 1 346 ? 13.685 -20.974 -25.978 1.00 73.81 346 LYS A CA 1
ATOM 2869 C C . LYS A 1 346 ? 12.607 -21.115 -27.065 1.00 73.81 346 LYS A C 1
ATOM 2871 O O . LYS A 1 346 ? 11.872 -20.169 -27.339 1.00 73.81 346 LYS A O 1
ATOM 2876 N N . ASN A 1 347 ? 12.500 -22.314 -27.641 1.00 65.88 347 ASN A N 1
ATOM 2877 C CA . ASN A 1 347 ? 11.553 -22.695 -28.700 1.00 65.88 347 ASN A CA 1
ATOM 2878 C C . ASN A 1 347 ? 11.742 -21.996 -30.064 1.00 65.88 347 ASN A C 1
ATOM 2880 O O . ASN A 1 347 ? 10.821 -22.024 -30.879 1.00 65.88 347 ASN A O 1
ATOM 2884 N N . GLN A 1 348 ? 12.894 -21.372 -30.338 1.00 69.00 348 GLN A N 1
ATOM 2885 C CA . GLN A 1 348 ? 13.180 -20.739 -31.632 1.00 69.00 348 GLN A CA 1
ATOM 2886 C C . GLN A 1 348 ? 14.630 -21.001 -32.064 1.00 69.00 348 GLN A C 1
ATOM 2888 O O . GLN A 1 348 ? 15.527 -20.212 -31.786 1.00 69.00 348 GLN A O 1
ATOM 2893 N N . ALA A 1 349 ? 14.853 -22.121 -32.761 1.00 61.50 349 ALA A N 1
ATOM 2894 C CA . ALA A 1 349 ? 16.189 -22.609 -33.133 1.00 61.50 349 ALA A CA 1
ATOM 2895 C C . ALA A 1 349 ? 16.971 -21.676 -34.079 1.00 61.50 349 ALA A C 1
ATOM 2897 O O . ALA A 1 349 ? 18.191 -21.742 -34.146 1.00 61.50 349 ALA A O 1
ATOM 2898 N N . ASN A 1 350 ? 16.285 -20.778 -34.786 1.00 67.31 350 ASN A N 1
ATOM 2899 C CA . ASN A 1 350 ? 16.890 -19.800 -35.691 1.00 67.31 350 ASN A CA 1
ATOM 2900 C C . ASN A 1 350 ? 17.264 -18.473 -35.014 1.00 67.31 350 ASN A C 1
ATOM 2902 O O . ASN A 1 350 ? 17.571 -17.505 -35.710 1.00 67.31 350 ASN A O 1
ATOM 2906 N N . ARG A 1 351 ? 17.181 -18.388 -33.682 1.00 75.06 351 ARG A N 1
ATOM 2907 C CA . ARG A 1 351 ? 17.360 -17.148 -32.923 1.00 75.06 351 ARG A CA 1
ATOM 2908 C C . ARG A 1 351 ? 18.383 -17.337 -31.815 1.00 75.06 351 ARG A C 1
ATOM 2910 O O . ARG A 1 351 ? 18.216 -18.196 -30.950 1.00 75.06 351 ARG A O 1
ATOM 2917 N N . CYS A 1 352 ? 19.403 -16.488 -31.824 1.00 77.25 352 CYS A N 1
ATOM 2918 C CA . CYS A 1 352 ? 20.533 -16.584 -30.914 1.00 77.25 352 CYS A CA 1
ATOM 2919 C C . CYS A 1 352 ? 20.792 -15.262 -30.181 1.00 77.25 352 CYS A C 1
ATOM 2921 O O . CYS A 1 352 ? 20.714 -14.195 -30.788 1.00 77.25 352 CYS A O 1
ATOM 2923 N N . ILE A 1 353 ? 21.063 -15.328 -28.875 1.00 78.25 353 ILE A N 1
ATOM 2924 C CA . ILE A 1 353 ? 21.371 -14.157 -28.034 1.00 78.25 353 ILE A CA 1
ATOM 2925 C C . ILE A 1 353 ? 22.879 -13.876 -28.037 1.00 78.25 353 ILE A C 1
ATOM 2927 O O . ILE A 1 353 ? 23.289 -12.717 -28.103 1.00 78.25 353 ILE A O 1
ATOM 2931 N N . GLN A 1 354 ? 23.687 -14.936 -28.001 1.00 83.38 354 GLN A N 1
ATOM 2932 C CA . GLN A 1 354 ? 25.144 -14.885 -27.997 1.00 83.38 354 GLN A CA 1
ATOM 2933 C C . GLN A 1 354 ? 25.699 -15.997 -28.884 1.00 83.38 354 GLN A C 1
ATOM 2935 O O . GLN A 1 354 ? 25.284 -17.151 -28.756 1.00 83.38 354 G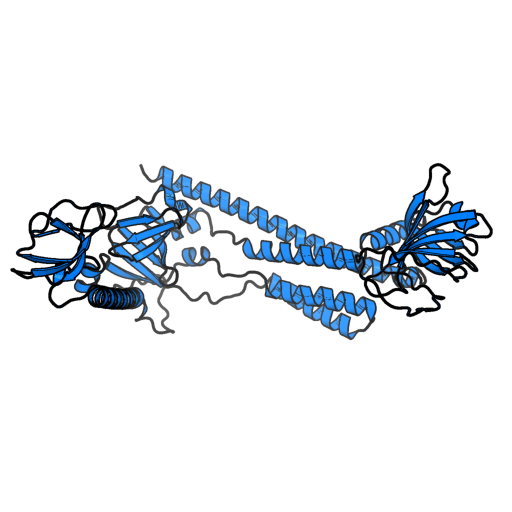LN A O 1
ATOM 2940 N N . SER A 1 355 ? 26.625 -15.648 -29.772 1.00 83.50 355 SER A N 1
ATOM 2941 C CA . SER A 1 355 ? 27.286 -16.587 -30.675 1.00 83.50 355 SER A CA 1
ATOM 2942 C C . SER A 1 355 ? 28.790 -16.420 -30.668 1.00 83.50 355 SER A C 1
ATOM 2944 O O . SER A 1 355 ? 29.282 -15.294 -30.695 1.00 83.50 355 SER A O 1
ATOM 2946 N N . LEU A 1 356 ? 29.500 -17.534 -30.768 1.00 83.75 356 LEU A N 1
ATOM 2947 C CA . LEU A 1 356 ? 30.910 -17.555 -31.109 1.00 83.75 356 LEU A CA 1
ATOM 2948 C C . LEU A 1 356 ? 31.051 -17.469 -32.631 1.00 83.75 356 LEU A C 1
ATOM 2950 O O . LEU A 1 356 ? 30.492 -18.289 -33.363 1.00 83.75 356 LEU A O 1
ATOM 2954 N N . ILE A 1 357 ? 31.783 -16.466 -33.101 1.00 82.38 357 ILE A N 1
ATOM 2955 C CA . ILE A 1 357 ? 32.134 -16.303 -34.510 1.00 82.38 357 ILE A CA 1
ATOM 2956 C C . ILE A 1 357 ? 33.546 -16.831 -34.694 1.00 82.38 357 ILE A C 1
ATOM 2958 O O . ILE A 1 357 ? 34.447 -16.388 -33.987 1.00 82.38 357 ILE A O 1
ATOM 2962 N N . HIS A 1 358 ? 33.740 -17.740 -35.647 1.00 80.44 358 HIS A N 1
ATOM 2963 C CA . HIS A 1 358 ? 35.052 -18.249 -36.024 1.00 80.44 358 HIS A CA 1
ATOM 2964 C C . HIS A 1 358 ? 35.282 -18.077 -37.531 1.00 80.44 358 HIS A C 1
ATOM 2966 O O . HIS A 1 358 ? 34.499 -18.538 -38.368 1.00 80.44 358 HIS A O 1
ATOM 2972 N N . SER A 1 359 ? 36.361 -17.374 -37.869 1.00 70.38 359 SER A N 1
ATOM 2973 C CA . SER A 1 359 ? 36.745 -17.066 -39.245 1.00 70.38 359 SER A CA 1
ATOM 2974 C C . SER A 1 359 ? 37.712 -18.118 -39.780 1.00 70.38 359 SER A C 1
ATOM 2976 O O . SER A 1 359 ? 38.867 -18.168 -39.361 1.00 70.38 359 SER A O 1
ATOM 2978 N N . ALA A 1 360 ? 37.260 -18.923 -40.745 1.00 63.09 360 ALA A N 1
ATOM 2979 C CA . ALA A 1 360 ? 38.066 -19.988 -41.348 1.00 63.09 360 ALA A CA 1
ATOM 2980 C C . ALA A 1 360 ? 39.280 -19.465 -42.143 1.00 63.09 360 ALA A C 1
ATOM 2982 O O . ALA A 1 360 ? 40.236 -20.199 -42.375 1.00 63.09 360 ALA A O 1
ATOM 2983 N N . THR A 1 361 ? 39.251 -18.201 -42.571 1.00 61.88 361 THR A N 1
ATOM 2984 C CA . THR A 1 361 ? 40.327 -17.571 -43.351 1.00 61.88 361 THR A CA 1
ATOM 2985 C C . THR A 1 361 ? 41.444 -17.000 -42.484 1.00 61.88 361 THR A C 1
ATOM 2987 O O . THR A 1 361 ? 42.561 -16.834 -42.969 1.00 61.88 361 THR A O 1
ATOM 2990 N N . THR A 1 362 ? 41.157 -16.684 -41.220 1.00 63.59 362 THR A N 1
ATOM 2991 C CA . THR A 1 362 ? 42.070 -15.928 -40.347 1.00 63.59 362 THR A CA 1
ATOM 2992 C C . THR A 1 362 ? 42.336 -16.601 -39.004 1.00 63.59 362 THR A C 1
ATOM 2994 O O . THR A 1 362 ? 43.126 -16.071 -38.231 1.00 63.59 362 THR A O 1
ATOM 2997 N N . ASP A 1 363 ? 41.702 -17.747 -38.729 1.00 70.50 363 ASP A N 1
ATOM 2998 C CA . ASP A 1 363 ? 41.807 -18.514 -37.474 1.00 70.50 363 ASP A CA 1
ATOM 2999 C C . ASP A 1 363 ? 41.527 -17.665 -36.214 1.00 70.50 363 ASP A C 1
ATOM 3001 O O . ASP A 1 363 ? 42.066 -17.876 -35.132 1.00 70.50 363 ASP A O 1
ATOM 3005 N N . THR A 1 364 ? 40.677 -16.645 -36.359 1.00 75.88 364 THR A N 1
ATOM 3006 C CA . THR A 1 364 ? 40.281 -15.741 -35.271 1.00 75.88 364 THR A CA 1
ATOM 3007 C C . THR A 1 364 ? 38.882 -16.079 -34.784 1.00 75.88 364 THR A C 1
ATOM 3009 O O . THR A 1 364 ? 37.966 -16.223 -35.602 1.00 75.88 364 THR A O 1
ATOM 3012 N N . SER A 1 365 ? 38.696 -16.112 -33.463 1.00 82.38 365 SER A N 1
ATOM 3013 C CA . SER A 1 365 ? 37.388 -16.295 -32.830 1.00 82.38 365 SER A CA 1
ATOM 3014 C C . SER A 1 365 ? 37.067 -15.215 -31.803 1.00 82.38 365 SER A C 1
ATOM 3016 O O . SER A 1 365 ? 37.942 -14.831 -31.032 1.00 82.38 365 SER A O 1
ATOM 3018 N N . PHE A 1 366 ? 35.811 -14.772 -31.751 1.00 85.31 366 PHE A N 1
ATOM 3019 C CA . PHE A 1 366 ? 35.315 -13.842 -30.729 1.00 85.31 366 PHE A CA 1
ATOM 3020 C C . PHE A 1 366 ? 33.819 -14.054 -30.464 1.00 85.31 366 PHE A C 1
ATOM 3022 O O . PHE A 1 366 ? 33.088 -14.573 -31.315 1.00 85.31 366 PHE A O 1
ATOM 3029 N N . HIS A 1 367 ? 33.347 -13.632 -29.290 1.00 88.12 367 HIS A N 1
ATOM 3030 C CA . HIS A 1 367 ? 31.933 -13.706 -28.929 1.00 88.12 367 HIS A CA 1
ATOM 3031 C C . HIS A 1 367 ? 31.179 -12.467 -29.426 1.00 88.12 367 HIS A C 1
ATOM 3033 O O . HIS A 1 367 ? 31.579 -11.327 -29.185 1.00 88.12 367 HIS A O 1
ATOM 3039 N N . LEU A 1 368 ? 30.046 -12.688 -30.087 1.00 85.25 368 LEU A N 1
ATOM 3040 C CA . LEU A 1 368 ? 29.110 -11.657 -30.517 1.00 85.25 368 LEU A CA 1
ATOM 3041 C C . LEU A 1 368 ? 27.797 -11.804 -29.747 1.00 85.25 368 LEU A C 1
ATOM 3043 O O . LEU A 1 368 ? 27.129 -12.835 -29.836 1.00 85.25 368 LEU A O 1
ATOM 3047 N N . ALA A 1 369 ? 27.404 -10.762 -29.020 1.00 84.88 369 ALA A N 1
ATOM 3048 C CA . ALA A 1 369 ? 26.175 -10.732 -28.235 1.00 84.88 369 ALA A CA 1
ATOM 3049 C C . ALA A 1 369 ? 25.225 -9.622 -28.709 1.00 84.88 369 ALA A C 1
ATOM 3051 O O . ALA A 1 369 ? 25.652 -8.530 -29.092 1.00 84.88 369 ALA A O 1
ATOM 3052 N N . SER A 1 370 ? 23.915 -9.876 -28.647 1.00 81.69 370 SER A N 1
ATOM 3053 C CA . SER A 1 370 ? 22.892 -8.849 -28.872 1.00 81.69 370 SER A CA 1
ATOM 3054 C C . SER A 1 370 ? 22.336 -8.333 -27.548 1.00 81.69 370 SER A C 1
ATOM 3056 O O . SER A 1 370 ? 21.877 -9.113 -26.714 1.00 81.69 370 SER A O 1
ATOM 3058 N N . SER A 1 371 ? 22.331 -7.009 -27.350 1.00 75.00 371 SER A N 1
ATOM 3059 C CA . SER A 1 371 ? 21.842 -6.428 -26.091 1.00 75.00 371 SER A CA 1
ATOM 3060 C C . SER A 1 371 ? 20.310 -6.360 -26.007 1.00 75.00 371 SER A C 1
ATOM 3062 O O . SER A 1 371 ? 19.758 -6.364 -24.902 1.00 75.00 371 SER A O 1
ATOM 3064 N N . THR A 1 372 ? 19.597 -6.290 -27.138 1.00 63.06 372 THR A N 1
ATOM 3065 C CA . THR A 1 372 ? 18.159 -5.959 -27.178 1.00 63.06 372 THR A CA 1
ATOM 3066 C C . THR A 1 372 ? 17.237 -7.074 -27.621 1.00 63.06 372 THR A C 1
ATOM 3068 O O . THR A 1 372 ? 16.079 -7.082 -27.197 1.00 63.06 372 THR A O 1
ATOM 3071 N N . ARG A 1 373 ? 17.711 -8.006 -28.448 1.00 66.44 373 ARG A N 1
ATOM 3072 C CA . ARG A 1 373 ? 16.938 -9.163 -28.915 1.00 66.44 373 ARG A CA 1
ATOM 3073 C C . ARG A 1 373 ? 17.889 -10.342 -29.154 1.00 66.44 373 ARG A C 1
ATOM 3075 O O . ARG A 1 373 ? 18.835 -10.555 -28.412 1.00 66.44 373 ARG A O 1
ATOM 3082 N N . TYR A 1 374 ? 17.578 -11.129 -30.164 1.00 64.94 374 TYR A N 1
ATOM 3083 C CA . TYR A 1 374 ? 18.381 -12.186 -30.740 1.00 64.94 374 TYR A CA 1
ATOM 3084 C C . TYR A 1 374 ? 18.685 -11.775 -32.182 1.00 64.94 374 TYR A C 1
ATOM 3086 O O . TYR A 1 374 ? 17.913 -11.026 -32.791 1.00 64.94 374 TYR A O 1
ATOM 3094 N N . PHE A 1 375 ? 19.760 -12.289 -32.759 1.00 69.75 375 PHE A N 1
ATOM 3095 C CA . PHE A 1 375 ? 19.950 -12.245 -34.206 1.00 69.75 375 PHE A CA 1
ATOM 3096 C C . PHE A 1 375 ? 19.336 -13.495 -34.841 1.00 69.75 375 PHE A C 1
ATOM 3098 O O . PHE A 1 375 ? 19.236 -14.554 -34.213 1.00 69.75 375 PHE A O 1
ATOM 3105 N N . VAL A 1 376 ? 18.845 -13.335 -36.071 1.00 62.19 376 VAL A N 1
ATOM 3106 C CA . VAL A 1 376 ? 18.281 -14.425 -36.872 1.00 62.19 376 VAL A CA 1
ATOM 3107 C C . VAL A 1 376 ? 19.409 -15.062 -37.668 1.00 62.19 376 VAL A C 1
ATOM 3109 O O . VAL A 1 376 ? 20.115 -14.377 -38.403 1.00 62.19 376 VAL A O 1
ATOM 3112 N N . LEU A 1 377 ? 19.563 -16.372 -37.525 1.00 65.19 377 LEU A N 1
ATOM 3113 C CA . LEU A 1 377 ? 20.543 -17.153 -38.267 1.00 65.19 377 LEU A CA 1
ATOM 3114 C C . LEU A 1 377 ? 19.944 -17.554 -39.619 1.00 65.19 377 LEU A C 1
ATOM 3116 O O . LEU A 1 377 ? 19.045 -18.395 -39.683 1.00 65.19 377 LEU A O 1
ATOM 3120 N N . HIS A 1 378 ? 20.414 -16.935 -40.702 1.00 54.62 378 HIS A N 1
ATOM 3121 C CA . HIS A 1 378 ? 20.059 -17.328 -42.067 1.00 54.62 378 HIS A CA 1
ATOM 3122 C C . HIS A 1 378 ? 21.000 -18.447 -42.541 1.00 54.62 378 HIS A C 1
ATOM 3124 O O . HIS A 1 378 ? 22.210 -18.261 -42.520 1.00 54.62 378 HIS A O 1
ATOM 3130 N N . GLY A 1 379 ? 20.455 -19.598 -42.964 1.00 50.38 379 GLY A N 1
ATOM 3131 C CA . GLY A 1 379 ? 21.244 -20.726 -43.501 1.00 50.38 379 GLY A CA 1
ATOM 3132 C C . GLY A 1 379 ? 21.076 -22.081 -42.797 1.00 50.38 379 GLY A C 1
ATOM 3133 O O . GLY A 1 379 ? 21.752 -23.039 -43.159 1.00 50.38 379 GLY A O 1
ATOM 3134 N N . ILE A 1 380 ? 20.174 -22.208 -41.816 1.00 47.41 380 ILE A N 1
ATOM 3135 C CA . ILE A 1 380 ? 19.906 -23.497 -41.156 1.00 47.41 380 ILE A CA 1
ATOM 3136 C C . ILE A 1 380 ? 19.109 -24.405 -42.110 1.00 47.41 380 ILE A C 1
ATOM 3138 O O . ILE A 1 380 ? 17.894 -24.264 -42.237 1.00 47.41 380 ILE A O 1
ATOM 3142 N N . ASN A 1 381 ? 19.780 -25.350 -42.771 1.00 36.56 381 ASN A N 1
ATOM 3143 C CA . ASN A 1 381 ? 19.108 -26.474 -43.425 1.00 36.56 381 ASN A CA 1
ATOM 3144 C C . ASN A 1 381 ? 18.662 -27.478 -42.350 1.00 36.56 381 ASN A C 1
ATOM 3146 O O . ASN A 1 381 ? 19.490 -28.181 -41.769 1.00 36.56 381 ASN A O 1
ATOM 3150 N N . GLU A 1 382 ? 17.356 -27.580 -42.091 1.00 32.81 382 GLU A N 1
ATOM 3151 C CA . GLU A 1 382 ? 16.787 -28.667 -41.286 1.00 32.81 382 GLU A CA 1
ATOM 3152 C C . GLU A 1 382 ? 16.980 -30.010 -42.010 1.00 32.81 382 GLU A C 1
ATOM 3154 O O . GLU A 1 382 ? 16.146 -30.441 -42.803 1.00 32.81 382 GLU A O 1
ATOM 3159 N N . LYS A 1 383 ? 18.068 -30.727 -41.715 1.00 28.70 383 LYS A N 1
ATOM 3160 C CA . LYS A 1 383 ? 18.075 -32.191 -41.834 1.00 28.70 383 LYS A CA 1
ATOM 3161 C C . LYS A 1 383 ? 17.746 -32.785 -40.472 1.00 28.70 383 LYS A C 1
ATOM 3163 O O . LYS A 1 383 ? 18.626 -33.181 -39.717 1.00 28.70 383 LYS A O 1
ATOM 3168 N N . ILE A 1 384 ? 16.453 -32.859 -40.163 1.00 31.20 384 ILE A N 1
ATOM 3169 C CA . ILE A 1 384 ? 15.959 -33.742 -39.105 1.00 31.20 384 ILE A CA 1
ATOM 3170 C C . ILE A 1 384 ? 15.951 -35.155 -39.697 1.00 31.20 384 ILE A C 1
ATOM 3172 O O . ILE A 1 384 ? 14.987 -35.569 -40.337 1.00 31.20 384 ILE A O 1
ATOM 3176 N N . SER A 1 385 ? 17.044 -35.902 -39.529 1.00 26.59 385 SER A N 1
ATOM 3177 C CA . SER A 1 385 ? 17.011 -37.351 -39.722 1.00 26.59 385 SER A CA 1
ATOM 3178 C C . SER A 1 385 ? 16.256 -37.965 -38.548 1.00 26.59 385 SER A C 1
ATOM 3180 O O . SER A 1 385 ? 16.797 -38.141 -37.457 1.00 26.59 385 SER A O 1
ATOM 3182 N N . SER A 1 386 ? 14.982 -38.269 -38.770 1.00 28.27 386 SER A N 1
ATOM 3183 C CA . SER A 1 386 ? 14.211 -39.158 -37.916 1.00 28.27 386 SER A CA 1
ATOM 3184 C C . SER A 1 386 ? 14.802 -40.567 -37.994 1.00 28.27 386 SER A C 1
ATOM 3186 O O . SER A 1 386 ? 14.541 -41.291 -38.955 1.00 28.27 386 SER A O 1
ATOM 3188 N N . GLN A 1 387 ? 15.560 -40.977 -36.981 1.00 25.69 387 GLN A N 1
ATOM 3189 C CA . GLN A 1 387 ? 15.648 -42.385 -36.612 1.00 25.69 387 GLN A CA 1
ATOM 3190 C C . GLN A 1 387 ? 15.439 -42.551 -35.109 1.00 25.69 387 GLN A C 1
ATOM 3192 O O . GLN A 1 387 ? 15.795 -41.712 -34.288 1.00 25.69 387 GLN A O 1
ATOM 3197 N N . SER A 1 388 ? 14.700 -43.611 -34.832 1.00 27.19 388 SER A N 1
ATOM 3198 C CA . SER A 1 388 ? 13.934 -43.941 -33.647 1.00 27.19 388 SER A CA 1
ATOM 3199 C C . SER A 1 388 ? 14.768 -44.349 -32.439 1.00 27.19 388 SER A C 1
ATOM 3201 O O . SER A 1 388 ? 15.703 -45.125 -32.585 1.00 27.19 388 SER A O 1
ATOM 3203 N N . GLY A 1 389 ? 14.256 -43.983 -31.262 1.00 29.02 389 GLY A N 1
ATOM 3204 C CA . GLY A 1 389 ? 14.178 -44.871 -30.102 1.00 29.02 389 GLY A CA 1
ATOM 3205 C C . GLY A 1 389 ? 15.444 -45.029 -29.269 1.00 29.02 389 GLY A C 1
ATOM 3206 O O . GLY A 1 389 ? 16.193 -45.960 -29.497 1.00 29.02 389 GLY A O 1
ATOM 3207 N N . GLU A 1 390 ? 15.593 -44.197 -28.238 1.00 26.02 390 GLU A N 1
ATOM 3208 C CA . GLU A 1 390 ? 15.812 -44.648 -26.854 1.00 26.02 390 GLU A CA 1
ATOM 3209 C C . GLU A 1 390 ? 15.791 -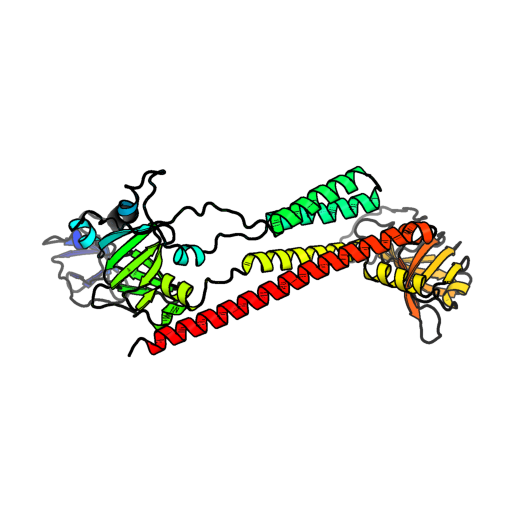43.452 -25.893 1.00 26.02 390 GLU A C 1
ATOM 3211 O O . GLU A 1 390 ? 16.184 -42.334 -26.224 1.00 26.02 390 GLU A O 1
ATOM 3216 N N . SER A 1 391 ? 15.234 -43.684 -24.708 1.00 36.69 391 SER A N 1
ATOM 3217 C CA . SER A 1 391 ? 15.063 -42.721 -23.625 1.00 36.69 391 SER A CA 1
ATOM 3218 C C . SER A 1 391 ? 16.394 -42.396 -22.947 1.00 36.69 391 SER A C 1
ATOM 3220 O O . SER A 1 391 ? 16.937 -43.257 -22.257 1.00 36.69 391 SER A O 1
ATOM 3222 N N . VAL A 1 392 ? 16.869 -41.154 -23.073 1.00 27.67 392 VAL A N 1
ATOM 3223 C CA . VAL A 1 392 ? 17.956 -40.590 -22.254 1.00 27.67 392 VAL A CA 1
ATOM 3224 C C . VAL A 1 392 ? 17.663 -39.108 -21.970 1.00 27.67 392 VAL A C 1
ATOM 3226 O O . VAL A 1 392 ? 17.097 -38.406 -22.809 1.00 27.67 392 VAL A O 1
ATOM 3229 N N . ASP A 1 393 ? 17.999 -38.685 -20.752 1.00 26.59 393 ASP A N 1
ATOM 3230 C CA . ASP A 1 393 ? 17.816 -37.372 -20.125 1.00 26.59 393 ASP A CA 1
ATOM 3231 C C . ASP A 1 393 ? 17.813 -36.145 -21.057 1.00 26.59 393 ASP A C 1
ATOM 3233 O O . ASP A 1 393 ? 18.734 -35.892 -21.835 1.00 26.59 393 ASP A O 1
ATOM 3237 N N . GLN A 1 394 ? 16.788 -35.298 -20.905 1.00 29.72 394 GLN A N 1
ATOM 3238 C CA . GLN A 1 394 ? 16.697 -33.991 -21.559 1.00 29.72 394 GLN A CA 1
ATOM 3239 C C . GLN A 1 394 ? 17.570 -32.947 -20.849 1.00 29.72 394 GLN A C 1
ATOM 3241 O O . GLN A 1 394 ? 17.073 -32.026 -20.205 1.00 29.72 394 GLN A O 1
ATOM 3246 N N . GLN A 1 395 ? 18.880 -33.056 -21.039 1.00 32.59 395 GLN A N 1
ATOM 3247 C CA . GLN A 1 395 ? 19.799 -31.923 -20.965 1.00 32.59 395 GLN A CA 1
ATOM 3248 C C . GLN A 1 395 ? 20.885 -32.120 -22.026 1.00 32.59 395 GLN A C 1
ATOM 3250 O O . GLN A 1 395 ? 22.030 -32.431 -21.733 1.00 32.59 395 GLN A O 1
ATOM 3255 N N . SER A 1 396 ? 20.478 -32.021 -23.294 1.00 31.58 396 SER A N 1
ATOM 3256 C CA . SER A 1 396 ? 21.384 -32.073 -24.440 1.00 31.58 396 SER A CA 1
ATOM 3257 C C . SER A 1 396 ? 21.636 -30.653 -24.936 1.00 31.58 396 SER A C 1
ATOM 3259 O O . SER A 1 396 ? 20.734 -29.999 -25.470 1.00 31.58 396 SER A O 1
ATOM 3261 N N . ASP A 1 397 ? 22.879 -30.216 -24.733 1.00 38.25 397 ASP A N 1
ATOM 3262 C CA . ASP A 1 397 ? 23.541 -29.134 -25.452 1.00 38.25 397 ASP A CA 1
ATOM 3263 C C . ASP A 1 397 ? 23.309 -29.305 -26.953 1.00 38.25 397 ASP A C 1
ATOM 3265 O O . ASP A 1 397 ? 23.849 -30.206 -27.596 1.00 38.25 397 ASP A O 1
ATOM 3269 N N . LYS A 1 398 ? 22.473 -28.441 -27.525 1.00 42.28 398 LYS A N 1
ATOM 3270 C CA . LYS A 1 398 ? 22.355 -28.298 -28.975 1.00 42.28 398 LYS A CA 1
ATOM 3271 C C . LYS A 1 398 ? 23.139 -27.063 -29.393 1.00 42.28 398 LYS A C 1
ATOM 3273 O O . LYS A 1 398 ? 22.549 -26.021 -29.665 1.00 42.28 398 LYS A O 1
ATOM 3278 N N . ASN A 1 399 ? 24.462 -27.196 -29.439 1.00 46.25 399 ASN A N 1
ATOM 3279 C CA . ASN A 1 399 ? 25.304 -26.253 -30.166 1.00 46.25 399 ASN A CA 1
ATOM 3280 C C . ASN A 1 399 ? 25.082 -26.499 -31.661 1.00 46.25 399 ASN A C 1
ATOM 3282 O O . ASN A 1 399 ? 25.392 -27.568 -32.186 1.00 46.25 399 ASN A O 1
ATOM 3286 N N . PHE A 1 400 ? 24.471 -25.529 -32.335 1.00 55.28 400 PHE A N 1
ATOM 3287 C CA . PHE A 1 400 ? 24.266 -25.574 -33.779 1.00 55.28 400 PHE A CA 1
ATOM 3288 C C . PHE A 1 400 ? 25.512 -25.020 -34.471 1.00 55.28 400 PHE A C 1
ATOM 3290 O O . PHE A 1 400 ? 25.850 -23.855 -34.267 1.00 55.28 400 PHE A O 1
ATOM 3297 N N . HIS A 1 401 ? 26.163 -25.851 -35.284 1.00 53.25 401 HIS A N 1
ATOM 3298 C CA . HIS A 1 401 ? 27.230 -25.447 -36.196 1.00 53.25 401 HIS A CA 1
ATOM 3299 C C . HIS A 1 401 ? 26.656 -25.250 -37.598 1.00 53.25 401 HIS A C 1
ATOM 3301 O O . HIS A 1 401 ? 25.944 -26.117 -38.110 1.00 53.25 401 HIS A O 1
ATOM 3307 N N . VAL A 1 402 ? 26.953 -24.106 -38.210 1.00 58.84 402 VAL A N 1
ATOM 3308 C CA . VAL A 1 402 ? 26.634 -23.828 -39.611 1.00 58.84 402 VAL A CA 1
ATOM 3309 C C . VAL A 1 402 ? 27.893 -23.286 -40.275 1.00 58.84 402 VAL A C 1
ATOM 3311 O O . VAL A 1 402 ? 28.440 -22.279 -39.828 1.00 58.84 402 VAL A O 1
ATOM 3314 N N . ASP A 1 403 ? 28.341 -23.965 -41.328 1.00 56.22 403 ASP A N 1
ATOM 3315 C CA . ASP A 1 403 ? 29.672 -23.744 -41.904 1.00 56.22 403 ASP A CA 1
ATOM 3316 C C . ASP A 1 403 ? 29.739 -22.564 -42.889 1.00 56.22 403 ASP A C 1
ATOM 3318 O O . ASP A 1 403 ? 30.828 -22.091 -43.191 1.00 56.22 403 ASP A O 1
ATOM 3322 N N . HIS A 1 404 ? 28.598 -22.030 -43.348 1.00 60.25 404 HIS A N 1
ATOM 3323 C CA . HIS A 1 404 ? 28.558 -20.900 -44.286 1.00 60.25 404 HIS A CA 1
ATOM 3324 C C . HIS A 1 404 ? 27.349 -19.989 -44.027 1.00 60.25 404 HIS A C 1
ATOM 3326 O O . HIS A 1 404 ? 26.254 -20.228 -44.543 1.00 60.25 404 HIS A O 1
ATOM 3332 N N . ILE A 1 405 ? 27.532 -18.943 -43.212 1.00 69.38 405 ILE A N 1
ATOM 3333 C CA . ILE A 1 405 ? 26.506 -17.923 -42.940 1.00 69.38 405 ILE A CA 1
ATOM 3334 C C . ILE A 1 405 ? 27.001 -16.539 -43.371 1.00 69.38 405 ILE A C 1
ATOM 3336 O O . ILE A 1 405 ? 28.151 -16.167 -43.142 1.00 69.38 405 ILE A O 1
ATOM 3340 N N . VAL A 1 406 ? 26.087 -15.751 -43.946 1.00 70.31 406 VAL A N 1
ATOM 3341 C CA . VAL A 1 406 ? 26.255 -14.302 -44.115 1.00 70.31 406 VAL A CA 1
ATOM 3342 C C . VAL A 1 406 ? 25.785 -13.602 -42.844 1.00 70.31 406 VAL A C 1
ATOM 3344 O O . VAL A 1 406 ? 24.609 -13.687 -42.480 1.00 70.31 406 VAL A O 1
ATOM 3347 N N . VAL A 1 407 ? 26.694 -12.900 -42.167 1.00 75.06 407 VAL A N 1
ATOM 3348 C CA . VAL A 1 407 ? 26.378 -12.128 -40.959 1.00 75.06 407 VAL A CA 1
ATOM 3349 C C . VAL A 1 407 ? 26.283 -10.655 -41.332 1.00 75.06 407 VAL A C 1
ATOM 3351 O O . VAL A 1 407 ? 27.296 -9.974 -41.487 1.00 75.06 407 VAL A O 1
ATOM 3354 N N . THR A 1 408 ? 25.056 -10.147 -41.447 1.00 76.19 408 THR A N 1
ATOM 3355 C CA . THR A 1 408 ? 24.795 -8.713 -41.616 1.00 76.19 408 THR A CA 1
ATOM 3356 C C . THR A 1 408 ? 24.182 -8.154 -40.339 1.00 76.19 408 THR A C 1
ATOM 3358 O O . THR A 1 408 ? 23.070 -8.523 -39.961 1.00 76.19 408 THR A O 1
ATOM 3361 N N . MET A 1 409 ? 24.889 -7.244 -39.670 1.00 80.06 409 MET A N 1
ATOM 3362 C CA . MET A 1 409 ? 24.399 -6.610 -38.447 1.00 80.06 409 MET A CA 1
ATOM 3363 C C . MET A 1 409 ? 24.811 -5.145 -38.394 1.00 80.06 409 MET A C 1
ATOM 3365 O O . MET A 1 409 ? 25.942 -4.798 -38.713 1.00 80.06 409 MET A O 1
ATOM 3369 N N . SER A 1 410 ? 23.908 -4.273 -37.961 1.00 82.81 410 SER A N 1
ATOM 3370 C CA . SER A 1 410 ? 24.235 -2.886 -37.641 1.00 82.81 410 SER A CA 1
ATOM 3371 C C . SER A 1 410 ? 23.639 -2.498 -36.298 1.00 82.81 410 SER A C 1
ATOM 3373 O O . SER A 1 410 ? 22.532 -2.920 -35.945 1.00 82.81 410 SER A O 1
ATOM 3375 N N . GLY A 1 411 ? 24.370 -1.694 -35.537 1.00 86.62 411 GLY A N 1
ATOM 3376 C CA . GLY A 1 411 ? 23.881 -1.239 -34.249 1.00 86.62 411 GLY A CA 1
ATOM 3377 C C . GLY A 1 411 ? 24.898 -0.456 -33.440 1.00 86.62 411 GLY A C 1
ATOM 3378 O O . GLY A 1 411 ? 26.035 -0.234 -33.857 1.00 86.62 411 GLY A O 1
ATOM 3379 N N . PHE A 1 412 ? 24.442 -0.043 -32.266 1.00 88.38 412 PHE A N 1
ATOM 3380 C CA . PHE A 1 412 ? 25.237 0.655 -31.268 1.00 88.38 412 PHE A CA 1
ATOM 3381 C C . PHE A 1 412 ? 26.055 -0.340 -30.445 1.00 88.38 412 PHE A C 1
ATOM 3383 O O . PHE A 1 412 ? 25.519 -1.350 -29.990 1.00 88.38 412 PHE A O 1
ATOM 3390 N N . VAL A 1 413 ? 27.336 -0.064 -30.225 1.00 90.19 413 VAL A N 1
ATOM 3391 C CA . VAL A 1 413 ? 28.197 -0.883 -29.369 1.00 90.19 413 VAL A CA 1
ATOM 3392 C C . VAL A 1 413 ? 27.875 -0.569 -27.914 1.00 90.19 413 VAL A C 1
ATOM 3394 O O . VAL A 1 413 ? 28.263 0.476 -27.393 1.00 90.19 413 VAL A O 1
ATOM 3397 N N . SER A 1 414 ? 27.158 -1.477 -27.248 1.00 88.06 414 SER A N 1
ATOM 3398 C CA . SER A 1 414 ? 26.804 -1.310 -25.836 1.00 88.06 414 SER A CA 1
ATOM 3399 C C . SER A 1 414 ? 27.973 -1.670 -24.921 1.00 88.06 414 SER A C 1
ATOM 3401 O O . SER A 1 414 ? 28.215 -0.976 -23.937 1.00 88.06 414 SER A O 1
ATOM 3403 N N . ASN A 1 415 ? 28.715 -2.732 -25.250 1.00 89.44 415 ASN A N 1
ATOM 3404 C CA . ASN A 1 415 ? 29.913 -3.138 -24.515 1.00 89.44 415 ASN A CA 1
ATOM 3405 C C . ASN A 1 415 ? 30.931 -3.820 -25.438 1.00 89.44 415 ASN A C 1
ATOM 3407 O O . ASN A 1 415 ? 30.537 -4.493 -26.393 1.00 89.44 415 ASN A O 1
ATOM 3411 N N . VAL A 1 416 ? 32.214 -3.676 -25.115 1.00 91.06 416 VAL A N 1
ATOM 3412 C CA . VAL A 1 416 ? 33.333 -4.396 -25.730 1.00 91.06 416 VAL A CA 1
ATOM 3413 C C . VAL A 1 416 ? 34.283 -4.826 -24.625 1.00 91.06 416 VAL A C 1
ATOM 3415 O O . VAL A 1 416 ? 34.703 -3.995 -23.823 1.00 91.06 416 VAL A O 1
ATOM 3418 N N . ASP A 1 417 ? 34.644 -6.104 -24.636 1.00 91.12 417 ASP A N 1
ATOM 3419 C CA . ASP A 1 417 ? 35.675 -6.668 -23.778 1.00 91.12 417 ASP A CA 1
ATOM 3420 C C . ASP A 1 417 ? 36.879 -7.071 -24.638 1.00 91.12 417 ASP A C 1
ATOM 3422 O O . ASP A 1 417 ? 36.730 -7.609 -25.741 1.00 91.12 417 ASP A O 1
ATOM 3426 N N . TYR A 1 418 ? 38.076 -6.803 -24.122 1.00 89.31 418 TYR A N 1
ATOM 3427 C CA . TYR A 1 418 ? 39.348 -7.111 -24.770 1.00 89.31 418 TYR A CA 1
ATOM 3428 C C . TYR A 1 418 ? 40.075 -8.221 -24.015 1.00 89.31 418 TYR A C 1
ATOM 3430 O O . TYR A 1 418 ? 40.050 -8.270 -22.784 1.00 89.31 418 TYR A O 1
ATOM 3438 N N . ASP A 1 419 ? 40.743 -9.102 -24.752 1.00 87.56 419 ASP A N 1
ATOM 3439 C CA . ASP A 1 419 ? 41.695 -10.051 -24.185 1.00 87.56 419 ASP A CA 1
ATOM 3440 C C . ASP A 1 419 ? 43.021 -9.346 -23.833 1.00 87.56 419 ASP A C 1
ATOM 3442 O O . ASP A 1 419 ? 43.291 -8.212 -24.235 1.00 87.56 419 ASP A O 1
ATOM 3446 N N . THR A 1 420 ? 43.891 -10.041 -23.108 1.00 85.50 420 THR A N 1
ATOM 3447 C CA . THR A 1 420 ? 45.249 -9.618 -22.733 1.00 85.50 420 THR A CA 1
ATOM 3448 C C . THR A 1 420 ? 46.078 -9.103 -23.917 1.00 85.50 420 THR A C 1
ATOM 3450 O O . THR A 1 420 ? 46.837 -8.143 -23.774 1.00 85.50 420 THR A O 1
ATOM 3453 N N . ASN A 1 421 ? 45.857 -9.657 -25.112 1.00 84.81 421 ASN A N 1
ATOM 3454 C CA . ASN A 1 421 ? 46.513 -9.254 -26.359 1.00 84.81 421 ASN A CA 1
ATOM 3455 C C . ASN A 1 421 ? 45.864 -8.039 -27.052 1.00 84.81 421 ASN A C 1
ATOM 3457 O O . ASN A 1 421 ? 46.204 -7.742 -28.193 1.00 84.81 421 ASN A O 1
ATOM 3461 N N . HIS A 1 422 ? 44.941 -7.336 -26.382 1.00 85.38 422 HIS A N 1
ATOM 3462 C CA . HIS A 1 422 ? 44.188 -6.188 -26.915 1.00 85.38 422 HIS A CA 1
ATOM 3463 C C . HIS A 1 422 ? 43.336 -6.531 -28.149 1.00 85.38 422 HIS A C 1
ATOM 3465 O O . HIS A 1 422 ? 42.953 -5.661 -28.925 1.00 85.38 422 HIS A O 1
ATOM 3471 N N . THR A 1 423 ? 43.009 -7.810 -28.316 1.00 87.44 423 THR A N 1
ATOM 3472 C CA . THR A 1 423 ? 42.062 -8.309 -29.312 1.00 87.44 423 THR A CA 1
ATOM 3473 C C . THR A 1 423 ? 40.665 -8.374 -28.713 1.00 87.44 423 THR A C 1
ATOM 3475 O O . THR A 1 423 ? 40.518 -8.726 -27.542 1.00 87.44 423 THR A O 1
ATOM 3478 N N . ILE A 1 424 ? 39.631 -8.060 -29.493 1.00 87.94 424 ILE A N 1
ATOM 3479 C CA . ILE A 1 424 ? 38.242 -8.125 -29.017 1.00 87.94 424 ILE A CA 1
ATOM 3480 C C . ILE A 1 424 ? 37.893 -9.572 -28.649 1.00 87.94 424 ILE A C 1
ATOM 3482 O O . ILE A 1 424 ? 37.919 -10.454 -29.505 1.00 87.94 424 ILE A O 1
ATOM 3486 N N . SER A 1 425 ? 37.541 -9.805 -27.384 1.00 88.06 425 SER A N 1
ATOM 3487 C CA . SER A 1 425 ? 37.073 -11.104 -26.892 1.00 88.06 425 SER A CA 1
ATOM 3488 C C . SER A 1 425 ? 35.550 -11.200 -26.953 1.00 88.06 425 SE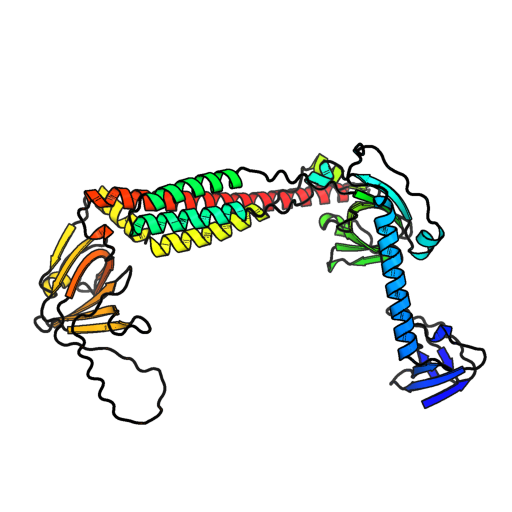R A C 1
ATOM 3490 O O . SER A 1 425 ? 35.014 -12.219 -27.390 1.00 88.06 425 SER A O 1
ATOM 3492 N N . THR A 1 426 ? 34.848 -10.125 -26.576 1.00 88.12 426 THR A N 1
ATOM 3493 C CA . THR A 1 426 ? 33.382 -10.044 -26.619 1.00 88.12 426 THR A CA 1
ATOM 3494 C C . THR A 1 426 ? 32.924 -8.697 -27.162 1.00 88.12 426 THR A C 1
ATOM 3496 O O . THR A 1 426 ? 33.331 -7.645 -26.678 1.00 88.12 426 THR A O 1
ATOM 3499 N N . LEU A 1 427 ? 32.021 -8.722 -28.141 1.00 89.25 427 LEU A N 1
ATOM 3500 C CA . LEU A 1 427 ? 31.387 -7.545 -28.724 1.00 89.25 427 LEU A CA 1
ATOM 3501 C C . LEU A 1 427 ? 29.874 -7.620 -28.509 1.00 89.25 427 LEU A C 1
ATOM 3503 O O . LEU A 1 427 ? 29.206 -8.511 -29.031 1.00 89.25 427 LEU A O 1
ATOM 3507 N N . THR A 1 428 ? 29.318 -6.670 -27.756 1.00 88.44 428 THR A N 1
ATOM 3508 C CA . THR A 1 428 ? 27.870 -6.574 -27.530 1.00 88.44 428 THR A CA 1
ATOM 3509 C C . THR A 1 428 ? 27.282 -5.418 -28.329 1.00 88.44 428 THR A C 1
ATOM 3511 O O . THR A 1 428 ? 27.644 -4.258 -28.117 1.00 88.44 428 THR A O 1
ATOM 3514 N N . ILE A 1 429 ? 26.341 -5.726 -29.225 1.00 87.00 429 ILE A N 1
ATOM 3515 C CA . ILE A 1 429 ? 25.709 -4.744 -30.112 1.00 87.00 429 ILE A CA 1
ATOM 3516 C C . ILE A 1 429 ? 24.205 -4.653 -29.841 1.00 87.00 429 ILE A C 1
ATOM 3518 O O . ILE A 1 429 ? 23.470 -5.646 -29.823 1.00 87.00 429 ILE A O 1
ATOM 3522 N N . ASN A 1 430 ? 23.728 -3.426 -29.664 1.00 85.25 430 ASN A N 1
ATOM 3523 C CA . ASN A 1 430 ? 22.319 -3.086 -29.623 1.00 85.25 430 ASN A CA 1
ATOM 3524 C C . ASN A 1 430 ? 21.804 -2.819 -31.043 1.00 85.25 430 ASN A C 1
ATOM 3526 O O . ASN A 1 430 ? 22.148 -1.818 -31.673 1.00 85.25 430 ASN A O 1
ATOM 3530 N N . THR A 1 431 ? 20.943 -3.708 -31.532 1.00 80.62 431 THR A N 1
ATOM 3531 C CA . THR A 1 431 ? 20.421 -3.697 -32.905 1.00 80.62 431 THR A CA 1
ATOM 3532 C C . THR A 1 431 ? 19.070 -2.990 -33.044 1.00 80.62 431 THR A C 1
ATOM 3534 O O . THR A 1 431 ? 18.389 -3.164 -34.053 1.00 80.62 431 THR A O 1
ATOM 3537 N N . GLN A 1 432 ? 18.635 -2.205 -32.050 1.00 77.38 432 GLN A N 1
ATOM 3538 C CA . GLN A 1 432 ? 17.401 -1.425 -32.182 1.00 77.38 432 GLN A CA 1
ATOM 3539 C C . GLN A 1 432 ? 17.489 -0.469 -33.381 1.00 77.38 432 GLN A C 1
ATOM 3541 O O . GLN A 1 432 ? 18.483 0.236 -33.553 1.00 77.38 432 GLN A O 1
ATOM 3546 N N . GLU A 1 433 ? 16.410 -0.394 -34.170 1.00 73.56 433 GLU A N 1
ATOM 3547 C CA . GLU A 1 433 ? 16.332 0.441 -35.383 1.00 73.56 433 GLU A CA 1
ATOM 3548 C C . GLU A 1 433 ? 16.690 1.913 -35.129 1.00 73.56 433 GLU A C 1
ATOM 3550 O O . GLU A 1 433 ? 17.210 2.603 -36.007 1.00 73.56 433 GLU A O 1
ATOM 3555 N N . LEU A 1 434 ? 16.448 2.388 -33.905 1.00 73.88 434 LEU A N 1
ATOM 3556 C CA . LEU A 1 434 ? 16.748 3.752 -33.480 1.00 73.88 434 LEU A CA 1
ATOM 3557 C C . LEU A 1 434 ? 18.250 4.100 -33.510 1.00 73.88 434 LEU A C 1
ATOM 3559 O O . LEU A 1 434 ? 18.581 5.277 -33.624 1.00 73.88 434 LEU A O 1
ATOM 3563 N N . TYR A 1 435 ? 19.145 3.107 -33.505 1.00 76.06 435 TYR A N 1
ATOM 3564 C CA . TYR A 1 435 ? 20.593 3.306 -33.664 1.00 76.06 435 TYR A CA 1
ATOM 3565 C C . TYR A 1 435 ? 21.100 3.078 -35.098 1.00 76.06 435 TYR A C 1
ATOM 3567 O O . TYR A 1 435 ? 22.278 3.291 -35.368 1.00 76.06 435 TYR A O 1
ATOM 3575 N N . GLN A 1 436 ? 20.243 2.614 -36.016 1.00 72.19 436 GLN A N 1
ATOM 3576 C CA . GLN A 1 436 ? 20.647 2.206 -37.369 1.00 72.19 436 GLN A CA 1
ATOM 3577 C C . GLN A 1 436 ? 20.439 3.293 -38.436 1.00 72.19 436 GLN A C 1
ATOM 3579 O O . GLN A 1 436 ? 21.106 3.263 -39.470 1.00 72.19 436 GLN A O 1
ATOM 3584 N N . LYS A 1 437 ? 19.507 4.229 -38.211 1.00 65.69 437 LYS A N 1
ATOM 3585 C CA . LYS A 1 437 ? 19.220 5.360 -39.115 1.00 65.69 437 LYS A CA 1
ATOM 3586 C C . LYS A 1 437 ? 20.047 6.595 -38.759 1.00 65.69 437 LYS A C 1
ATOM 3588 O O . LYS A 1 437 ? 20.761 6.606 -37.757 1.00 65.69 437 LYS A O 1
ATOM 3593 N N . ASP A 1 438 ? 19.964 7.629 -39.595 1.00 65.62 438 ASP A N 1
ATOM 3594 C CA . ASP A 1 438 ? 20.748 8.838 -39.388 1.00 65.62 438 ASP A CA 1
ATOM 3595 C C . ASP A 1 438 ? 20.471 9.487 -38.029 1.00 65.62 438 ASP A C 1
ATOM 3597 O O . ASP A 1 438 ? 19.335 9.612 -37.568 1.00 65.62 438 ASP A O 1
ATOM 3601 N N . ILE A 1 439 ? 21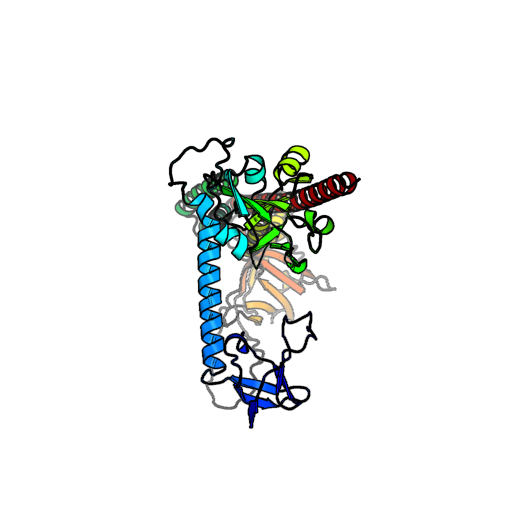.561 9.880 -37.371 1.00 64.12 439 ILE A N 1
ATOM 3602 C CA . ILE A 1 439 ? 21.574 10.246 -35.951 1.00 64.12 439 ILE A CA 1
ATOM 3603 C C . ILE A 1 439 ? 20.672 11.459 -35.668 1.00 64.12 439 ILE A C 1
ATOM 3605 O O . ILE A 1 439 ? 20.073 11.552 -34.595 1.00 64.12 439 ILE A O 1
ATOM 3609 N N . SER A 1 440 ? 20.527 12.366 -36.638 1.00 64.44 440 SER A N 1
ATOM 3610 C CA . SER A 1 440 ? 19.674 13.555 -36.537 1.00 64.44 440 SER A CA 1
ATOM 3611 C C . SER A 1 440 ? 18.185 13.225 -36.392 1.00 64.44 440 SER A C 1
ATOM 3613 O O . SER A 1 440 ? 17.472 13.965 -35.717 1.00 64.44 440 SER A O 1
ATOM 3615 N N . GLU A 1 441 ? 17.710 12.117 -36.965 1.00 68.38 441 GLU A N 1
ATOM 3616 C CA . GLU A 1 441 ? 16.286 11.755 -36.951 1.00 68.38 441 GLU A CA 1
ATOM 3617 C C . GLU A 1 441 ? 15.864 11.075 -35.637 1.00 68.38 441 GLU A C 1
ATOM 3619 O O . GLU A 1 441 ? 14.718 11.208 -35.204 1.00 68.38 441 GLU A O 1
ATOM 3624 N N . ASN A 1 442 ? 16.795 10.396 -34.957 1.00 73.38 442 ASN A N 1
ATOM 3625 C CA . ASN A 1 442 ? 16.490 9.555 -33.793 1.00 73.38 442 ASN A CA 1
ATOM 3626 C C . ASN A 1 442 ? 16.934 10.130 -32.437 1.00 73.38 442 ASN A C 1
ATOM 3628 O O . ASN A 1 442 ? 16.507 9.621 -31.397 1.00 73.38 442 ASN A O 1
ATOM 3632 N N . LEU A 1 443 ? 17.716 11.216 -32.413 1.00 77.69 443 LEU A N 1
ATOM 3633 C CA . LEU A 1 443 ? 18.181 11.837 -31.166 1.00 77.69 443 LEU A CA 1
ATOM 3634 C C . LEU A 1 443 ? 17.029 12.392 -30.312 1.00 77.69 443 LEU A C 1
ATOM 3636 O O . LEU A 1 443 ? 16.967 12.141 -29.109 1.00 77.69 443 LEU A O 1
ATOM 3640 N N . LEU A 1 444 ? 16.095 13.124 -30.929 1.00 78.88 444 LEU A N 1
ATOM 3641 C CA . LEU A 1 444 ? 14.937 13.696 -30.234 1.00 78.88 444 LEU A CA 1
ATOM 3642 C C . LEU A 1 444 ? 14.081 12.605 -29.563 1.00 78.88 444 LEU A C 1
ATOM 3644 O O . LEU A 1 444 ? 13.794 12.740 -28.370 1.00 78.88 444 LEU A O 1
ATOM 3648 N N . PRO A 1 445 ? 13.718 11.513 -30.263 1.00 78.12 445 PRO A N 1
ATOM 3649 C CA . PRO A 1 445 ? 13.124 10.349 -29.634 1.00 78.12 445 PRO A CA 1
ATOM 3650 C C . PRO A 1 445 ? 13.904 9.888 -28.383 1.00 78.12 445 PRO A C 1
ATOM 3652 O O . PRO A 1 445 ? 13.345 9.806 -27.287 1.00 78.12 445 PRO A O 1
ATOM 3655 N N . ILE A 1 446 ? 15.200 9.607 -28.501 1.00 81.50 446 ILE A N 1
ATOM 3656 C CA . ILE A 1 446 ? 15.987 9.075 -27.376 1.00 81.50 446 ILE A CA 1
ATOM 3657 C C . ILE A 1 446 ? 15.959 10.029 -26.170 1.00 81.50 446 ILE A C 1
ATOM 3659 O O . ILE A 1 446 ? 15.722 9.596 -25.039 1.00 81.50 446 ILE A O 1
ATOM 3663 N N . CYS A 1 447 ? 16.091 11.334 -26.405 1.00 83.25 447 CYS A N 1
ATOM 3664 C CA . CYS A 1 447 ? 15.983 12.353 -25.363 1.00 83.25 447 CYS A CA 1
ATOM 3665 C C . CYS A 1 447 ? 14.612 12.353 -24.670 1.00 83.25 447 CYS A C 1
ATOM 3667 O O . CYS A 1 447 ? 14.540 12.483 -23.447 1.00 83.25 447 CYS A O 1
ATOM 3669 N N . VAL A 1 448 ? 13.519 12.175 -25.417 1.00 81.94 448 VAL A N 1
ATOM 3670 C CA . VAL A 1 448 ? 12.161 12.098 -24.852 1.00 81.94 448 VAL A CA 1
ATOM 3671 C C . VAL A 1 448 ? 11.983 10.837 -23.995 1.00 81.94 448 VAL A C 1
ATOM 3673 O O . VAL A 1 448 ? 11.414 10.931 -22.905 1.00 81.94 448 VAL A O 1
ATOM 3676 N N . ASN A 1 449 ? 12.517 9.684 -24.419 1.00 82.88 449 ASN A N 1
ATOM 3677 C CA . ASN A 1 449 ? 12.527 8.455 -23.610 1.00 82.88 449 ASN A CA 1
ATOM 3678 C C . ASN A 1 449 ? 13.258 8.659 -22.277 1.00 82.88 449 ASN A C 1
ATOM 3680 O O . ASN A 1 449 ? 12.735 8.310 -21.214 1.00 82.88 449 ASN A O 1
ATOM 3684 N N . LEU A 1 450 ? 14.454 9.253 -22.325 1.00 88.19 450 LEU A N 1
ATOM 3685 C CA . LEU A 1 450 ? 15.248 9.553 -21.134 1.00 88.19 450 LEU A CA 1
ATOM 3686 C C . LEU A 1 450 ? 14.526 10.543 -20.213 1.00 88.19 450 LEU A C 1
ATOM 3688 O O . LEU A 1 450 ? 14.475 10.331 -19.002 1.00 88.19 450 LEU A O 1
ATOM 3692 N N . LEU A 1 451 ? 13.905 11.585 -20.772 1.00 87.06 451 LEU A N 1
ATOM 3693 C CA . LEU A 1 451 ? 13.122 12.553 -20.005 1.00 87.06 451 LEU A CA 1
ATOM 3694 C C . LEU A 1 451 ? 11.940 11.884 -19.294 1.00 87.06 451 LEU A C 1
ATOM 3696 O O . LEU A 1 451 ? 11.722 12.126 -18.105 1.00 87.06 451 LEU A O 1
ATOM 3700 N N . LEU A 1 452 ? 11.193 11.020 -19.988 1.00 84.12 452 LEU A N 1
ATOM 3701 C CA . LEU A 1 452 ? 10.082 10.291 -19.382 1.00 84.12 452 LEU A CA 1
ATOM 3702 C C . LEU A 1 452 ? 10.568 9.381 -18.249 1.00 84.12 452 LEU A C 1
ATOM 3704 O O . LEU A 1 452 ? 9.961 9.360 -17.175 1.00 84.12 452 LEU A O 1
ATOM 3708 N N . PHE A 1 453 ? 11.677 8.667 -18.460 1.00 89.50 453 PHE A N 1
ATOM 3709 C CA . PHE A 1 453 ? 12.290 7.838 -17.427 1.00 89.50 453 PHE A CA 1
ATOM 3710 C C . PHE A 1 453 ? 12.690 8.666 -16.198 1.00 89.50 453 PHE A C 1
ATOM 3712 O O . PHE A 1 453 ? 12.339 8.301 -15.076 1.00 89.50 453 PHE A O 1
ATOM 3719 N N . LEU A 1 454 ? 13.341 9.817 -16.390 1.00 91.50 454 LEU A N 1
ATOM 3720 C CA . LEU A 1 454 ? 13.725 10.725 -15.304 1.00 91.50 454 LEU A CA 1
ATOM 3721 C C . LEU A 1 454 ? 12.511 11.282 -14.551 1.00 91.50 454 LEU A C 1
ATOM 3723 O O . LEU A 1 454 ? 12.540 11.377 -13.320 1.00 91.50 454 LEU A O 1
ATOM 3727 N N . LEU A 1 455 ? 11.425 11.615 -15.252 1.00 89.12 455 LEU A N 1
ATOM 3728 C CA . LEU A 1 455 ? 10.178 12.063 -14.631 1.00 89.12 455 LEU A CA 1
ATOM 3729 C C . LEU A 1 455 ? 9.546 10.951 -13.783 1.00 89.12 455 LEU A C 1
ATOM 3731 O O . LEU A 1 455 ? 9.191 11.184 -12.624 1.00 89.12 455 LEU A O 1
ATOM 3735 N N . LEU A 1 456 ? 9.455 9.730 -14.320 1.00 89.75 456 LEU A N 1
ATOM 3736 C CA . LEU A 1 456 ? 8.966 8.559 -13.586 1.00 89.75 456 LEU A CA 1
ATOM 3737 C C . LEU A 1 456 ? 9.840 8.257 -12.362 1.00 89.75 456 LEU A C 1
ATOM 3739 O O . LEU A 1 456 ? 9.309 7.984 -11.279 1.00 89.75 456 LEU A O 1
ATOM 3743 N N . ALA A 1 457 ? 11.163 8.362 -12.505 1.00 93.62 457 ALA A N 1
ATOM 3744 C CA . ALA A 1 457 ? 12.123 8.137 -11.429 1.00 93.62 457 ALA A CA 1
ATOM 3745 C C . ALA A 1 457 ? 11.926 9.166 -10.318 1.00 93.62 457 ALA A C 1
ATOM 3747 O O . ALA A 1 457 ? 11.742 8.805 -9.154 1.00 93.62 457 ALA A O 1
ATOM 3748 N N . SER A 1 458 ? 11.847 10.442 -10.692 1.00 93.75 458 SER A N 1
ATOM 3749 C CA . SER A 1 458 ? 11.643 11.559 -9.768 1.00 93.75 458 SER A CA 1
ATOM 3750 C C . SER A 1 458 ? 10.341 11.419 -8.976 1.00 93.75 458 SER A C 1
ATOM 3752 O O . SER A 1 458 ? 10.336 11.548 -7.750 1.00 93.75 458 SER A O 1
ATOM 3754 N N . VAL A 1 459 ? 9.231 11.088 -9.647 1.00 91.69 459 VAL A N 1
ATOM 3755 C CA . VAL A 1 459 ? 7.929 10.874 -8.988 1.00 91.69 459 VAL A CA 1
ATOM 3756 C C . VAL A 1 459 ? 7.971 9.663 -8.055 1.00 91.69 459 VAL A C 1
ATOM 3758 O O . VAL A 1 459 ? 7.409 9.710 -6.954 1.00 91.69 459 VAL A O 1
ATOM 3761 N N . THR A 1 460 ? 8.641 8.585 -8.460 1.00 94.69 460 THR A N 1
ATOM 3762 C CA . THR A 1 460 ? 8.796 7.376 -7.640 1.00 94.69 460 THR A CA 1
ATOM 3763 C C . THR A 1 460 ? 9.594 7.686 -6.377 1.00 94.69 460 THR A C 1
ATOM 3765 O O . THR A 1 460 ? 9.099 7.455 -5.272 1.00 94.69 460 THR A O 1
ATOM 3768 N N . ILE A 1 461 ? 10.766 8.312 -6.514 1.00 96.69 461 ILE A N 1
ATOM 3769 C CA . ILE A 1 461 ? 11.624 8.722 -5.395 1.00 96.69 461 ILE A CA 1
ATOM 3770 C C . ILE A 1 461 ? 10.870 9.657 -4.446 1.00 96.69 461 ILE A C 1
ATOM 3772 O O . ILE A 1 461 ? 10.849 9.417 -3.238 1.00 96.69 461 ILE A O 1
ATOM 3776 N N . PHE A 1 462 ? 10.173 10.669 -4.972 1.00 95.31 462 PHE A N 1
ATOM 3777 C CA . PHE A 1 462 ? 9.359 11.573 -4.159 1.00 95.31 462 PHE A CA 1
ATOM 3778 C C . PHE A 1 462 ? 8.317 10.816 -3.323 1.00 95.31 462 PHE A C 1
ATOM 3780 O O . PHE A 1 462 ? 8.152 11.082 -2.129 1.00 95.31 462 PHE A O 1
ATOM 3787 N N . ASN A 1 463 ? 7.626 9.835 -3.912 1.00 94.31 463 ASN A N 1
ATOM 3788 C CA . ASN A 1 463 ? 6.666 9.013 -3.177 1.00 94.31 463 ASN A CA 1
ATOM 3789 C C . ASN A 1 463 ? 7.341 8.135 -2.114 1.00 94.31 463 ASN A C 1
ATOM 3791 O O . ASN A 1 463 ? 6.791 8.013 -1.016 1.00 94.31 463 ASN A O 1
ATOM 3795 N N . GLY A 1 464 ? 8.532 7.597 -2.388 1.00 96.75 464 GLY A N 1
ATOM 3796 C CA . GLY A 1 464 ? 9.347 6.876 -1.407 1.00 96.75 464 GLY A CA 1
ATOM 3797 C C . GLY A 1 464 ? 9.733 7.751 -0.208 1.00 96.75 464 GLY A C 1
ATOM 3798 O O . GLY A 1 464 ? 9.475 7.385 0.941 1.00 96.75 464 GLY A O 1
ATOM 3799 N N . ILE A 1 465 ? 10.243 8.960 -0.464 1.00 97.00 465 ILE A N 1
ATOM 3800 C CA . ILE A 1 465 ? 10.592 9.942 0.576 1.00 97.00 465 ILE A CA 1
ATOM 3801 C C . ILE A 1 465 ? 9.355 10.310 1.404 1.00 97.00 465 ILE A C 1
ATOM 3803 O O . ILE A 1 465 ? 9.373 10.241 2.634 1.00 97.00 465 ILE A O 1
ATOM 3807 N N . MET A 1 466 ? 8.239 10.641 0.749 1.00 95.19 466 MET A N 1
ATOM 3808 C CA . MET A 1 466 ? 6.995 10.997 1.437 1.00 95.19 466 MET A CA 1
ATOM 3809 C C . MET A 1 466 ? 6.433 9.846 2.277 1.00 95.19 466 MET A C 1
ATOM 3811 O O . MET A 1 466 ? 5.854 10.086 3.339 1.00 95.19 466 MET A O 1
ATOM 3815 N N . PHE A 1 467 ? 6.585 8.599 1.830 1.00 95.19 467 PHE A N 1
ATOM 3816 C CA . PHE A 1 467 ? 6.233 7.418 2.615 1.00 95.19 467 PHE A CA 1
ATOM 3817 C C . PHE A 1 467 ? 7.052 7.347 3.915 1.00 95.19 467 PHE A C 1
ATOM 3819 O O . PHE A 1 467 ? 6.461 7.248 4.997 1.00 95.19 467 PHE A O 1
ATOM 3826 N N . LEU A 1 468 ? 8.378 7.485 3.828 1.00 96.38 468 LEU A N 1
ATOM 3827 C CA . LEU A 1 468 ? 9.275 7.453 4.987 1.00 96.38 468 LEU A CA 1
ATOM 3828 C C . LEU A 1 468 ? 9.003 8.606 5.961 1.00 96.38 468 LEU A C 1
ATOM 3830 O O . LEU A 1 468 ? 8.827 8.372 7.159 1.00 96.38 468 LEU A O 1
ATOM 3834 N N . LEU A 1 469 ? 8.872 9.837 5.459 1.00 96.50 469 LEU A N 1
ATOM 3835 C CA . LEU A 1 469 ? 8.579 11.013 6.285 1.00 96.50 469 LEU A CA 1
ATOM 3836 C C . LEU A 1 469 ? 7.279 10.843 7.076 1.00 96.50 469 LEU A C 1
ATOM 3838 O O . LEU A 1 469 ? 7.232 11.125 8.274 1.00 96.50 469 LEU A O 1
ATOM 3842 N N . LYS A 1 470 ? 6.221 10.326 6.442 1.00 94.88 470 LYS A N 1
ATOM 3843 C CA . LYS A 1 470 ? 4.941 10.076 7.120 1.00 94.88 470 LYS A CA 1
ATOM 3844 C C . LYS A 1 470 ? 5.045 8.982 8.183 1.00 94.88 470 LYS A C 1
ATOM 3846 O O . LYS A 1 470 ? 4.401 9.097 9.227 1.00 94.88 470 LYS A O 1
ATOM 3851 N N . LEU A 1 471 ? 5.841 7.934 7.954 1.00 95.06 471 LEU A N 1
ATOM 3852 C CA . LEU A 1 471 ? 6.108 6.913 8.973 1.00 95.06 471 LEU A CA 1
ATOM 3853 C C . LEU A 1 471 ? 6.825 7.508 10.187 1.00 95.06 471 LEU A C 1
ATOM 3855 O O . LEU A 1 471 ? 6.397 7.266 11.318 1.00 95.06 471 LEU A O 1
ATOM 3859 N N . ILE A 1 472 ? 7.865 8.313 9.958 1.00 95.62 472 ILE A N 1
ATOM 3860 C CA . ILE A 1 472 ? 8.621 8.991 11.018 1.00 95.62 472 ILE A CA 1
ATOM 3861 C C . ILE A 1 472 ? 7.701 9.929 11.807 1.00 95.62 472 ILE A C 1
ATOM 3863 O O . ILE A 1 472 ? 7.627 9.826 13.031 1.00 95.62 472 ILE A O 1
ATOM 3867 N N . GLN A 1 473 ? 6.924 10.773 11.122 1.00 95.06 473 GLN A N 1
ATOM 3868 C CA . GLN A 1 473 ? 5.968 11.687 11.759 1.00 95.06 473 GLN A CA 1
ATOM 3869 C C . GLN A 1 473 ? 4.947 10.943 12.630 1.00 95.06 473 GLN A C 1
ATOM 3871 O O . GLN A 1 473 ? 4.683 11.358 13.756 1.00 95.06 473 GLN A O 1
ATOM 3876 N N . ASN A 1 474 ? 4.411 9.812 12.161 1.00 94.12 474 ASN A N 1
ATOM 3877 C CA . ASN A 1 474 ? 3.482 9.005 12.956 1.00 94.12 474 ASN A CA 1
ATOM 3878 C C . ASN A 1 474 ? 4.149 8.361 14.177 1.00 94.12 474 ASN A C 1
ATOM 3880 O O . ASN A 1 474 ? 3.530 8.297 15.238 1.00 94.12 474 ASN A O 1
ATOM 3884 N N . ARG A 1 475 ? 5.399 7.892 14.055 1.00 94.38 475 ARG A N 1
ATOM 3885 C CA . ARG A 1 475 ? 6.161 7.361 15.199 1.00 94.38 475 ARG A CA 1
ATOM 3886 C C . ARG A 1 475 ? 6.399 8.447 16.248 1.00 94.38 475 ARG A C 1
ATOM 3888 O O . ARG A 1 475 ? 6.113 8.220 17.421 1.00 94.38 475 ARG A O 1
ATOM 3895 N N . LEU A 1 476 ? 6.834 9.635 15.825 1.00 94.50 476 LEU A N 1
ATOM 3896 C CA . LEU A 1 476 ? 7.033 10.786 16.711 1.00 94.50 476 LEU A CA 1
ATOM 3897 C C . LEU A 1 476 ? 5.726 11.213 17.390 1.00 94.50 476 LEU A C 1
ATOM 3899 O O . LEU A 1 476 ? 5.704 11.374 18.610 1.00 94.50 476 LEU A O 1
ATOM 3903 N N . ARG A 1 477 ? 4.628 11.324 16.629 1.00 94.31 477 ARG A N 1
ATOM 3904 C CA . ARG A 1 477 ? 3.282 11.597 17.159 1.00 94.31 477 ARG A CA 1
ATOM 3905 C C . ARG A 1 477 ? 2.901 10.582 18.237 1.00 94.31 477 ARG A C 1
ATOM 3907 O O . ARG A 1 477 ? 2.530 10.973 19.337 1.00 94.31 477 ARG A O 1
ATOM 3914 N N . ASN A 1 478 ? 3.038 9.288 17.954 1.00 93.00 478 ASN A N 1
ATOM 3915 C CA . ASN A 1 478 ? 2.676 8.235 18.903 1.00 93.00 478 ASN A CA 1
ATOM 3916 C C . ASN A 1 478 ? 3.526 8.280 20.180 1.00 93.00 478 ASN A C 1
ATOM 3918 O O . ASN A 1 478 ? 2.997 8.056 21.265 1.00 93.00 478 ASN A O 1
ATOM 3922 N N . ASN A 1 479 ? 4.818 8.596 20.072 1.00 92.94 479 ASN A N 1
ATOM 3923 C CA . ASN A 1 479 ? 5.684 8.756 21.240 1.00 92.94 479 ASN A CA 1
ATOM 3924 C C . ASN A 1 479 ? 5.262 9.955 22.101 1.00 92.94 479 ASN A C 1
ATOM 3926 O O . ASN A 1 479 ? 5.249 9.842 23.324 1.00 92.94 479 ASN A O 1
ATOM 3930 N N . ARG A 1 480 ? 4.873 11.079 21.485 1.00 93.62 480 ARG A N 1
ATOM 3931 C CA . ARG A 1 480 ? 4.349 12.250 22.210 1.00 93.62 480 ARG A CA 1
ATOM 3932 C C . ARG A 1 480 ? 3.033 11.939 22.922 1.00 93.62 480 ARG A C 1
ATOM 3934 O O . ARG A 1 480 ? 2.901 12.274 24.091 1.00 93.62 480 ARG A O 1
ATOM 3941 N N . ILE A 1 481 ? 2.121 11.222 22.265 1.00 92.44 481 ILE A N 1
ATOM 3942 C CA . ILE A 1 481 ? 0.858 10.788 22.881 1.00 92.44 481 ILE A CA 1
ATOM 3943 C C . ILE A 1 481 ? 1.112 9.871 24.082 1.00 92.44 481 ILE A C 1
ATOM 3945 O O . ILE A 1 481 ? 0.515 10.055 25.135 1.00 92.44 481 ILE A O 1
ATOM 3949 N N . LYS A 1 482 ? 2.028 8.903 23.958 1.00 91.50 482 LYS A N 1
ATOM 3950 C CA . LYS A 1 482 ? 2.389 8.034 25.088 1.00 91.50 482 LYS A CA 1
ATOM 3951 C C . LYS A 1 482 ? 2.951 8.826 26.269 1.00 91.50 482 LYS A C 1
ATOM 3953 O O . LYS A 1 482 ? 2.593 8.532 27.400 1.00 91.50 482 LYS A O 1
ATOM 3958 N N . LYS A 1 483 ? 3.801 9.828 26.012 1.00 90.75 483 LYS A N 1
ATOM 3959 C CA . LYS A 1 483 ? 4.327 10.715 27.062 1.00 90.75 483 LYS A CA 1
ATOM 3960 C C . LYS A 1 483 ? 3.224 11.540 27.728 1.00 90.75 483 LYS A C 1
ATOM 3962 O O . LYS A 1 483 ? 3.234 11.661 28.943 1.00 90.75 483 LYS A O 1
ATOM 3967 N N . LEU A 1 484 ? 2.267 12.057 26.950 1.00 90.31 484 LEU A N 1
ATOM 3968 C CA . LEU A 1 484 ? 1.118 12.792 27.486 1.00 90.31 484 LEU A CA 1
ATOM 3969 C C . LEU A 1 484 ? 0.350 11.945 28.507 1.00 90.31 484 LEU A C 1
ATOM 3971 O O . LEU A 1 484 ? 0.095 12.410 29.610 1.00 90.31 484 LEU A O 1
ATOM 3975 N N . TYR A 1 485 ? 0.018 10.702 28.155 1.00 89.62 485 TYR A N 1
ATOM 3976 C CA . TYR A 1 485 ? -0.740 9.829 29.051 1.00 89.62 485 TYR A CA 1
ATOM 3977 C C . TYR A 1 485 ? 0.085 9.306 30.223 1.00 89.62 485 TYR A C 1
ATOM 3979 O O . TYR A 1 485 ? -0.446 9.206 31.318 1.00 89.62 485 TYR A O 1
ATOM 3987 N N . ALA A 1 486 ? 1.382 9.048 30.041 1.00 87.06 486 ALA A N 1
ATOM 3988 C CA . ALA A 1 486 ? 2.254 8.680 31.155 1.00 87.06 486 ALA A CA 1
ATOM 3989 C C . ALA A 1 486 ? 2.327 9.782 32.228 1.00 87.06 486 ALA A C 1
ATOM 3991 O O . ALA A 1 486 ? 2.338 9.476 33.413 1.00 87.06 486 ALA A O 1
ATOM 3992 N N . ASN A 1 487 ? 2.331 11.053 31.815 1.00 81.12 487 ASN A N 1
ATOM 3993 C CA . ASN A 1 487 ? 2.409 12.191 32.732 1.00 81.12 487 ASN A CA 1
ATOM 3994 C C . ASN A 1 487 ? 1.053 12.578 33.350 1.00 81.12 487 ASN A C 1
ATOM 3996 O O . ASN A 1 487 ? 1.029 13.347 34.304 1.00 81.12 487 ASN A O 1
ATOM 4000 N N . GLY A 1 488 ? -0.061 12.102 32.786 1.00 67.12 488 GLY A N 1
ATOM 4001 C CA . GLY A 1 488 ? -1.417 12.411 33.248 1.00 67.12 488 GLY A CA 1
ATOM 4002 C C . GLY A 1 488 ? -1.997 11.413 34.254 1.00 67.12 488 GLY A C 1
ATOM 4003 O O . GLY A 1 488 ? -3.126 11.609 34.680 1.00 67.12 488 GLY A O 1
ATOM 4004 N N . ILE A 1 489 ? -1.264 10.350 34.607 1.00 55.97 489 ILE A N 1
ATOM 4005 C CA . ILE A 1 489 ? -1.685 9.312 35.573 1.00 55.97 489 ILE A CA 1
ATOM 4006 C C . ILE A 1 489 ? -1.034 9.573 36.954 1.00 55.97 489 ILE A C 1
ATOM 4008 O O . ILE A 1 489 ? -0.638 8.644 37.647 1.00 55.97 489 ILE A O 1
ATOM 4012 N N . ILE A 1 490 ? -0.876 10.845 37.342 1.00 37.47 490 ILE A N 1
ATOM 4013 C CA . ILE A 1 490 ? -0.446 11.236 38.700 1.00 37.47 490 ILE A CA 1
ATOM 4014 C C . ILE A 1 490 ? -1.676 11.534 39.546 1.00 37.47 490 ILE A C 1
ATOM 4016 O O . ILE A 1 490 ? -2.520 12.326 39.065 1.00 37.47 490 ILE A O 1
#

Secondary structure (DSSP, 8-state):
-EEEE--EEP---BTTTTB-EEEETTEEEE-GGGGGGG--SSEEEEEEE-SS-EEEEEETTEEHHHHHHHHHHHHHHHHHHHHHHHHHHHHT--TT----TT--EEPPP-HHHHHHHTEEEEEEEEPPHHHHHHS------HHHHHHHHHHHHHHHHHHHH--HHHHHHHHHHHHHHHHHHH--------PPEEEEEEE-EEEEEGGGTEEEETTTEEEEPPGGGTTTS-SS-SS-EEEEEETTT-BEEEETTTEEHHHHHHHH------HHHHHHHHHHHHHHHHHHHHHTHHHHHHHHHHHHTT---EEEESSHHHHHTS---TT-EEEEEEEEEEEEEEEEETTEEEEEEEEEEEETTTTEEEEEEESSS-EE-TT--------------S------EEEEEEEEEEEEEEEEEE-TTS-EEEEEEE--GGGTS-HHHHHHHHHHHHHHHHHHHHHHHHHHHHHHHHHHHHHHHHHHHHHHHHHT--

Foldseek 3Di:
DKAKAAKAWDPDADPVPRWTWIDDPRFTETEPLPCVVVDDRMWIFDWDDDPRHTYTQAIHPRGPVNSVVVSVVVVVVLVVLVLCQLCVQVVPDDPPDPDDQPDWAADDWPPVNCVVQQKTFGTKGWQDPLSVLQDDPPPQLVQLLVLVVLLLVLLVVCVVPVDVVSVVSNVVSVVSSVCSVPDPPPPVPPTWMKTWMKGKFPAADLVQCWTAGGPGLIAHEDNLCSVVDDGIDPGIWIFIATSPRSYTQDTHPQDHSSVLCVVQNHADDLNNLVSLLVSLVVSLVVLCLQLVLLLLVLLLVCVVVVNEEEEEDQDPVCQQQDPDFQNYKYKYWYWQKKKWAPAADPPDNQWGQKIWIAHPVPRDIAIEGEPNGTDGWPDDDDPPPDDDDDDDDPPDDPTDIDRTTTDTAIAGFRGFDADPVRTTRYTYGHRPVLGVDDVVVNSVVSVVSNVVSVVSVVSSVVSVVSSVVSVVSNVVSSVVVSVSSVVVPD